Protein AF-A0A7X8XEX2-F1 (afdb_monomer)

Nearest PDB structures (foldseek):
  5u8r-assembly1_A  TM=1.885E-01  e=5.636E-06  Homo sapiens
  7u23-assembly1_F  TM=2.805E-01  e=2.721E-03  Homo sapiens
  7u23-assembly1_E  TM=2.842E-01  e=8.248E-03  Homo sapiens
  1egj-assembly1_A  TM=4.515E-01  e=1.901E+00  Homo sapiens
  4ni6-assembly1_A  TM=4.158E-01  e=8.794E+00  Clostridium perfringens B str. ATCC 3626

Secondary structure (DSSP, 8-state):
-B-TTSPBP-----SSSTT-SSHHHHHHHHHHHHHHH-HHHHHHHHHHHHHHHHHHHSGGGG-----S-------HHHHHHHHHHHHT--TTEEEEEETTEEEEEEPPGGG-HHHHHHHHHTSS-HHHHHHHHHHHHHHHHHTT-HHHHHHHHHHHTTT-HHHHHHHHHHHHS-EEEEPP---EETTSPEEEEEEEES-SEEEEEEEEE-HHHHHHHHHHHHHHT-TTTTT--GGGHHHHHHSTTTGGGEEEEEEEEEEE--PPSTT--EEEEEEE--SSSEEEEEEEE-TTS-EEEEEEEEESEEEEEEE-SSEEEEEEEETTT--B--S-EEEEEEEEEEEETTTTEEEEEEEEEEEE--TTSEEEEEGGG-SSS-GGG-EEEEEEEE-SSS-EEEEEEE--------TTSS----EEEEEES-SEE-TTPEEEEEEEEEPPPPTTT--TT----TTTT-EEEEEEE-TTS-EEETT--TTSPPPB--TTSEEEEEEE--TTPPPEEEEEEEEEEEEEE-TTS-EEEEEPPPEEEEEEE---PPPSEEEEEEPPSSPPPTT-----EEEEEETTS-B-TTPPP-----PPP------PPPTTHHHH---

Foldseek 3Di:
DADPVRHDDDADADPDCVRGPDVNNNLNVVLVVLVVVDPVSVLVSLLVLLVVLCVQFALCQLFDDDDDDDPVPDDPVVLVVVLVVLLPDDLQWGWHQDPVGIFIDGHDPSSSSLVSLVVSCPDPDPVSVLVSLCVQLLSCVLSLNNVSNLVSLVVNCVPPVPLSVLVNCVQQNWDKAKDDDDADAAPWFDKTKMKTWNFQKKKKWKFAFDPVVVVVVLVVQVVVVDPVSVPDFVSCLVVCCVPPPNVVRGHDTPDIDMDGDDHDPSRDIDMDMDGHHDPAFAKMKMWIATPPGHIYIDIHGHAQKDWDWDDDDFKIKIAIAGPPPRAGDFFWKKKKKKWAWDQDPVVRDTDIDIDIDIDTAHNRRIDIGGNVNGPDDDPQRMKMKMWTADPPPGTDIDIGIDGRPPPPPDPVPPQQAFDKDKDWPDQEAAAQDKIKMKIATDRDDPPPPDDPPPPQPLQAFWFKWKWKAAPVRDIDTPVPDPPDDTFGQHRRRMDIDMDGHHNPGDWFKMKIKMKTWDFDADPVRHTDIDIGDIDIDIGTHDDDDDDQKDKDKDDDPDDDDRPDDDDIDMFMAGPVGHGDPPDDDDDDDDDDDDRDRRFRDDPCCSPVNGD

Mean predicted aligned error: 14.49 Å

Solvent-accessible surface area (backbone atoms only — not comparable to full-atom values): 35396 Å² total; per-residue (Å²): 83,55,47,100,86,70,43,77,69,78,71,55,73,44,96,45,70,89,69,31,91,45,71,60,18,35,50,41,33,50,34,55,52,39,33,69,74,38,74,67,37,29,52,50,31,53,50,52,51,25,52,54,32,37,74,58,42,28,52,63,51,49,45,70,93,78,93,82,76,91,71,94,78,72,58,71,69,59,58,54,53,62,56,53,64,37,54,74,52,49,78,47,41,39,45,19,41,35,86,89,44,77,47,63,50,74,48,55,80,95,47,21,26,60,58,48,45,55,60,56,52,76,45,91,53,66,73,61,32,47,58,42,24,50,49,53,14,51,53,24,49,56,29,65,34,53,72,64,13,46,56,26,28,62,60,26,32,81,77,39,47,70,64,23,50,54,54,45,42,73,54,70,30,38,44,57,41,66,52,93,70,77,75,37,52,47,93,54,57,44,76,43,45,35,39,32,20,58,34,57,39,36,39,39,38,33,25,38,41,43,60,70,64,51,50,52,50,50,52,54,43,38,72,69,62,46,79,84,44,66,74,73,50,71,89,49,47,58,63,50,41,69,39,102,71,25,55,81,38,53,56,59,77,75,49,74,53,78,44,83,41,84,49,44,75,86,62,30,76,39,75,48,75,46,74,47,77,70,97,65,66,40,44,29,40,39,36,40,40,26,71,92,72,40,74,25,72,47,69,45,40,27,32,54,48,42,79,44,78,43,85,53,97,67,32,36,40,36,35,35,24,32,51,82,78,61,48,51,41,49,72,34,52,34,44,37,42,38,37,36,78,45,76,38,80,88,78,74,42,75,42,79,44,76,49,78,47,78,51,58,20,39,85,72,5,38,38,80,45,50,53,88,77,44,100,56,86,62,79,53,65,36,30,39,39,39,36,34,64,37,80,68,101,67,70,47,72,41,71,51,62,51,66,58,57,81,70,73,72,52,82,82,75,50,75,66,55,63,41,44,50,69,50,55,86,58,63,66,42,43,60,57,38,71,47,48,38,40,35,34,56,44,58,65,75,65,94,83,78,65,63,91,87,71,79,74,53,91,47,51,70,20,44,45,52,43,32,38,27,45,69,87,66,56,72,44,60,73,76,73,50,95,86,58,82,81,50,43,22,36,87,84,18,37,45,73,52,73,44,76,38,47,74,84,51,76,70,41,57,30,38,46,33,41,32,45,45,38,82,42,62,47,100,85,68,48,84,40,82,44,68,46,61,81,30,73,42,76,36,34,30,43,96,74,79,84,79,69,56,51,76,51,76,49,77,65,95,63,86,77,56,79,90,59,88,85,75,74,53,75,49,51,33,31,77,90,71,49,69,58,77,91,67,86,84,86,85,82,89,81,86,76,94,78,88,74,96,43,66,55,85,55,97,56,28,93,77,75,42,78,113

pLDDT: mean 82.7, std 14.65, range [30.64, 98.25]

Radius of gyration: 35.5 Å; Cα contacts (8 Å, |Δi|>4): 1080; chains: 1; bounding box: 86×69×101 Å

Sequence (611 aa):
PVDEKGNPIFYQVPASFEQSANDGERFRWLLQQAGKVNADGLRHAELMLANFSYDLYGVHTLQQHYWYWDDDEEDPLERSNSLRMLEDLSDDETIAQLANGQKRFRLPEDYSFIKKYKALAEQPDVYIRKDIFSRLATIYENRFHPEKALEWWRRHREFDPEMADQRIEQIAGNLGCFQSVKAQVFGKPLRVDFQFRNAPRVNLKLYRLDMPGILQECKKRILKGDRHDLNYRFEHLGSWLLDKNGSKYIKEKVREWDVVLEPLPNYRDRITTFEVAVPSPGAYWLVAELPGGQLSRIPLLAEQYQLLMKPLQNEVLWQLVQAGNGAPVAEANVEIFAWCQDWDYNSRKSRLIKQTIRKQTDTLGCIFIEEAELSIGDLGEMQWIASADIKKDQPAFVCCSANNIVFYPDKSLRKPATRTFIITDRPIYRPGQTLYYKAWLKKPEYAGDAKPYDTFNPFIGAAAKVWLRDPTGETQPLEGDQSQPRKVFDAFGGISGEYQIPADAKLGVYCLGVHGIAQIHDKNGKPVTSRTPDQEITFRIEEYRKPEFEVTVETPAEPPALGSAFDVKVRAKYYFGTPVASGKASIKVLRYEHSSDFWPVCRWDWLYGKG

Structure (mmCIF, N/CA/C/O backbone):
data_AF-A0A7X8XEX2-F1
#
_entry.id   AF-A0A7X8XEX2-F1
#
loop_
_atom_site.group_PDB
_atom_site.id
_atom_site.type_symbol
_atom_site.label_atom_id
_atom_site.label_alt_id
_atom_site.label_comp_id
_atom_site.label_asym_id
_atom_site.label_entity_id
_atom_site.label_seq_id
_atom_site.pdbx_PDB_ins_code
_atom_site.Cartn_x
_atom_site.Cartn_y
_atom_site.Cartn_z
_atom_site.occupancy
_atom_site.B_iso_or_equiv
_atom_site.auth_seq_id
_atom_site.auth_comp_id
_atom_site.auth_asym_id
_atom_site.auth_atom_id
_atom_site.pdbx_PDB_model_num
ATOM 1 N N . PRO A 1 1 ? -20.420 4.235 -25.574 1.00 75.50 1 PRO A N 1
ATOM 2 C CA . PRO A 1 1 ? -21.793 4.608 -26.015 1.00 75.50 1 PRO A CA 1
ATOM 3 C C . PRO A 1 1 ? -22.632 3.336 -26.186 1.00 75.50 1 PRO A C 1
ATOM 5 O O . PRO A 1 1 ? -22.071 2.332 -26.624 1.00 75.50 1 PRO A O 1
ATOM 8 N N . VAL A 1 2 ? -23.916 3.354 -25.807 1.00 85.00 2 VAL A N 1
ATOM 9 C CA . VAL A 1 2 ? -24.799 2.175 -25.900 1.00 85.00 2 VAL A CA 1
ATOM 10 C C . VAL A 1 2 ? -26.177 2.518 -26.450 1.00 85.00 2 VAL A C 1
ATOM 12 O O . VAL A 1 2 ? -26.659 3.624 -26.226 1.00 85.00 2 VAL A O 1
ATOM 15 N N . ASP A 1 3 ? -26.779 1.576 -27.175 1.00 85.25 3 ASP A N 1
ATOM 16 C CA . ASP A 1 3 ? -28.155 1.665 -27.664 1.00 85.25 3 ASP A CA 1
ATOM 17 C C . ASP A 1 3 ? -29.176 1.444 -26.531 1.00 85.25 3 ASP A C 1
ATOM 19 O O . ASP A 1 3 ? -28.818 1.132 -25.392 1.00 85.25 3 ASP A O 1
ATOM 23 N N . GLU A 1 4 ? -30.468 1.562 -26.846 1.00 82.19 4 GLU A N 1
ATOM 24 C CA . GLU A 1 4 ? -31.567 1.327 -25.892 1.00 82.19 4 GLU A CA 1
ATOM 25 C C . GLU A 1 4 ? -31.560 -0.088 -25.285 1.00 82.19 4 GLU A C 1
ATOM 27 O O . GLU A 1 4 ? -32.132 -0.316 -24.220 1.00 82.19 4 GLU A O 1
ATOM 32 N N . LYS A 1 5 ? -30.898 -1.050 -25.941 1.00 82.00 5 LYS A N 1
ATOM 33 C CA . LYS A 1 5 ? -30.745 -2.437 -25.483 1.00 82.00 5 LYS A CA 1
ATOM 34 C C . LYS A 1 5 ? -29.444 -2.656 -24.701 1.00 82.00 5 LYS A C 1
ATOM 36 O O . LYS A 1 5 ? -29.162 -3.784 -24.296 1.00 82.00 5 LYS A O 1
ATOM 41 N N . GLY A 1 6 ? -28.641 -1.614 -24.481 1.00 77.50 6 GLY A N 1
ATOM 42 C CA . GLY A 1 6 ? -27.365 -1.696 -23.774 1.00 77.50 6 GLY A CA 1
ATOM 43 C C . GLY A 1 6 ? -26.228 -2.330 -24.589 1.00 77.50 6 GLY A C 1
ATOM 44 O O . GLY A 1 6 ? -25.269 -2.860 -24.008 1.00 77.50 6 GLY A O 1
ATOM 45 N N . ASN A 1 7 ? -26.320 -2.329 -25.920 1.00 86.56 7 ASN A N 1
ATOM 46 C CA . ASN A 1 7 ? -25.262 -2.787 -26.820 1.00 86.56 7 ASN A CA 1
ATOM 47 C C . ASN A 1 7 ? -24.388 -1.627 -27.302 1.00 86.56 7 ASN A C 1
ATOM 49 O O . ASN A 1 7 ? -24.899 -0.523 -27.461 1.00 86.56 7 ASN A O 1
ATOM 53 N N . PRO A 1 8 ? -23.089 -1.857 -27.569 1.00 88.06 8 PRO A N 1
ATOM 54 C CA . PRO A 1 8 ? -22.218 -0.834 -28.145 1.00 88.06 8 PRO A CA 1
ATOM 55 C C . PRO A 1 8 ? -22.784 -0.265 -29.457 1.00 88.06 8 PRO A C 1
ATOM 57 O O . PRO A 1 8 ? -23.270 -1.021 -30.299 1.00 88.06 8 PRO A O 1
ATOM 60 N N . ILE A 1 9 ? -22.702 1.056 -29.643 1.00 89.69 9 ILE A N 1
ATOM 61 C CA . ILE A 1 9 ? -23.207 1.737 -30.848 1.00 89.69 9 ILE A CA 1
ATOM 62 C C . ILE A 1 9 ? -22.142 1.770 -31.946 1.00 89.69 9 ILE A C 1
ATOM 64 O O . ILE A 1 9 ? -21.065 2.340 -31.778 1.00 89.69 9 ILE A O 1
ATOM 68 N N . PHE A 1 10 ? -22.477 1.274 -33.130 1.00 91.38 10 PHE A N 1
ATOM 69 C CA . PHE A 1 10 ? -21.625 1.392 -34.314 1.00 91.38 10 PHE A CA 1
ATOM 70 C C . PHE A 1 10 ? -22.343 2.217 -35.383 1.00 91.38 10 PHE A C 1
ATOM 72 O O . PHE A 1 10 ? -23.400 1.819 -35.870 1.00 91.38 10 PHE A O 1
ATOM 79 N N . TYR A 1 11 ? -21.780 3.375 -35.733 1.00 91.50 11 TYR A N 1
ATOM 80 C CA . TYR A 1 11 ? -22.375 4.300 -36.696 1.00 91.50 11 TYR A CA 1
ATOM 81 C C . TYR A 1 11 ? -22.158 3.811 -38.130 1.00 91.50 11 TYR A C 1
ATOM 83 O O . TYR A 1 11 ? -21.029 3.545 -38.565 1.00 91.50 11 TYR A O 1
ATOM 91 N N . GLN A 1 12 ? -23.254 3.715 -38.875 1.00 90.50 12 GLN A N 1
ATOM 92 C CA . GLN A 1 12 ? -23.237 3.310 -40.276 1.00 90.50 12 GLN A CA 1
ATOM 93 C C . GLN A 1 12 ? -22.816 4.474 -41.179 1.00 90.50 12 GLN A C 1
ATOM 95 O O . GLN A 1 12 ? -22.825 5.635 -40.771 1.00 90.50 12 GLN A O 1
ATOM 100 N N . VAL A 1 13 ? -22.412 4.161 -42.411 1.00 91.31 13 VAL A N 1
ATOM 101 C CA . VAL A 1 13 ? -22.170 5.184 -43.435 1.00 91.31 13 VAL A CA 1
ATOM 102 C C . VAL A 1 13 ? -23.491 5.432 -44.176 1.00 91.31 13 VAL A C 1
ATOM 104 O O . VAL A 1 13 ? -23.966 4.517 -44.851 1.00 91.31 13 VAL A O 1
ATOM 107 N N . PRO A 1 14 ? -24.110 6.621 -44.059 1.00 92.12 14 PRO A N 1
ATOM 108 C CA . PRO A 1 14 ? -25.388 6.909 -44.704 1.00 92.12 14 PRO A CA 1
ATOM 109 C C . PRO A 1 14 ? -25.200 7.210 -46.199 1.00 92.12 14 PRO A C 1
ATOM 111 O O . PRO A 1 14 ? -24.089 7.477 -46.664 1.00 92.12 14 PRO A O 1
ATOM 114 N N . ALA A 1 15 ? -26.293 7.197 -46.969 1.00 90.62 15 ALA A N 1
ATOM 115 C CA . ALA A 1 15 ? -26.237 7.467 -48.408 1.00 90.62 15 ALA A CA 1
ATOM 116 C C . ALA A 1 15 ? -25.992 8.957 -48.735 1.00 90.62 15 ALA A C 1
ATOM 118 O O . ALA A 1 15 ? -25.270 9.267 -49.685 1.00 90.62 15 ALA A O 1
ATOM 119 N N . SER A 1 16 ? -26.532 9.885 -47.936 1.00 92.44 16 SER A N 1
ATOM 120 C CA . SER A 1 16 ? -26.266 11.329 -48.036 1.00 92.44 16 SER A CA 1
ATOM 121 C C . SER A 1 16 ? -26.132 11.975 -46.654 1.00 92.44 16 SER A C 1
ATOM 123 O O . SER A 1 16 ? -26.531 11.384 -45.648 1.00 92.44 16 SER A O 1
ATOM 125 N N . PHE A 1 17 ? -25.593 13.197 -46.599 1.00 92.31 17 PHE A N 1
ATOM 126 C CA . PHE A 1 17 ? -25.463 13.946 -45.348 1.00 92.31 17 PHE A CA 1
ATOM 127 C C . PHE A 1 17 ? -26.834 14.222 -44.710 1.00 92.31 17 PHE A C 1
ATOM 129 O O . PHE A 1 17 ? -27.012 14.023 -43.509 1.00 92.31 17 PHE A O 1
ATOM 136 N N . GLU A 1 18 ? -27.823 14.596 -45.522 1.00 93.56 18 GLU A N 1
ATOM 137 C CA . GLU A 1 18 ? -29.199 14.901 -45.109 1.00 93.56 18 GLU A CA 1
ATOM 138 C C . GLU A 1 18 ? -29.941 13.663 -44.594 1.00 93.56 18 GLU A C 1
ATOM 140 O O . GLU A 1 18 ? -30.823 13.787 -43.749 1.00 93.56 18 GLU A O 1
ATOM 145 N N . GLN A 1 19 ? -29.573 12.471 -45.076 1.00 92.62 19 GLN A N 1
ATOM 146 C CA . GLN A 1 19 ? -30.155 11.195 -44.648 1.00 92.62 19 GLN A CA 1
ATOM 147 C C . GLN A 1 19 ? -29.504 10.621 -43.378 1.00 92.62 19 GLN A C 1
ATOM 149 O O . GLN A 1 19 ? -29.904 9.550 -42.927 1.00 92.62 19 GLN A O 1
ATOM 154 N N . SER A 1 20 ? -28.518 11.308 -42.794 1.00 91.69 20 SER A N 1
ATOM 155 C CA . SER A 1 20 ? -27.862 10.873 -41.555 1.00 91.69 20 SER A CA 1
ATOM 156 C C . SER A 1 20 ? -28.799 11.038 -40.356 1.00 91.69 20 SER A C 1
ATOM 158 O O . SER A 1 20 ? -29.279 12.145 -40.089 1.00 91.69 20 SER A O 1
ATOM 160 N N . ALA A 1 21 ? -29.003 9.975 -39.579 1.00 90.19 21 ALA A N 1
ATOM 161 C CA . ALA A 1 21 ? -29.887 9.990 -38.415 1.00 90.19 21 ALA A CA 1
ATOM 162 C C . ALA A 1 21 ? -29.281 10.721 -37.202 1.00 90.19 21 ALA A C 1
ATOM 164 O O . ALA A 1 21 ? -30.009 11.210 -36.340 1.00 90.19 21 ALA A O 1
ATOM 165 N N . ASN A 1 22 ? -27.951 10.795 -37.110 1.00 90.19 22 ASN A N 1
ATOM 166 C CA . ASN A 1 22 ? -27.234 11.402 -35.986 1.00 90.19 22 ASN A CA 1
ATOM 167 C C . ASN A 1 22 ? -25.855 11.937 -36.408 1.00 90.19 22 ASN A C 1
ATOM 169 O O . ASN A 1 22 ? -25.386 11.693 -37.521 1.00 90.19 22 ASN A O 1
ATOM 173 N N . ASP A 1 23 ? -25.187 12.652 -35.500 1.00 90.94 23 ASP A N 1
ATOM 174 C CA . ASP A 1 23 ? -23.869 13.244 -35.763 1.00 90.94 23 ASP A CA 1
ATOM 175 C C . ASP A 1 23 ? -22.766 12.202 -35.985 1.00 90.94 23 ASP A C 1
ATOM 177 O O . ASP A 1 23 ? -21.821 12.468 -36.725 1.00 90.94 23 ASP A O 1
ATOM 181 N N . GLY A 1 24 ? -22.901 10.998 -35.423 1.00 90.25 24 GLY A N 1
ATOM 182 C CA . GLY A 1 24 ? -21.987 9.889 -35.693 1.00 90.25 24 GLY A CA 1
ATOM 183 C C . GLY A 1 24 ? -22.067 9.414 -37.146 1.00 90.25 24 GLY A C 1
ATOM 184 O O . GLY A 1 24 ? -21.038 9.198 -37.779 1.00 90.25 24 GLY A O 1
ATOM 185 N N . GLU A 1 25 ? -23.267 9.319 -37.718 1.00 93.31 25 GLU A N 1
ATOM 186 C CA . GLU A 1 25 ? -23.464 9.000 -39.139 1.00 93.31 25 GLU A CA 1
ATOM 187 C C . GLU A 1 25 ? -23.033 10.149 -40.057 1.00 93.31 25 GLU A C 1
ATOM 189 O O . GLU A 1 25 ? -22.394 9.901 -41.081 1.00 93.31 25 GLU A O 1
ATOM 194 N N . ARG A 1 26 ? -23.282 11.410 -39.665 1.00 94.06 26 ARG A N 1
ATOM 195 C CA . ARG A 1 26 ? -22.761 12.589 -40.388 1.00 94.06 26 ARG A CA 1
ATOM 196 C C . ARG A 1 26 ? -21.240 12.573 -40.431 1.00 94.06 26 ARG A C 1
ATOM 198 O O . ARG A 1 26 ? -20.649 12.777 -41.488 1.00 94.06 26 ARG A O 1
ATOM 205 N N . PHE A 1 27 ? -20.607 12.280 -39.298 1.00 94.12 27 PHE A N 1
ATOM 206 C CA . PHE A 1 27 ? -19.165 12.100 -39.199 1.00 94.12 27 PHE A CA 1
ATOM 207 C C . PHE A 1 27 ? -18.681 10.985 -40.133 1.00 94.12 27 PHE A C 1
ATOM 209 O O . PHE A 1 27 ? -17.787 11.215 -40.944 1.00 94.12 27 PHE A O 1
ATOM 216 N N . ARG A 1 28 ? -19.320 9.808 -40.111 1.00 94.12 28 ARG A N 1
ATOM 217 C CA . ARG A 1 28 ? -18.985 8.684 -41.007 1.00 94.12 28 ARG A CA 1
ATOM 218 C C . ARG A 1 28 ? -19.134 9.050 -42.486 1.00 94.12 28 ARG A C 1
ATOM 220 O O . ARG A 1 28 ? -18.270 8.688 -43.285 1.00 94.12 28 ARG A O 1
ATOM 227 N N . TRP A 1 29 ? -20.173 9.798 -42.856 1.00 95.31 29 TRP A N 1
ATOM 228 C CA . TRP A 1 29 ? -20.355 10.299 -44.220 1.00 95.31 29 TRP A CA 1
ATOM 229 C C . TRP A 1 29 ? -19.252 11.275 -44.631 1.00 95.31 29 TRP A C 1
ATOM 231 O O . TRP A 1 29 ? -18.692 11.134 -45.717 1.00 95.31 29 TRP A O 1
ATOM 241 N N . LEU A 1 30 ? -18.903 12.232 -43.763 1.00 95.12 30 LEU A N 1
ATOM 242 C CA . LEU A 1 30 ? -17.839 13.207 -44.021 1.00 95.12 30 LEU A CA 1
ATOM 243 C C . LEU A 1 30 ? -16.483 12.522 -44.212 1.00 95.12 30 LEU A C 1
ATOM 245 O O . LEU A 1 30 ? -15.762 12.866 -45.146 1.00 95.12 30 LEU A O 1
ATOM 249 N N . LEU A 1 31 ? -16.168 11.507 -43.400 1.00 94.50 31 LEU A N 1
ATOM 250 C CA . LEU A 1 31 ? -14.974 10.678 -43.588 1.00 94.50 31 LEU A CA 1
ATOM 251 C C . LEU A 1 31 ? -14.986 9.957 -44.944 1.00 94.50 31 LEU A C 1
ATOM 253 O O . LEU A 1 31 ? -13.972 9.936 -45.641 1.00 94.50 31 LEU A O 1
ATOM 257 N N . GLN A 1 32 ? -16.136 9.412 -45.357 1.00 94.19 32 GLN A N 1
ATOM 258 C CA . GLN A 1 32 ? -16.269 8.782 -46.672 1.00 94.19 32 GLN A CA 1
ATOM 259 C C . GLN A 1 32 ? -16.045 9.790 -47.809 1.00 94.19 32 GLN A C 1
ATOM 261 O O . GLN A 1 32 ? -15.377 9.461 -48.788 1.00 94.19 32 GLN A O 1
ATOM 266 N N . GLN A 1 33 ? -16.583 11.011 -47.704 1.00 94.69 33 GLN A N 1
ATOM 267 C CA . GLN A 1 33 ? -16.355 12.036 -48.726 1.00 94.69 33 GLN A CA 1
ATOM 268 C C . GLN A 1 33 ? -14.898 12.492 -48.752 1.00 94.69 33 GLN A C 1
ATOM 270 O O . GLN A 1 33 ? -14.334 12.600 -49.837 1.00 94.69 33 GLN A O 1
ATOM 275 N N . ALA A 1 34 ? -14.265 12.682 -47.590 1.00 92.81 34 ALA A N 1
ATOM 276 C CA . ALA A 1 34 ? -12.844 13.012 -47.502 1.00 92.81 34 ALA A CA 1
ATOM 277 C C . ALA A 1 34 ? -11.978 11.962 -48.219 1.00 92.81 34 ALA A C 1
ATOM 279 O O . ALA A 1 34 ? -11.083 12.321 -48.984 1.00 92.81 34 ALA A O 1
ATOM 280 N N . GLY A 1 35 ? -12.312 10.676 -48.068 1.00 91.69 35 GLY A N 1
ATOM 281 C CA . GLY A 1 35 ? -11.629 9.588 -48.767 1.00 91.69 35 GLY A CA 1
ATOM 282 C C . GLY A 1 35 ? -11.807 9.560 -50.286 1.00 91.69 35 GLY A C 1
ATOM 283 O O . GLY A 1 35 ? -10.963 9.007 -50.986 1.00 91.69 35 GLY A O 1
ATOM 284 N N . LYS A 1 36 ? -12.864 10.183 -50.821 1.00 93.75 36 LYS A N 1
ATOM 285 C CA . LYS A 1 36 ? -13.081 10.300 -52.273 1.00 93.75 36 LYS A CA 1
ATOM 286 C C . LYS A 1 36 ? -12.292 11.443 -52.909 1.00 93.75 36 LYS A C 1
ATOM 288 O O . LYS A 1 36 ? -12.125 11.436 -54.124 1.00 93.75 36 LYS A O 1
ATOM 293 N N . VAL A 1 37 ? -11.837 12.423 -52.123 1.00 94.06 37 VAL A N 1
ATOM 294 C CA . VAL A 1 37 ? -11.126 13.600 -52.650 1.00 94.06 37 VAL A CA 1
ATOM 295 C C . VAL A 1 37 ? -9.754 13.205 -53.190 1.00 94.06 37 VAL A C 1
ATOM 297 O O . VAL A 1 37 ? -9.414 13.553 -54.318 1.00 94.06 37 VAL A O 1
ATOM 300 N N . ASN A 1 38 ? -8.956 12.492 -52.391 1.00 90.69 38 ASN A N 1
ATOM 301 C CA . ASN A 1 38 ? -7.644 11.975 -52.778 1.00 90.69 38 ASN A CA 1
ATOM 302 C C . ASN A 1 38 ? -7.168 10.881 -51.798 1.00 90.69 38 ASN A C 1
ATOM 304 O O . ASN A 1 38 ? -7.795 10.625 -50.770 1.00 90.69 38 ASN A O 1
ATOM 308 N N . ALA A 1 39 ? -6.035 10.245 -52.115 1.00 87.88 39 ALA A N 1
ATOM 309 C CA . ALA A 1 39 ? -5.465 9.164 -51.307 1.00 87.88 39 ALA A CA 1
ATOM 310 C C . ALA A 1 39 ? -5.034 9.603 -49.891 1.00 87.88 39 ALA A C 1
ATOM 312 O O . ALA A 1 39 ? -5.153 8.821 -48.950 1.00 87.88 39 ALA A O 1
ATOM 313 N N . ASP A 1 40 ? -4.572 10.844 -49.720 1.00 87.50 40 ASP A N 1
ATOM 314 C CA . ASP A 1 40 ? -4.218 11.393 -48.402 1.00 87.50 40 ASP A CA 1
ATOM 315 C C . ASP A 1 40 ? -5.464 11.612 -47.532 1.00 87.50 40 ASP A C 1
ATOM 317 O O . ASP A 1 40 ? -5.477 11.266 -46.353 1.00 87.50 40 ASP A O 1
ATOM 321 N N . GLY A 1 41 ? -6.550 12.111 -48.124 1.00 89.69 41 GLY A N 1
ATOM 322 C CA . GLY A 1 41 ? -7.850 12.270 -47.481 1.00 89.69 41 GLY A CA 1
ATOM 323 C C . GLY A 1 41 ? -8.425 10.934 -47.024 1.00 89.69 41 GLY A C 1
ATOM 324 O O . GLY A 1 41 ? -8.976 10.855 -45.928 1.00 89.69 41 GLY A O 1
ATOM 325 N N . LEU A 1 42 ? -8.225 9.865 -47.806 1.00 90.94 42 LEU A N 1
ATOM 326 C CA . LEU A 1 42 ? -8.602 8.505 -47.411 1.00 90.94 42 LEU A CA 1
ATOM 327 C C . LEU A 1 42 ? -7.792 8.035 -46.202 1.00 90.94 42 LEU A C 1
ATOM 329 O O . LEU A 1 42 ? -8.376 7.587 -45.217 1.00 90.94 42 LEU A O 1
ATOM 333 N N . ARG A 1 43 ? -6.467 8.211 -46.235 1.00 89.69 43 ARG A N 1
ATOM 334 C CA . ARG A 1 43 ? -5.569 7.839 -45.132 1.00 89.69 43 ARG A CA 1
ATOM 335 C C . ARG A 1 43 ? -5.930 8.564 -43.833 1.00 89.69 43 ARG A C 1
ATOM 337 O O . ARG A 1 43 ? -6.053 7.932 -42.784 1.00 89.69 43 ARG A O 1
ATOM 344 N N . HIS A 1 44 ? -6.141 9.879 -43.891 1.00 90.06 44 HIS A N 1
ATOM 345 C CA . HIS A 1 44 ? -6.550 10.665 -42.726 1.00 90.06 44 HIS A CA 1
ATOM 346 C C . HIS A 1 44 ? -7.936 10.267 -42.216 1.00 90.06 44 HIS A C 1
ATOM 348 O O . HIS A 1 44 ? -8.134 10.189 -41.003 1.00 90.06 44 HIS A O 1
ATOM 354 N N . ALA A 1 45 ? -8.880 9.975 -43.115 1.00 92.81 45 ALA A N 1
ATOM 355 C CA . ALA A 1 45 ? -10.210 9.528 -42.729 1.00 92.81 45 ALA A CA 1
ATOM 356 C C . ALA A 1 45 ? -10.179 8.172 -42.002 1.00 92.81 45 ALA A C 1
ATOM 358 O O . ALA A 1 45 ? -10.836 8.000 -40.973 1.00 92.81 45 ALA A O 1
ATOM 359 N N . GLU A 1 46 ? -9.372 7.227 -42.489 1.00 92.38 46 GLU A N 1
ATOM 360 C CA . GLU A 1 46 ? -9.155 5.930 -41.844 1.00 92.38 46 GLU A CA 1
ATOM 361 C C . GLU A 1 46 ? -8.475 6.065 -40.477 1.00 92.38 46 GLU A C 1
ATOM 363 O O . GLU A 1 46 ? -8.909 5.428 -39.514 1.00 92.38 46 GLU A O 1
ATOM 368 N N . LEU A 1 47 ? -7.453 6.922 -40.364 1.00 92.75 47 LEU A N 1
ATOM 369 C CA . LEU A 1 47 ? -6.771 7.192 -39.097 1.00 92.75 47 LEU A CA 1
ATOM 370 C C . LEU A 1 47 ? -7.721 7.821 -38.073 1.00 92.75 47 LEU A C 1
ATOM 372 O O . LEU A 1 47 ? -7.747 7.412 -36.912 1.00 92.75 47 LEU A O 1
ATOM 376 N N . MET A 1 48 ? -8.526 8.793 -38.503 1.00 94.00 48 MET A N 1
ATOM 377 C CA . MET A 1 48 ? -9.495 9.467 -37.644 1.00 94.00 48 MET A CA 1
ATOM 378 C C . MET A 1 48 ? -10.552 8.489 -37.123 1.00 94.00 48 MET A C 1
ATOM 380 O O . MET A 1 48 ? -10.875 8.507 -35.937 1.00 94.00 48 MET A O 1
ATOM 384 N N . LEU A 1 49 ? -11.037 7.584 -37.978 1.00 93.88 49 LEU A N 1
ATOM 385 C CA . LEU A 1 49 ? -11.949 6.519 -37.573 1.00 93.88 49 LEU A CA 1
ATOM 386 C C . LEU A 1 49 ? -11.299 5.525 -36.602 1.00 93.88 49 LEU A C 1
ATOM 388 O O . LEU A 1 49 ? -11.956 5.083 -35.658 1.00 93.88 49 LEU A O 1
ATOM 392 N N . ALA A 1 50 ? -10.036 5.154 -36.827 1.00 94.69 50 ALA A N 1
ATOM 393 C CA . ALA A 1 50 ? -9.307 4.246 -35.946 1.00 94.69 50 ALA A CA 1
ATOM 394 C C . ALA A 1 50 ? -9.119 4.855 -34.547 1.00 94.69 50 ALA A C 1
ATOM 396 O O . ALA A 1 50 ? -9.448 4.196 -33.563 1.00 94.69 50 ALA A O 1
ATOM 397 N N . ASN A 1 51 ? -8.696 6.123 -34.468 1.00 94.12 51 ASN A N 1
ATOM 398 C CA . ASN A 1 51 ? -8.586 6.876 -33.212 1.00 94.12 51 ASN A CA 1
ATOM 399 C C . ASN A 1 51 ? -9.937 6.978 -32.506 1.00 94.12 51 ASN A C 1
ATOM 401 O O . ASN A 1 51 ? -10.051 6.571 -31.358 1.00 94.12 51 ASN A O 1
ATOM 405 N N . PHE A 1 52 ? -10.982 7.392 -33.223 1.00 93.81 52 PHE A N 1
ATOM 406 C CA . PHE A 1 52 ? -12.333 7.469 -32.670 1.00 93.81 52 PHE A CA 1
ATOM 407 C C . PHE A 1 52 ? -12.817 6.121 -32.110 1.00 93.81 52 PHE A C 1
ATOM 409 O O . PHE A 1 52 ? -13.402 6.053 -31.033 1.00 93.81 52 PHE A O 1
ATOM 416 N N . SER A 1 53 ? -12.551 5.026 -32.825 1.00 93.69 53 SER A N 1
ATOM 417 C CA . SER A 1 53 ? -12.923 3.678 -32.382 1.00 93.69 53 SER A CA 1
ATOM 418 C C . SER A 1 53 ? -12.124 3.238 -31.154 1.00 93.69 53 SER A C 1
ATOM 420 O O . SER A 1 53 ? -12.685 2.611 -30.257 1.00 93.69 53 SER A O 1
ATOM 422 N N . TYR A 1 54 ? -10.831 3.567 -31.099 1.00 93.31 54 TYR A N 1
ATOM 423 C CA . TYR A 1 54 ? -9.981 3.297 -29.944 1.00 93.31 54 TYR A CA 1
ATOM 424 C C . TYR A 1 54 ? -10.425 4.098 -28.716 1.00 93.31 54 TYR A C 1
ATOM 426 O O . TYR A 1 54 ? -10.561 3.511 -27.650 1.00 93.31 54 TYR A O 1
ATOM 434 N N . ASP A 1 55 ? -10.718 5.388 -28.861 1.00 90.44 55 ASP A N 1
ATOM 435 C CA . ASP A 1 55 ? -11.148 6.255 -27.756 1.00 90.44 55 ASP A CA 1
ATOM 436 C C . ASP A 1 55 ? -12.481 5.788 -27.148 1.00 90.44 55 ASP A C 1
ATOM 438 O O . ASP A 1 55 ? -12.691 5.872 -25.941 1.00 90.44 55 ASP A O 1
ATOM 442 N N . LEU A 1 56 ? -13.386 5.244 -27.969 1.00 89.06 56 LEU A N 1
ATOM 443 C CA . LEU A 1 56 ? -14.665 4.715 -27.490 1.00 89.06 56 LEU A CA 1
ATOM 444 C C . LEU A 1 56 ? -14.570 3.312 -26.886 1.00 89.06 56 LEU A C 1
ATOM 446 O O . LEU A 1 56 ? -15.342 2.992 -25.981 1.00 89.06 56 LEU A O 1
ATOM 450 N N . TYR A 1 57 ? -13.714 2.451 -27.444 1.00 92.12 57 TYR A N 1
ATOM 451 C CA . TYR A 1 57 ? -13.773 1.001 -27.214 1.00 92.12 57 TYR A CA 1
ATOM 452 C C . TYR A 1 57 ? -12.447 0.357 -26.820 1.00 92.12 57 TYR A C 1
ATOM 454 O O . TYR A 1 57 ? -12.358 -0.868 -26.744 1.00 92.12 57 TYR A O 1
ATOM 462 N N . GLY A 1 58 ? -11.405 1.142 -26.592 1.00 89.25 58 GLY A N 1
ATOM 463 C CA . GLY A 1 58 ? -10.113 0.661 -26.134 1.00 89.25 58 GLY A CA 1
ATOM 464 C C . GLY A 1 58 ? -10.147 0.229 -24.670 1.00 89.25 58 GLY A C 1
ATOM 465 O O . GLY A 1 58 ? -10.881 0.782 -23.856 1.00 89.25 58 GLY A O 1
ATOM 466 N N . VAL A 1 59 ? -9.280 -0.720 -24.316 1.00 88.75 59 VAL A N 1
ATOM 467 C CA . VAL A 1 59 ? -9.137 -1.227 -22.937 1.00 88.75 59 VAL A CA 1
ATOM 468 C C . VAL A 1 59 ? -8.769 -0.125 -21.938 1.00 88.75 59 VAL A C 1
ATOM 470 O O . VAL A 1 59 ? -9.140 -0.201 -20.775 1.00 88.75 59 VAL A O 1
ATOM 473 N N . HIS A 1 60 ? -8.112 0.949 -22.388 1.00 84.50 60 HIS A N 1
ATOM 474 C CA . HIS A 1 60 ? -7.804 2.101 -21.536 1.00 84.50 60 HIS A CA 1
ATOM 475 C C . HIS A 1 60 ? -9.055 2.770 -20.937 1.00 84.50 60 HIS A C 1
ATOM 477 O O . HIS A 1 60 ? -8.949 3.421 -19.907 1.00 84.50 60 HIS A O 1
ATOM 483 N N . THR A 1 61 ? -10.238 2.585 -21.536 1.00 83.69 61 THR A N 1
ATOM 484 C CA . THR A 1 61 ? -11.508 3.093 -20.987 1.00 83.69 61 THR A CA 1
ATOM 485 C C . THR A 1 61 ? -11.874 2.461 -19.642 1.00 83.69 61 THR A C 1
ATOM 487 O O . THR A 1 61 ? -12.683 3.022 -18.915 1.00 83.69 61 THR A O 1
ATOM 490 N N . LEU A 1 62 ? -11.273 1.317 -19.289 1.00 76.75 62 LEU A N 1
ATOM 491 C CA . LEU A 1 62 ? -11.439 0.674 -17.983 1.00 76.75 62 LEU A CA 1
ATOM 492 C C . LEU A 1 62 ? -10.735 1.421 -16.844 1.00 76.75 62 LEU A C 1
ATOM 494 O O . LEU A 1 62 ? -10.948 1.071 -15.688 1.00 76.75 62 LEU A O 1
ATOM 498 N N . GLN A 1 63 ? -9.912 2.429 -17.151 1.00 69.06 63 GLN A N 1
ATOM 499 C CA . GLN A 1 63 ? -9.266 3.263 -16.145 1.00 69.06 63 GLN A CA 1
ATOM 500 C C . GLN A 1 63 ? -10.321 4.033 -15.351 1.00 69.06 63 GLN A C 1
ATOM 502 O O . GLN A 1 63 ? -10.920 4.987 -15.852 1.00 69.06 63 GLN A O 1
ATOM 507 N N . GLN A 1 64 ? -10.550 3.625 -14.106 1.00 56.97 64 GLN A N 1
ATOM 508 C CA . GLN A 1 64 ? -11.370 4.399 -13.186 1.00 56.97 64 GLN A CA 1
ATOM 509 C C . GLN A 1 64 ? -10.534 5.553 -12.625 1.00 56.97 64 GLN A C 1
ATOM 511 O O . GLN A 1 64 ? -9.379 5.384 -12.247 1.00 56.97 64 GLN A O 1
ATOM 516 N N . HIS A 1 65 ? -11.087 6.762 -12.634 1.00 44.09 65 HIS A N 1
ATOM 517 C CA . HIS A 1 65 ? -10.391 7.955 -12.164 1.00 44.09 65 HIS A CA 1
ATOM 518 C C . HIS A 1 65 ? -10.663 8.132 -10.663 1.00 44.09 65 HIS A C 1
ATOM 520 O O . HIS A 1 65 ? -11.644 8.775 -10.301 1.00 44.09 65 HIS A O 1
ATOM 526 N N . TYR A 1 66 ? -9.815 7.577 -9.790 1.00 41.56 66 TYR A N 1
ATOM 527 C CA . TYR A 1 66 ? -9.838 7.888 -8.356 1.00 41.56 66 TYR A CA 1
ATOM 528 C C . TYR A 1 66 ? -8.425 8.150 -7.818 1.00 41.56 66 TYR A C 1
ATOM 530 O O . TYR A 1 66 ? -7.529 7.329 -7.938 1.00 41.56 66 TYR A O 1
ATOM 538 N N . TRP A 1 67 ? -8.238 9.344 -7.241 1.00 35.69 67 TRP A N 1
ATOM 539 C CA . TRP A 1 67 ? -6.984 9.840 -6.645 1.00 35.69 67 TRP A CA 1
ATOM 540 C C . TRP A 1 67 ? -7.094 9.958 -5.109 1.00 35.69 67 TRP A C 1
ATOM 542 O O . TRP A 1 67 ? -6.315 10.679 -4.506 1.00 35.69 67 TRP A O 1
ATOM 552 N N . TYR A 1 68 ? -8.085 9.357 -4.431 1.00 30.64 68 TYR A N 1
ATOM 553 C CA . TYR A 1 68 ? -8.341 9.753 -3.030 1.00 30.64 68 TYR A CA 1
ATOM 554 C C . TYR A 1 68 ? -8.706 8.695 -1.989 1.00 30.64 68 TYR A C 1
ATOM 556 O O . TYR A 1 68 ? -8.846 9.087 -0.832 1.00 30.64 68 TYR A O 1
ATOM 564 N N . TRP A 1 69 ? -8.802 7.405 -2.311 1.00 32.03 69 TRP A N 1
ATOM 565 C CA . TRP A 1 69 ? -9.127 6.395 -1.297 1.00 32.03 69 TRP A CA 1
ATOM 566 C C . TRP A 1 69 ? -8.366 5.099 -1.578 1.00 32.03 69 TRP A C 1
ATOM 568 O O . TRP A 1 69 ? -8.652 4.415 -2.552 1.00 32.03 69 TRP A O 1
ATOM 578 N N . ASP A 1 70 ? -7.358 4.839 -0.744 1.00 34.53 70 ASP A N 1
ATOM 579 C CA . ASP A 1 70 ? -6.758 3.521 -0.519 1.00 34.53 70 ASP A CA 1
ATOM 580 C C . ASP A 1 70 ? -7.846 2.690 0.182 1.00 34.53 70 ASP A C 1
ATOM 582 O O . ASP A 1 70 ? -8.074 2.867 1.381 1.00 34.53 70 ASP A O 1
ATOM 586 N N . ASP A 1 71 ? -8.595 1.870 -0.556 1.00 35.16 71 ASP A N 1
ATOM 587 C CA . ASP A 1 71 ? -9.374 0.800 0.069 1.00 35.16 71 ASP A CA 1
ATOM 588 C C . ASP A 1 71 ? -8.486 -0.451 0.091 1.00 35.16 71 ASP A C 1
ATOM 590 O O . ASP A 1 71 ? -8.342 -1.169 -0.895 1.00 35.16 71 ASP A O 1
ATOM 594 N N . ASP A 1 72 ? -7.892 -0.705 1.261 1.00 38.19 72 ASP A N 1
ATOM 595 C CA . ASP A 1 72 ? -7.090 -1.884 1.639 1.00 38.19 72 ASP A CA 1
ATOM 596 C C . ASP A 1 72 ? -7.881 -3.227 1.585 1.00 38.19 72 ASP A C 1
ATOM 598 O O . ASP A 1 72 ? -7.466 -4.230 2.171 1.00 38.19 72 ASP A O 1
ATOM 602 N N . GLU A 1 73 ? -9.032 -3.283 0.903 1.00 38.69 73 GLU A N 1
ATOM 603 C CA . GLU A 1 73 ? -9.946 -4.438 0.850 1.00 38.69 73 GLU A CA 1
ATOM 604 C C . GLU A 1 73 ? -10.019 -5.121 -0.536 1.00 38.69 73 GLU A C 1
ATOM 606 O O . GLU A 1 73 ? -11.021 -5.753 -0.864 1.00 38.69 73 GLU A O 1
ATOM 611 N N . GLU A 1 74 ? -8.977 -5.058 -1.373 1.00 47.22 74 GLU A N 1
ATOM 612 C CA . GLU A 1 74 ? -8.924 -5.909 -2.577 1.00 47.22 74 GLU A CA 1
ATOM 613 C C . GLU A 1 74 ? -8.395 -7.320 -2.252 1.00 47.22 74 GLU A C 1
ATOM 615 O O . GLU A 1 74 ? -7.262 -7.491 -1.795 1.00 47.22 74 GLU A O 1
ATOM 620 N N . ASP A 1 75 ? -9.186 -8.359 -2.556 1.00 45.91 75 ASP A N 1
ATOM 621 C CA . ASP A 1 75 ? -8.712 -9.747 -2.576 1.00 45.91 75 ASP A CA 1
ATOM 622 C C . ASP A 1 75 ? -7.705 -9.930 -3.740 1.00 45.91 75 ASP A C 1
ATOM 624 O O . ASP A 1 75 ? -8.073 -9.795 -4.917 1.00 45.91 75 ASP A O 1
ATOM 628 N N . PRO A 1 76 ? -6.432 -10.287 -3.466 1.00 42.69 76 PRO A N 1
ATOM 629 C CA . PRO A 1 76 ? -5.412 -10.496 -4.497 1.00 42.69 76 PRO A CA 1
ATOM 630 C C . PRO A 1 76 ? -5.795 -11.533 -5.568 1.00 42.69 76 PRO A C 1
ATOM 632 O O . PRO A 1 76 ? -5.299 -11.475 -6.700 1.00 42.69 76 PRO A O 1
ATOM 635 N N . LEU A 1 77 ? -6.660 -12.496 -5.228 1.00 41.84 77 LEU A N 1
ATOM 636 C CA . LEU A 1 77 ? -7.146 -13.518 -6.153 1.00 41.84 77 LEU A CA 1
ATOM 637 C C . LEU A 1 77 ? 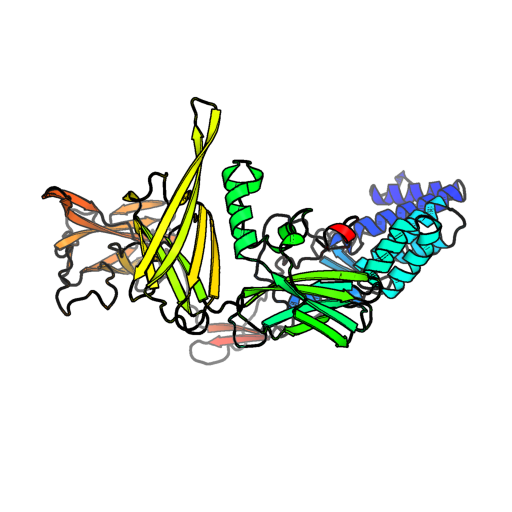-8.077 -12.914 -7.215 1.00 41.84 77 LEU A C 1
ATOM 639 O O . LEU A 1 77 ? -8.007 -13.289 -8.387 1.00 41.84 77 LEU A O 1
ATOM 643 N N . GLU A 1 78 ? -8.905 -11.944 -6.834 1.00 47.19 78 GLU A N 1
ATOM 644 C CA . GLU A 1 78 ? -9.882 -11.306 -7.719 1.00 47.19 78 GLU A CA 1
ATOM 645 C C . GLU A 1 78 ? -9.216 -10.315 -8.684 1.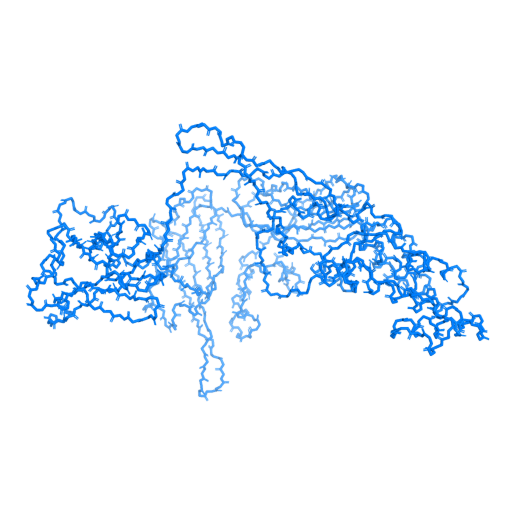00 47.19 78 GLU A C 1
ATOM 647 O O . GLU A 1 78 ? -9.521 -10.331 -9.882 1.00 47.19 78 GLU A O 1
ATOM 652 N N . ARG A 1 79 ? -8.194 -9.574 -8.227 1.00 49.22 79 ARG A N 1
ATOM 653 C CA . ARG A 1 79 ? -7.333 -8.746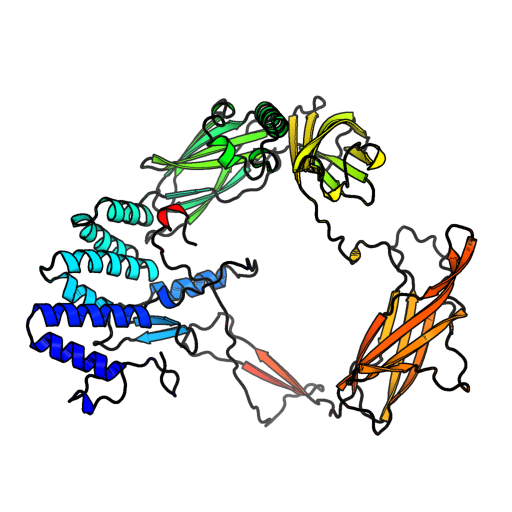 -9.096 1.00 49.22 79 ARG A CA 1
ATOM 654 C C . ARG A 1 79 ? -6.581 -9.578 -10.138 1.00 49.22 79 ARG A C 1
ATOM 656 O O . ARG A 1 79 ? -6.450 -9.185 -11.294 1.00 49.22 79 ARG A O 1
ATOM 663 N N . SER A 1 80 ? -6.104 -10.764 -9.764 1.00 48.81 80 SER A N 1
ATOM 664 C CA . SER A 1 80 ? -5.472 -11.698 -10.708 1.00 48.81 80 SER A CA 1
ATOM 665 C C . SER A 1 80 ? -6.455 -12.171 -11.791 1.00 48.81 80 SER A C 1
ATOM 667 O O . SER A 1 80 ? -6.085 -12.310 -12.961 1.00 48.81 80 SER A O 1
ATOM 669 N N . ASN A 1 81 ? -7.727 -12.363 -11.431 1.00 53.38 81 ASN A N 1
ATOM 670 C CA . ASN A 1 81 ? -8.765 -12.829 -12.348 1.00 53.38 81 ASN A CA 1
ATOM 671 C C . ASN A 1 81 ? -9.217 -11.751 -13.347 1.00 53.38 81 ASN A C 1
ATOM 673 O O . ASN A 1 81 ? -9.443 -12.079 -14.514 1.00 53.38 81 ASN A O 1
ATOM 677 N N . SER A 1 82 ? -9.300 -10.478 -12.944 1.00 56.88 82 SER A N 1
ATOM 678 C CA . SER A 1 82 ? -9.633 -9.373 -13.858 1.00 56.88 82 SER A CA 1
ATOM 679 C C . SER A 1 82 ? -8.536 -9.138 -14.909 1.00 56.88 82 SER A C 1
ATOM 681 O O . SER A 1 82 ? -8.841 -8.931 -16.086 1.00 56.88 82 SER A O 1
ATOM 683 N N . LEU A 1 83 ? -7.260 -9.284 -14.531 1.00 60.56 83 LEU A N 1
ATOM 684 C CA . LEU A 1 83 ? -6.114 -9.158 -15.441 1.00 60.56 83 LEU A CA 1
ATOM 685 C C . LEU A 1 83 ? -6.052 -10.278 -16.493 1.00 60.56 83 LEU A C 1
ATOM 687 O O . LEU A 1 83 ? -5.755 -10.008 -17.659 1.00 60.56 83 LEU A O 1
ATOM 691 N N . ARG A 1 84 ? -6.401 -11.520 -16.124 1.00 64.06 84 ARG A N 1
ATOM 692 C CA . ARG A 1 84 ? -6.459 -12.654 -17.070 1.00 64.06 84 ARG A CA 1
ATOM 693 C C . ARG A 1 84 ? -7.438 -12.416 -18.221 1.00 64.06 84 ARG A C 1
ATOM 695 O O . ARG A 1 84 ? -7.180 -12.849 -19.339 1.00 64.06 84 ARG A O 1
ATOM 702 N N . MET A 1 85 ? -8.533 -11.685 -17.989 1.00 71.44 85 MET A N 1
ATOM 703 C CA . MET A 1 85 ? -9.525 -11.412 -19.040 1.00 71.44 85 MET A CA 1
ATOM 704 C C . MET A 1 85 ? -8.967 -10.575 -20.200 1.00 71.44 85 MET A C 1
ATOM 706 O O . MET A 1 85 ? -9.521 -10.627 -21.298 1.00 71.44 85 MET A O 1
ATOM 710 N N . LEU A 1 86 ? -7.898 -9.806 -19.966 1.00 81.81 86 LEU A N 1
ATOM 711 C CA . LEU A 1 86 ? -7.261 -8.953 -20.972 1.00 81.81 86 LEU A CA 1
ATOM 712 C C . LEU A 1 86 ? -6.266 -9.725 -21.846 1.00 81.81 86 LEU A C 1
ATOM 714 O O . LEU A 1 86 ? -6.180 -9.467 -23.048 1.00 81.81 86 LEU A O 1
ATOM 718 N N . GLU A 1 87 ? -5.570 -10.698 -21.257 1.00 80.25 87 GLU A N 1
ATOM 719 C CA . GLU A 1 87 ? -4.571 -11.531 -21.937 1.00 80.25 87 GLU A CA 1
ATOM 720 C C . GLU A 1 87 ? -5.191 -12.390 -23.045 1.00 80.25 87 GLU A C 1
ATOM 722 O O . GLU A 1 87 ? -4.587 -12.581 -24.100 1.00 80.25 87 GLU A O 1
ATOM 727 N N . ASP A 1 88 ? -6.432 -12.835 -22.857 1.00 83.69 88 ASP A N 1
ATOM 728 C CA . ASP A 1 88 ? -7.129 -13.705 -23.808 1.00 83.69 88 ASP A CA 1
ATOM 729 C C . ASP A 1 88 ? -7.826 -12.942 -24.951 1.00 83.69 88 ASP A C 1
ATOM 731 O O . ASP A 1 88 ? -8.545 -13.540 -25.757 1.00 83.69 88 ASP A O 1
ATOM 735 N N . LEU A 1 89 ? -7.669 -11.615 -25.041 1.00 89.25 89 LEU A N 1
ATOM 736 C CA . LEU A 1 89 ? -8.350 -10.826 -26.069 1.00 89.25 89 LEU A CA 1
ATOM 737 C C . LEU A 1 89 ? -7.686 -10.976 -27.441 1.00 89.25 89 LEU A C 1
ATOM 739 O O . LEU A 1 89 ? -6.556 -10.534 -27.662 1.00 89.25 89 LEU A O 1
ATOM 743 N N . SER A 1 90 ? -8.445 -11.466 -28.416 1.00 90.69 90 SER A N 1
ATOM 744 C CA . SER A 1 90 ? -8.071 -11.448 -29.839 1.00 90.69 90 SER A CA 1
ATOM 745 C C . SER A 1 90 ? -8.141 -10.037 -30.447 1.00 90.69 90 SER A C 1
ATOM 747 O O . SER A 1 90 ? -8.845 -9.174 -29.931 1.00 90.69 90 SER A O 1
ATOM 749 N N . ASP A 1 91 ? -7.413 -9.757 -31.535 1.00 91.69 91 ASP A N 1
ATOM 750 C CA . ASP A 1 91 ? -7.280 -8.401 -32.119 1.00 91.69 91 ASP A CA 1
ATOM 751 C C . ASP A 1 91 ? -8.622 -7.728 -32.504 1.00 91.69 91 ASP A C 1
ATOM 753 O O . ASP A 1 91 ? -8.688 -6.508 -32.661 1.00 91.69 91 ASP A O 1
ATOM 757 N N . ASP A 1 92 ? -9.691 -8.505 -32.677 1.00 90.69 92 ASP A N 1
ATOM 758 C CA . ASP A 1 92 ? -11.049 -8.042 -32.964 1.00 90.69 92 ASP A CA 1
ATOM 759 C C . ASP A 1 92 ? -11.997 -8.091 -31.756 1.00 90.69 92 ASP A C 1
ATOM 761 O O . ASP A 1 92 ? -13.163 -7.725 -31.874 1.00 90.69 92 ASP A O 1
ATOM 765 N N . GLU A 1 93 ? -11.506 -8.475 -30.584 1.00 92.44 93 GLU A N 1
ATOM 766 C CA . GLU A 1 93 ? -12.204 -8.367 -29.308 1.00 92.44 93 GLU A CA 1
ATOM 767 C C . GLU A 1 93 ? -11.664 -7.215 -28.463 1.00 92.44 93 GLU A C 1
ATOM 769 O O . GLU A 1 93 ? -10.494 -6.819 -28.547 1.00 92.44 93 GLU A O 1
ATOM 774 N N . THR A 1 94 ? -12.537 -6.684 -27.611 1.00 91.38 94 THR A N 1
ATOM 775 C CA . THR A 1 94 ? -12.184 -5.668 -26.625 1.00 91.38 94 THR A CA 1
ATOM 776 C C . THR A 1 94 ? -13.013 -5.814 -25.351 1.00 91.38 94 THR A C 1
ATOM 778 O O . THR A 1 94 ? -14.091 -6.417 -25.354 1.00 91.38 94 THR A O 1
ATOM 781 N N . ILE A 1 95 ? -12.503 -5.233 -24.269 1.00 88.56 95 ILE A N 1
ATOM 782 C CA . ILE A 1 95 ? -13.249 -4.954 -23.043 1.00 88.56 95 ILE A CA 1
ATOM 783 C C . ILE A 1 95 ? -13.209 -3.442 -22.873 1.00 88.56 95 ILE A C 1
ATOM 785 O O . ILE A 1 95 ? -12.129 -2.858 -22.873 1.00 88.56 95 ILE A O 1
ATOM 789 N N . ALA A 1 96 ? -14.375 -2.810 -22.779 1.00 87.19 96 ALA A N 1
ATOM 790 C CA . ALA A 1 96 ? -14.473 -1.360 -22.668 1.00 87.19 96 ALA A CA 1
ATOM 791 C C . ALA A 1 96 ? -15.478 -0.952 -21.593 1.00 87.19 96 ALA A C 1
ATOM 793 O O . ALA A 1 96 ? -16.473 -1.652 -21.365 1.00 87.19 96 ALA A O 1
ATOM 794 N N . GLN A 1 97 ? -15.233 0.201 -20.973 1.00 84.12 97 GLN A N 1
ATOM 795 C CA . GLN A 1 97 ? -16.210 0.869 -20.125 1.00 84.12 97 GLN A CA 1
ATOM 796 C C . GLN A 1 9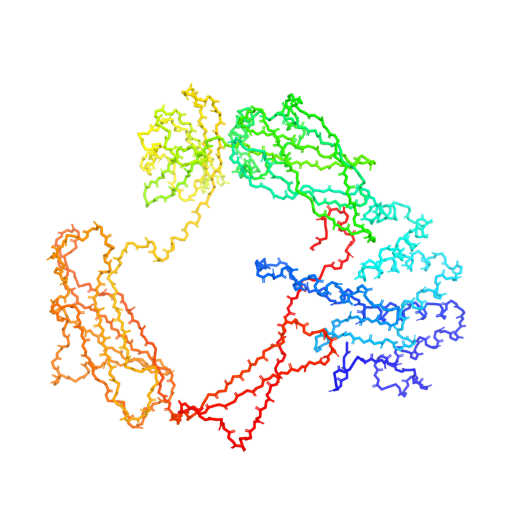7 ? -17.266 1.520 -21.018 1.00 84.12 97 GLN A C 1
ATOM 798 O O . GLN A 1 97 ? -16.996 2.448 -21.781 1.00 84.12 97 GLN A O 1
ATOM 803 N N . LEU A 1 98 ? -18.494 1.022 -20.934 1.00 83.50 98 LEU A N 1
ATOM 804 C CA . LEU A 1 98 ? -19.646 1.593 -21.616 1.00 83.50 98 LEU A CA 1
ATOM 805 C C . LEU A 1 98 ? -20.513 2.361 -20.612 1.00 83.50 98 LEU A C 1
ATOM 807 O O . LEU A 1 98 ? -20.330 2.263 -19.402 1.00 83.50 98 LEU A O 1
ATOM 811 N N . ALA A 1 99 ? -21.503 3.109 -21.105 1.00 80.62 99 ALA A N 1
ATOM 812 C CA . ALA A 1 99 ? -22.400 3.884 -20.240 1.00 80.62 99 ALA A CA 1
ATOM 813 C C . ALA A 1 99 ? -23.222 3.011 -19.267 1.00 80.62 99 ALA A C 1
ATOM 815 O O . ALA A 1 99 ? -23.776 3.522 -18.304 1.00 80.62 99 ALA A O 1
ATOM 816 N N . ASN A 1 100 ? -23.302 1.700 -19.514 1.00 77.31 100 ASN A N 1
ATOM 817 C CA . ASN A 1 100 ? -23.946 0.706 -18.654 1.00 77.31 100 ASN A CA 1
ATOM 818 C C . ASN A 1 100 ? -22.938 -0.230 -17.951 1.00 77.31 100 ASN A C 1
ATOM 820 O O . ASN A 1 100 ? -23.311 -1.324 -17.519 1.00 77.31 100 ASN A O 1
ATOM 824 N N . GLY A 1 101 ? -21.672 0.186 -17.858 1.00 72.25 101 GLY A N 1
ATOM 825 C CA . GLY A 1 101 ? -20.586 -0.540 -17.206 1.00 72.25 101 GLY A CA 1
ATOM 826 C C . GLY A 1 101 ? -19.645 -1.257 -18.174 1.00 72.25 101 GLY A C 1
ATOM 827 O O . GLY A 1 101 ? -19.755 -1.157 -19.398 1.00 72.25 101 GLY A O 1
ATOM 828 N N . GLN A 1 102 ? -18.703 -2.010 -17.609 1.00 80.25 102 GLN A N 1
ATOM 829 C CA . GLN A 1 102 ? -17.740 -2.799 -18.375 1.00 80.25 102 GLN A CA 1
ATOM 830 C C . GLN A 1 102 ? -18.456 -3.884 -19.192 1.00 80.25 102 GLN A C 1
ATOM 832 O O . GLN A 1 102 ? -19.371 -4.547 -18.676 1.00 80.25 102 GLN A O 1
ATOM 837 N N . LYS A 1 103 ? -18.036 -4.068 -20.455 1.00 82.38 103 LYS A N 1
ATOM 838 C CA . LYS A 1 103 ? -18.522 -5.113 -21.379 1.00 82.38 103 LYS A CA 1
ATOM 839 C C . LYS A 1 103 ? -17.382 -5.664 -22.248 1.00 82.38 103 LYS A C 1
ATOM 841 O O . LYS A 1 103 ? -16.664 -4.884 -22.869 1.00 82.38 103 LYS A O 1
ATOM 846 N N . ARG A 1 104 ? -17.270 -6.996 -22.350 1.00 88.62 104 ARG A N 1
ATOM 847 C CA . ARG A 1 104 ? -16.469 -7.706 -23.365 1.00 88.62 104 ARG A CA 1
ATOM 848 C C . ARG A 1 104 ? -17.324 -7.923 -24.611 1.00 88.62 104 ARG A C 1
ATOM 850 O O . ARG A 1 104 ? -18.458 -8.388 -24.497 1.00 88.62 104 ARG A O 1
ATOM 857 N N . PHE A 1 105 ? -16.814 -7.575 -25.788 1.00 90.00 105 PHE A N 1
ATOM 858 C CA . PHE A 1 105 ? -17.518 -7.775 -27.058 1.00 90.00 105 PHE A CA 1
ATOM 859 C C . PHE A 1 105 ? -16.555 -7.778 -28.250 1.00 90.00 105 PHE A C 1
ATOM 861 O O . PHE A 1 105 ? -15.403 -7.351 -28.154 1.00 90.00 105 PHE A O 1
ATOM 868 N N . ARG A 1 106 ? -17.055 -8.259 -29.391 1.00 92.25 106 ARG A N 1
ATOM 869 C CA . ARG A 1 106 ? -16.334 -8.273 -30.666 1.00 92.25 106 ARG A CA 1
ATOM 870 C C . ARG A 1 106 ? -16.625 -6.999 -31.454 1.00 92.25 106 ARG A C 1
ATOM 872 O O . ARG A 1 106 ? -17.780 -6.590 -31.567 1.00 92.25 106 ARG A O 1
ATOM 879 N N . LEU A 1 107 ? -15.583 -6.375 -31.988 1.00 92.94 107 LEU A N 1
ATOM 880 C CA . LEU A 1 107 ? -15.675 -5.173 -32.807 1.00 92.94 107 LEU A CA 1
ATOM 881 C C . LEU A 1 107 ? -16.028 -5.545 -34.255 1.00 92.94 107 LEU A C 1
ATOM 883 O O . LEU A 1 107 ? -15.379 -6.424 -34.829 1.00 92.94 107 LEU A O 1
ATOM 887 N N . PRO A 1 108 ? -17.004 -4.863 -34.881 1.00 92.81 108 PRO A N 1
ATOM 888 C CA . PRO A 1 108 ? -17.207 -4.934 -36.322 1.00 92.81 108 PRO A CA 1
ATOM 889 C C . PRO A 1 108 ? -15.933 -4.549 -37.077 1.00 92.81 108 PRO A C 1
ATOM 891 O O . PRO A 1 108 ? -15.117 -3.772 -36.580 1.00 92.81 108 PRO A O 1
ATOM 894 N N . GLU A 1 109 ? -15.784 -5.037 -38.306 1.00 89.38 109 GLU A N 1
ATOM 895 C CA . GLU A 1 109 ? -14.594 -4.798 -39.134 1.00 89.38 109 GLU A CA 1
ATOM 896 C C . GLU A 1 109 ? -14.264 -3.301 -39.287 1.00 89.38 109 GLU A C 1
ATOM 898 O O . GLU A 1 109 ? -13.121 -2.879 -39.100 1.00 89.38 109 GLU A O 1
ATOM 903 N N . ASP A 1 110 ? -15.292 -2.476 -39.480 1.00 88.06 110 ASP A N 1
ATOM 904 C CA . ASP A 1 110 ? -15.183 -1.021 -39.591 1.00 88.06 110 ASP A CA 1
ATOM 905 C C . ASP A 1 110 ? -14.794 -0.290 -38.300 1.00 88.06 110 ASP A C 1
ATOM 907 O O . ASP A 1 110 ? -14.412 0.876 -38.360 1.00 88.06 110 ASP A O 1
ATOM 911 N N . TYR A 1 111 ? -14.851 -0.956 -37.150 1.00 91.38 111 TYR A N 1
ATOM 912 C CA . TYR A 1 111 ? -14.468 -0.415 -35.841 1.00 91.38 111 TYR A CA 1
ATOM 913 C C . TYR A 1 111 ? -13.280 -1.158 -35.220 1.00 91.38 111 TYR A C 1
ATOM 915 O O . TYR A 1 111 ? -12.836 -0.819 -34.122 1.00 91.38 111 TYR A O 1
ATOM 923 N N . SER A 1 112 ? -12.729 -2.155 -35.920 1.00 93.50 112 SER A N 1
ATOM 924 C CA . SER A 1 112 ? -11.540 -2.888 -35.492 1.00 93.50 112 SER A CA 1
ATOM 925 C C . SER A 1 112 ? -10.301 -2.002 -35.648 1.00 93.50 112 SER A C 1
ATOM 927 O O . SER A 1 112 ? -9.564 -2.065 -36.635 1.00 93.50 112 SER A O 1
ATOM 929 N N . PHE A 1 113 ? -10.082 -1.132 -34.660 1.00 94.62 113 PHE A N 1
ATOM 930 C CA . PHE A 1 113 ? -9.014 -0.134 -34.678 1.00 94.62 113 PHE A CA 1
ATOM 931 C C . PHE A 1 113 ? -7.626 -0.769 -34.802 1.00 94.62 113 PHE A C 1
ATOM 933 O O . PHE A 1 113 ? -6.803 -0.247 -35.542 1.00 94.62 113 PHE A O 1
ATOM 940 N N . ILE A 1 114 ? -7.373 -1.934 -34.189 1.00 95.56 114 ILE A N 1
ATOM 941 C CA . ILE A 1 114 ? -6.091 -2.649 -34.334 1.00 95.56 114 ILE A CA 1
ATOM 942 C C . ILE A 1 114 ? -5.838 -3.032 -35.796 1.00 95.56 114 ILE A C 1
ATOM 944 O O . ILE A 1 114 ? -4.746 -2.787 -36.307 1.00 95.56 114 ILE A O 1
ATOM 948 N N . LYS A 1 115 ? -6.839 -3.594 -36.490 1.00 94.75 115 LYS A N 1
ATOM 949 C CA . LYS A 1 115 ? -6.716 -3.944 -37.914 1.00 94.75 115 LYS A CA 1
ATOM 950 C C . LYS A 1 115 ? -6.476 -2.702 -38.774 1.00 94.75 115 LYS A C 1
ATOM 952 O O . LYS A 1 115 ? -5.604 -2.727 -39.636 1.00 94.75 115 LYS A O 1
ATOM 957 N N . LYS A 1 116 ? -7.193 -1.606 -38.505 1.00 93.06 116 LYS A N 1
ATOM 958 C CA . LYS A 1 116 ? -7.027 -0.337 -39.236 1.00 93.06 116 LYS A CA 1
ATOM 959 C C . LYS A 1 116 ? -5.653 0.288 -39.019 1.00 93.06 116 LYS A C 1
ATOM 961 O O . LYS A 1 116 ? -4.995 0.649 -39.987 1.00 93.06 116 LYS A O 1
ATOM 966 N N . TYR A 1 117 ? -5.181 0.347 -37.777 1.00 95.44 117 TYR A N 1
ATOM 967 C CA . TYR A 1 117 ? -3.834 0.818 -37.468 1.00 95.44 117 TYR A CA 1
ATOM 968 C C . TYR A 1 117 ? -2.763 -0.032 -38.154 1.00 95.44 117 TYR A C 1
ATOM 970 O O . TYR A 1 117 ? -1.837 0.529 -38.727 1.00 95.44 117 TYR A O 1
ATOM 978 N N . LYS A 1 118 ? -2.905 -1.366 -38.170 1.00 94.81 118 LYS A N 1
ATOM 979 C CA . LYS A 1 118 ? -1.991 -2.249 -38.913 1.00 94.81 118 LYS A CA 1
ATOM 980 C C . LYS A 1 118 ? -1.994 -1.959 -40.416 1.00 94.81 118 LYS A C 1
ATOM 982 O O . LYS A 1 118 ? -0.930 -1.890 -41.008 1.00 94.81 118 LYS A O 1
ATOM 987 N N . ALA A 1 119 ? -3.160 -1.750 -41.028 1.00 92.62 119 ALA A N 1
ATOM 988 C CA . ALA A 1 119 ? -3.243 -1.420 -42.453 1.00 92.62 119 ALA A CA 1
ATOM 989 C C . ALA A 1 119 ? -2.591 -0.063 -42.782 1.00 92.62 119 ALA A C 1
ATOM 991 O O . ALA A 1 119 ? -1.881 0.064 -43.776 1.00 92.62 119 ALA A O 1
ATOM 992 N N . LEU A 1 120 ? -2.793 0.942 -41.926 1.00 92.00 120 LEU A N 1
ATOM 993 C CA . LEU A 1 120 ? -2.186 2.268 -42.067 1.00 92.00 120 LEU A CA 1
ATOM 994 C C . LEU A 1 120 ? -0.672 2.262 -41.794 1.00 92.00 120 LEU A C 1
ATOM 996 O O . LEU A 1 120 ? 0.060 3.031 -42.411 1.00 92.00 120 LEU A O 1
ATOM 1000 N N . ALA A 1 121 ? -0.194 1.384 -40.908 1.00 90.88 121 ALA A N 1
ATOM 1001 C CA . ALA A 1 121 ? 1.223 1.205 -40.589 1.00 90.88 121 ALA A CA 1
ATOM 1002 C C . ALA A 1 121 ? 2.076 0.759 -41.792 1.00 90.88 121 ALA A C 1
ATOM 1004 O O . ALA A 1 121 ? 3.263 1.076 -41.836 1.00 90.88 121 ALA A O 1
ATOM 1005 N N . GLU A 1 122 ? 1.482 0.051 -42.758 1.00 89.25 122 GLU A N 1
ATOM 1006 C CA . GLU A 1 122 ? 2.164 -0.424 -43.971 1.00 89.25 122 GLU A CA 1
ATOM 1007 C C . GLU A 1 122 ? 2.250 0.652 -45.074 1.00 89.25 122 GLU A C 1
ATOM 1009 O O . GLU A 1 122 ? 2.907 0.457 -46.097 1.00 89.25 122 GLU A O 1
ATOM 1014 N N . GLN A 1 123 ? 1.604 1.810 -44.890 1.00 87.00 123 GLN A N 1
ATOM 1015 C CA . GLN A 1 123 ? 1.663 2.918 -45.845 1.00 87.00 123 GLN A CA 1
ATOM 1016 C C . GLN A 1 123 ? 2.935 3.768 -45.638 1.00 87.00 123 GLN A C 1
ATOM 1018 O O . GLN A 1 123 ? 3.395 3.925 -44.508 1.00 87.00 123 GLN A O 1
ATOM 1023 N N . PRO A 1 124 ? 3.508 4.385 -46.692 1.00 81.56 124 PRO A N 1
ATOM 1024 C CA . PRO A 1 124 ? 4.814 5.056 -46.614 1.00 81.56 124 PRO A CA 1
ATOM 1025 C C . PRO A 1 124 ? 4.828 6.389 -45.838 1.00 81.56 124 PRO A C 1
ATOM 1027 O O . PRO A 1 124 ? 5.889 7.002 -45.699 1.00 81.56 124 PRO A O 1
ATOM 1030 N N . ASP A 1 125 ? 3.696 6.846 -45.299 1.00 85.56 125 ASP A N 1
ATOM 1031 C CA . ASP A 1 125 ? 3.588 8.118 -44.577 1.00 85.56 125 ASP A CA 1
ATOM 1032 C C . ASP A 1 125 ? 4.396 8.102 -43.272 1.00 85.56 125 ASP A C 1
ATOM 1034 O O . ASP A 1 125 ? 4.135 7.317 -42.362 1.00 85.56 125 ASP A O 1
ATOM 1038 N N . VAL A 1 126 ? 5.416 8.953 -43.188 1.00 82.88 126 VAL A N 1
ATOM 1039 C CA . VAL A 1 126 ? 6.348 9.005 -42.051 1.00 82.88 126 VAL A CA 1
ATOM 1040 C C . VAL A 1 126 ? 5.670 9.534 -40.785 1.00 82.88 126 VAL A C 1
ATOM 1042 O O . VAL A 1 126 ? 5.876 8.983 -39.703 1.00 82.88 126 VAL A O 1
ATOM 1045 N N . TYR A 1 127 ? 4.848 10.579 -40.903 1.00 80.88 127 TYR A N 1
ATOM 1046 C CA . TYR A 1 127 ? 4.238 11.237 -39.746 1.00 80.88 127 TYR A CA 1
ATOM 1047 C C . TYR A 1 127 ? 3.187 10.341 -39.099 1.00 80.88 127 TYR A C 1
ATOM 1049 O O . TYR A 1 127 ? 3.171 10.173 -37.882 1.00 80.88 127 TYR A O 1
ATOM 1057 N N . ILE A 1 128 ? 2.359 9.698 -39.921 1.00 84.81 128 ILE A N 1
ATOM 1058 C CA . ILE A 1 128 ? 1.311 8.800 -39.437 1.00 84.81 128 ILE A CA 1
ATOM 1059 C C . ILE A 1 128 ? 1.912 7.517 -38.850 1.00 84.81 128 ILE A C 1
ATOM 1061 O O . ILE A 1 128 ? 1.461 7.058 -37.799 1.00 84.81 128 ILE A O 1
ATOM 1065 N N . ARG A 1 129 ? 2.964 6.953 -39.464 1.00 89.69 129 ARG A N 1
ATOM 1066 C CA . ARG A 1 129 ? 3.633 5.752 -38.933 1.00 89.69 129 ARG A CA 1
ATOM 1067 C C . ARG A 1 129 ? 4.216 5.971 -37.541 1.00 89.69 129 ARG A C 1
ATOM 1069 O O . ARG A 1 129 ? 4.065 5.085 -36.698 1.00 89.69 129 ARG A O 1
ATOM 1076 N N . LYS A 1 130 ? 4.814 7.140 -37.273 1.00 88.44 130 LYS A N 1
ATOM 1077 C CA . LYS A 1 130 ? 5.333 7.480 -35.939 1.00 88.44 130 LYS A CA 1
ATOM 1078 C C . LYS A 1 130 ? 4.262 7.294 -34.863 1.00 88.44 130 LYS A C 1
ATOM 1080 O O . LYS A 1 130 ? 4.489 6.548 -33.908 1.00 88.44 130 LYS A O 1
ATOM 1085 N N . ASP A 1 131 ? 3.104 7.920 -35.041 1.00 88.44 131 ASP A N 1
ATOM 1086 C CA . ASP A 1 131 ? 2.018 7.892 -34.056 1.00 88.44 131 ASP A CA 1
ATOM 1087 C C . ASP A 1 131 ? 1.339 6.521 -33.969 1.00 88.44 131 ASP A C 1
ATOM 1089 O O . ASP A 1 131 ? 0.969 6.068 -32.886 1.00 88.44 131 ASP A O 1
ATOM 1093 N N . ILE A 1 132 ? 1.194 5.822 -35.097 1.00 93.69 132 ILE A N 1
ATOM 1094 C CA . ILE A 1 132 ? 0.573 4.496 -35.126 1.00 93.69 132 ILE A CA 1
ATOM 1095 C C . ILE A 1 132 ? 1.433 3.458 -34.408 1.00 93.69 132 ILE A C 1
ATOM 1097 O O . ILE A 1 132 ? 0.889 2.628 -33.679 1.00 93.69 132 ILE A O 1
ATOM 1101 N N . PHE A 1 133 ? 2.756 3.482 -34.592 1.00 94.75 133 PHE A N 1
ATOM 1102 C CA . PHE A 1 133 ? 3.631 2.489 -33.970 1.00 94.75 133 PHE A CA 1
ATOM 1103 C C . PHE A 1 133 ? 3.595 2.597 -32.444 1.00 94.75 133 PHE A C 1
ATOM 1105 O O . PHE A 1 133 ? 3.403 1.582 -31.776 1.00 94.75 133 PHE A O 1
ATOM 1112 N N . SER A 1 134 ? 3.688 3.810 -31.886 1.00 92.81 134 SER A N 1
ATOM 1113 C CA . SER A 1 134 ? 3.563 3.999 -30.436 1.00 92.81 134 SER A CA 1
ATOM 1114 C C . SER A 1 134 ? 2.157 3.645 -29.939 1.00 92.81 134 SER A C 1
ATOM 1116 O O . SER A 1 134 ? 2.023 2.961 -28.926 1.00 92.81 134 SER A O 1
ATOM 1118 N N . ARG A 1 135 ? 1.100 4.010 -30.681 1.00 93.12 135 ARG A N 1
ATOM 1119 C CA . ARG A 1 135 ? -0.292 3.672 -30.336 1.00 93.12 135 ARG A CA 1
ATOM 1120 C C . ARG A 1 135 ? -0.527 2.164 -30.276 1.00 93.12 135 ARG A C 1
ATOM 1122 O O . ARG A 1 135 ? -1.087 1.681 -29.295 1.00 93.12 135 ARG A O 1
ATOM 1129 N N . LEU A 1 136 ? -0.114 1.421 -31.304 1.00 96.00 136 LEU A N 1
ATOM 1130 C CA . LEU A 1 136 ? -0.240 -0.038 -31.347 1.00 96.00 136 LEU A CA 1
ATOM 1131 C C . LEU A 1 136 ? 0.543 -0.689 -30.211 1.00 96.00 136 LEU A C 1
ATOM 1133 O O . LEU A 1 136 ? 0.018 -1.586 -29.554 1.00 96.00 136 LEU A O 1
ATOM 1137 N N . ALA A 1 137 ? 1.754 -0.205 -29.937 1.00 95.06 137 ALA A N 1
ATOM 1138 C CA . ALA A 1 137 ? 2.555 -0.702 -28.831 1.00 95.06 137 ALA A CA 1
ATOM 1139 C C . ALA A 1 137 ? 1.835 -0.518 -27.481 1.00 95.06 137 ALA A C 1
ATOM 1141 O O . ALA A 1 137 ? 1.643 -1.493 -26.755 1.00 95.06 137 ALA A O 1
ATOM 1142 N N . THR A 1 138 ? 1.319 0.684 -27.197 1.00 91.62 138 THR A N 1
ATOM 1143 C CA . THR A 1 138 ? 0.534 0.966 -25.983 1.00 91.62 138 THR A CA 1
ATOM 1144 C C . THR A 1 138 ? -0.751 0.136 -25.899 1.00 91.62 138 THR A C 1
ATOM 1146 O O . THR A 1 138 ? -1.097 -0.344 -24.820 1.00 91.62 138 THR A O 1
ATOM 1149 N N . ILE A 1 139 ? -1.455 -0.080 -27.017 1.00 93.81 139 ILE A N 1
ATOM 1150 C CA . ILE A 1 139 ? -2.650 -0.940 -27.054 1.00 93.81 139 ILE A CA 1
ATOM 1151 C C . ILE A 1 139 ? -2.309 -2.353 -26.582 1.00 93.81 139 ILE A C 1
ATOM 1153 O O . ILE A 1 139 ? -3.044 -2.915 -25.771 1.00 93.81 139 ILE A O 1
ATOM 1157 N N . TYR A 1 140 ? -1.213 -2.931 -27.074 1.00 94.38 140 TYR A N 1
ATOM 1158 C CA . TYR A 1 140 ? -0.814 -4.279 -26.680 1.00 94.38 140 TYR A CA 1
ATOM 1159 C C . TYR A 1 140 ? -0.277 -4.347 -25.251 1.00 94.38 140 TYR A C 1
ATOM 1161 O O . TYR A 1 140 ? -0.548 -5.332 -24.571 1.00 94.38 140 TYR A O 1
ATOM 1169 N N . GLU A 1 141 ? 0.396 -3.308 -24.749 1.00 90.00 141 GLU A N 1
ATOM 1170 C CA . GLU A 1 141 ? 0.755 -3.230 -23.325 1.00 90.00 141 GLU A CA 1
ATOM 1171 C C . GLU A 1 141 ? -0.487 -3.239 -22.423 1.00 90.00 141 GLU A C 1
ATOM 1173 O O . GLU A 1 141 ? -0.553 -4.025 -21.480 1.00 90.00 141 GLU A O 1
ATOM 1178 N N . ASN A 1 142 ? -1.504 -2.436 -22.753 1.00 87.94 142 ASN A N 1
ATOM 1179 C CA . ASN A 1 142 ? -2.764 -2.373 -22.001 1.00 87.94 142 ASN A CA 1
ATOM 1180 C C . ASN A 1 142 ? -3.568 -3.679 -22.064 1.00 87.94 142 ASN A C 1
ATOM 1182 O O . ASN A 1 142 ? -4.426 -3.920 -21.222 1.00 87.94 142 ASN A O 1
ATOM 1186 N N . ARG A 1 143 ? -3.295 -4.521 -23.063 1.00 89.56 143 ARG A N 1
ATOM 1187 C CA . ARG A 1 143 ? -3.897 -5.850 -23.235 1.00 89.56 143 ARG A CA 1
ATOM 1188 C C . ARG A 1 143 ? -3.025 -6.974 -22.669 1.00 89.56 143 ARG A C 1
ATOM 1190 O O . ARG A 1 143 ? -3.336 -8.134 -22.896 1.00 89.56 143 ARG A O 1
ATOM 1197 N N . PHE A 1 144 ? -1.931 -6.647 -21.975 1.00 85.81 144 PHE A N 1
ATOM 1198 C CA . PHE A 1 144 ? -0.963 -7.621 -21.457 1.00 85.81 144 PHE A CA 1
ATOM 1199 C C . PHE A 1 144 ? -0.392 -8.554 -22.544 1.00 85.81 144 PHE A C 1
ATOM 1201 O O . PHE A 1 144 ? -0.139 -9.733 -22.314 1.00 85.81 144 PHE A O 1
ATOM 1208 N N . HIS A 1 145 ? -0.151 -8.016 -23.747 1.00 91.25 145 HIS A N 1
ATOM 1209 C CA . HIS A 1 145 ? 0.477 -8.701 -24.890 1.00 91.25 145 HIS A CA 1
ATOM 1210 C C . HIS A 1 145 ? 1.900 -8.156 -25.142 1.00 91.25 145 HIS A C 1
ATOM 1212 O O . HIS A 1 145 ? 2.143 -7.494 -26.156 1.00 91.25 145 HIS A O 1
ATOM 1218 N N . PRO A 1 146 ? 2.869 -8.403 -24.240 1.00 90.75 146 PRO A N 1
ATOM 1219 C CA . PRO A 1 146 ? 4.178 -7.747 -24.266 1.00 90.75 146 PRO A CA 1
ATOM 1220 C C . PRO A 1 146 ? 5.016 -8.065 -25.512 1.00 90.75 146 PRO A C 1
ATOM 1222 O O . PRO A 1 146 ? 5.710 -7.185 -26.010 1.00 90.75 146 PRO A O 1
ATOM 1225 N N . GLU A 1 147 ? 4.926 -9.277 -26.069 1.00 92.94 147 GLU A N 1
ATOM 1226 C CA . GLU A 1 147 ? 5.644 -9.633 -27.305 1.00 92.94 147 GLU A CA 1
ATOM 1227 C C . GLU A 1 147 ? 5.191 -8.785 -28.496 1.00 92.94 147 GLU A C 1
ATOM 1229 O O . GLU A 1 147 ? 6.018 -8.211 -29.209 1.00 92.94 147 GLU A O 1
ATOM 1234 N N . LYS A 1 148 ? 3.870 -8.643 -28.669 1.00 94.56 148 LYS A N 1
ATOM 1235 C CA . LYS A 1 148 ? 3.297 -7.777 -29.704 1.00 94.56 148 LYS A CA 1
ATOM 1236 C C . LYS A 1 148 ? 3.661 -6.317 -29.441 1.00 94.56 148 LYS A C 1
ATOM 1238 O O . LYS A 1 148 ? 4.020 -5.608 -30.374 1.00 94.56 148 LYS A O 1
ATOM 1243 N N . ALA A 1 149 ? 3.619 -5.862 -28.187 1.00 95.00 149 ALA A N 1
ATOM 1244 C CA . ALA A 1 149 ? 4.016 -4.499 -27.838 1.00 95.00 149 ALA A CA 1
ATOM 1245 C C . ALA A 1 149 ? 5.482 -4.202 -28.203 1.00 95.00 149 ALA A C 1
ATOM 1247 O O . ALA A 1 149 ? 5.772 -3.171 -28.809 1.00 95.00 149 ALA A O 1
ATOM 1248 N N . LEU A 1 150 ? 6.403 -5.122 -27.894 1.00 95.88 150 LEU A N 1
ATOM 1249 C CA . LEU A 1 150 ? 7.825 -5.002 -28.226 1.00 95.88 150 LEU A CA 1
ATOM 1250 C C . LEU A 1 150 ? 8.078 -4.932 -29.732 1.00 95.88 150 LEU A C 1
ATOM 1252 O O . LEU A 1 150 ? 8.969 -4.196 -30.155 1.00 95.88 150 LEU A O 1
ATOM 1256 N N . GLU A 1 151 ? 7.321 -5.675 -30.542 1.00 95.94 151 GLU A N 1
ATOM 1257 C CA . GLU A 1 151 ? 7.412 -5.579 -32.001 1.00 95.94 151 GLU A CA 1
ATOM 1258 C C . GLU A 1 151 ? 7.176 -4.137 -32.470 1.00 95.94 151 GLU A C 1
ATOM 1260 O O . GLU A 1 151 ? 7.988 -3.583 -33.215 1.00 95.94 151 GLU A O 1
ATOM 1265 N N . TRP A 1 152 ? 6.105 -3.503 -31.985 1.00 96.31 152 TRP A N 1
ATOM 1266 C CA . TRP A 1 152 ? 5.753 -2.139 -32.373 1.00 96.31 152 TRP A CA 1
ATOM 1267 C C . TRP A 1 152 ? 6.709 -1.092 -31.799 1.00 96.31 152 TRP A C 1
ATOM 1269 O O . TRP A 1 152 ? 7.100 -0.182 -32.530 1.00 96.31 152 TRP A O 1
ATOM 1279 N N . TRP A 1 153 ? 7.177 -1.242 -30.553 1.00 96.62 153 TRP A N 1
ATOM 1280 C CA . TRP A 1 153 ? 8.194 -0.338 -30.000 1.00 96.62 153 TRP A CA 1
ATOM 1281 C C . TRP A 1 153 ? 9.516 -0.397 -30.771 1.00 96.62 153 TRP A C 1
ATOM 1283 O O . TRP A 1 153 ? 10.115 0.643 -31.040 1.00 96.62 153 TRP A O 1
ATOM 1293 N N . ARG A 1 154 ? 9.954 -1.587 -31.207 1.00 96.50 154 ARG A N 1
ATOM 1294 C CA . ARG A 1 154 ? 11.169 -1.733 -32.030 1.00 96.50 154 ARG A CA 1
ATOM 1295 C C . ARG A 1 154 ? 11.047 -1.026 -33.376 1.00 96.50 154 ARG A C 1
ATOM 1297 O O . ARG A 1 154 ? 12.035 -0.470 -33.841 1.00 96.50 154 ARG A O 1
ATOM 1304 N N . ARG A 1 155 ? 9.856 -1.022 -33.984 1.00 94.75 155 ARG A N 1
ATOM 1305 C CA . ARG A 1 155 ? 9.586 -0.248 -35.206 1.00 94.75 155 ARG A CA 1
ATOM 1306 C C . ARG A 1 155 ? 9.526 1.257 -34.909 1.00 94.75 155 ARG A C 1
ATOM 1308 O O . ARG A 1 155 ? 10.070 2.047 -35.670 1.00 94.75 155 ARG A O 1
ATOM 1315 N N . HIS A 1 156 ? 8.933 1.664 -33.781 1.00 94.38 156 HIS A N 1
ATOM 1316 C CA . HIS A 1 156 ? 8.870 3.073 -33.357 1.00 94.38 156 HIS A CA 1
ATOM 1317 C C . HIS A 1 156 ? 10.251 3.701 -33.111 1.00 94.38 156 HIS A C 1
ATOM 1319 O O . HIS A 1 156 ? 10.412 4.909 -33.292 1.00 94.38 156 HIS A O 1
ATOM 1325 N N . ARG A 1 157 ? 11.257 2.883 -32.771 1.00 94.81 157 ARG A N 1
ATOM 1326 C CA . ARG A 1 157 ? 12.654 3.304 -32.590 1.00 94.81 157 ARG A CA 1
ATOM 1327 C C . ARG A 1 157 ? 13.223 4.076 -33.790 1.00 94.81 157 ARG A C 1
ATOM 1329 O O . ARG A 1 157 ? 14.095 4.906 -33.582 1.00 94.81 157 ARG A O 1
ATOM 1336 N N . GLU A 1 158 ? 12.737 3.854 -35.017 1.00 93.62 158 GLU A N 1
ATOM 1337 C CA . GLU A 1 158 ? 13.140 4.642 -36.201 1.00 93.62 158 GLU A CA 1
ATOM 1338 C C . GLU A 1 158 ? 12.849 6.146 -36.033 1.00 93.62 158 GLU A C 1
ATOM 1340 O O . GLU A 1 158 ? 13.601 6.985 -36.524 1.00 93.62 158 GLU A O 1
ATOM 1345 N N . PHE A 1 159 ? 11.772 6.488 -35.321 1.00 92.62 159 PHE A N 1
ATOM 1346 C CA . PHE A 1 159 ? 11.280 7.860 -35.192 1.00 92.62 159 PHE A CA 1
ATOM 1347 C C . PHE A 1 159 ? 11.618 8.515 -33.856 1.00 92.62 159 PHE A C 1
ATOM 1349 O O . PHE A 1 159 ? 11.786 9.734 -33.800 1.00 92.62 159 PHE A O 1
ATOM 1356 N N . ASP A 1 160 ? 11.642 7.728 -32.782 1.00 92.75 160 ASP A N 1
ATOM 1357 C CA . ASP A 1 160 ? 11.949 8.193 -31.429 1.00 92.75 160 ASP A CA 1
ATOM 1358 C C . ASP A 1 160 ? 12.706 7.096 -30.660 1.00 92.75 160 ASP A C 1
ATOM 1360 O O . ASP A 1 160 ? 12.097 6.282 -29.955 1.00 92.75 160 ASP A O 1
ATOM 1364 N N . PRO A 1 161 ? 14.039 7.011 -30.845 1.00 94.19 161 PRO A N 1
ATOM 1365 C CA . PRO A 1 161 ? 14.846 5.990 -30.194 1.00 94.19 161 PRO A CA 1
ATOM 1366 C C . PRO A 1 161 ? 14.780 6.069 -28.670 1.00 94.19 161 PRO A C 1
ATOM 1368 O O . PRO A 1 161 ? 14.686 5.036 -28.020 1.00 94.19 161 PRO A O 1
ATOM 1371 N N . GLU A 1 162 ? 14.783 7.279 -28.104 1.00 92.19 162 GLU A N 1
ATOM 1372 C CA . GLU A 1 162 ? 14.793 7.489 -26.655 1.00 92.19 162 GLU A CA 1
ATOM 1373 C C . GLU A 1 162 ? 13.522 6.931 -26.007 1.00 92.19 162 GLU A C 1
ATOM 1375 O O . GLU A 1 162 ? 13.603 6.108 -25.092 1.00 92.19 162 GLU A O 1
ATOM 1380 N N . MET A 1 163 ? 12.346 7.311 -26.519 1.00 89.75 163 MET A N 1
ATOM 1381 C CA . MET A 1 163 ? 11.076 6.804 -26.001 1.00 89.75 163 MET A CA 1
ATOM 1382 C C . MET A 1 163 ? 10.942 5.294 -26.227 1.00 89.75 163 MET A C 1
ATOM 1384 O O . MET A 1 163 ? 10.529 4.566 -25.323 1.00 89.75 163 MET A O 1
ATOM 1388 N N . ALA A 1 164 ? 11.290 4.805 -27.421 1.00 92.75 164 ALA A N 1
ATOM 1389 C CA . ALA A 1 164 ? 11.207 3.382 -27.732 1.00 92.75 164 ALA A CA 1
ATOM 1390 C C . ALA A 1 164 ? 12.113 2.545 -26.819 1.00 92.75 164 ALA A C 1
ATOM 1392 O O . ALA A 1 164 ? 11.677 1.510 -26.317 1.00 92.75 164 ALA A O 1
ATOM 1393 N N . ASP A 1 165 ? 13.343 2.994 -26.570 1.00 92.62 165 ASP A N 1
ATOM 1394 C CA . ASP A 1 165 ? 14.308 2.285 -25.732 1.00 92.62 165 ASP A CA 1
ATOM 1395 C C . ASP A 1 165 ? 13.862 2.239 -24.276 1.00 92.62 165 ASP A C 1
ATOM 1397 O O . ASP A 1 165 ? 13.888 1.162 -23.684 1.00 92.62 165 ASP A O 1
ATOM 1401 N N . GLN A 1 166 ? 13.338 3.345 -23.738 1.00 90.19 166 GLN A N 1
ATOM 1402 C CA . GLN A 1 166 ? 12.744 3.366 -22.399 1.00 90.19 166 GLN A CA 1
ATOM 1403 C C . GLN A 1 166 ? 11.592 2.357 -22.276 1.00 90.19 166 GLN A C 1
ATOM 1405 O O . GLN A 1 166 ? 11.526 1.599 -21.311 1.00 90.19 166 GLN A O 1
ATOM 1410 N N . ARG A 1 167 ? 10.686 2.295 -23.262 1.00 91.06 167 ARG A N 1
ATOM 1411 C CA . ARG A 1 167 ? 9.543 1.360 -23.234 1.00 91.06 167 ARG A CA 1
ATOM 1412 C C . ARG A 1 167 ? 9.965 -0.092 -23.434 1.00 91.06 167 ARG A C 1
ATOM 1414 O O . ARG A 1 167 ? 9.442 -0.979 -22.761 1.00 91.06 167 ARG A O 1
ATOM 1421 N N . ILE A 1 168 ? 10.933 -0.347 -24.312 1.00 93.56 168 ILE A N 1
ATOM 1422 C CA . ILE A 1 168 ? 11.514 -1.681 -24.500 1.00 93.56 168 ILE A CA 1
ATOM 1423 C C . ILE A 1 168 ? 12.209 -2.134 -23.217 1.00 93.56 168 ILE A C 1
ATOM 1425 O O . ILE A 1 168 ? 12.025 -3.283 -22.824 1.00 93.56 168 ILE A O 1
ATOM 1429 N N . GLU A 1 169 ? 12.958 -1.260 -22.543 1.00 91.19 169 GLU A N 1
ATOM 1430 C CA . GLU A 1 169 ? 13.590 -1.570 -21.259 1.00 91.19 169 GLU A CA 1
ATOM 1431 C C . GLU A 1 169 ? 12.541 -1.879 -20.181 1.00 91.19 169 GLU A C 1
ATOM 1433 O O . GLU A 1 169 ? 12.692 -2.854 -19.451 1.00 91.19 169 GLU A O 1
ATOM 1438 N N . GLN A 1 170 ? 11.425 -1.146 -20.139 1.00 89.56 170 GLN A N 1
ATOM 1439 C CA . GLN A 1 170 ? 10.331 -1.418 -19.197 1.00 89.56 170 GLN A CA 1
ATOM 1440 C C . GLN A 1 170 ? 9.675 -2.800 -19.388 1.00 89.56 170 GLN A C 1
ATOM 1442 O O . GLN A 1 170 ? 9.161 -3.382 -18.433 1.00 89.56 170 GLN A O 1
ATOM 1447 N N . ILE A 1 171 ? 9.691 -3.363 -20.600 1.00 91.62 171 ILE A N 1
ATOM 1448 C CA . ILE A 1 171 ? 9.108 -4.688 -20.876 1.00 91.62 171 ILE A CA 1
ATOM 1449 C C . ILE A 1 171 ? 10.173 -5.790 -20.805 1.00 91.62 171 ILE A C 1
ATOM 1451 O O . ILE A 1 171 ? 10.003 -6.775 -20.089 1.00 91.62 171 ILE A O 1
ATOM 1455 N N . ALA A 1 172 ? 11.264 -5.635 -21.555 1.00 93.38 172 ALA A N 1
ATOM 1456 C CA . ALA A 1 172 ? 12.281 -6.659 -21.798 1.00 93.38 172 ALA A CA 1
ATOM 1457 C C . ALA A 1 172 ? 13.570 -6.474 -20.982 1.00 93.38 172 ALA A C 1
ATOM 1459 O O . ALA A 1 172 ? 14.437 -7.347 -21.017 1.00 93.38 172 ALA A O 1
ATOM 1460 N N . GLY A 1 173 ? 13.717 -5.359 -20.264 1.00 92.56 173 GLY A N 1
ATOM 1461 C CA . GLY A 1 173 ? 14.861 -5.107 -19.397 1.00 92.56 173 GLY A CA 1
ATOM 1462 C C . GLY A 1 173 ? 14.883 -6.034 -18.185 1.00 92.56 173 GLY A C 1
ATOM 1463 O O . GLY A 1 173 ? 13.859 -6.577 -17.764 1.00 92.56 173 GLY A O 1
ATOM 1464 N N . ASN A 1 174 ? 16.072 -6.210 -17.614 1.00 94.75 174 ASN A N 1
ATOM 1465 C CA . ASN A 1 174 ? 16.241 -6.904 -16.342 1.00 94.75 174 ASN A CA 1
ATOM 1466 C C . ASN A 1 174 ? 15.878 -5.933 -15.219 1.00 94.75 174 ASN A C 1
ATOM 1468 O O . ASN A 1 174 ? 16.725 -5.173 -14.750 1.00 94.75 174 ASN A O 1
ATOM 1472 N N . LEU A 1 175 ? 14.610 -5.937 -14.828 1.00 93.56 175 LEU A N 1
ATOM 1473 C CA . LEU A 1 175 ? 14.076 -5.026 -13.824 1.00 93.56 175 LEU A CA 1
ATOM 1474 C C . LEU A 1 175 ? 13.925 -5.740 -12.490 1.00 93.56 175 LEU A C 1
ATOM 1476 O O . LEU A 1 175 ? 13.673 -6.945 -12.434 1.00 93.56 175 LEU A O 1
ATOM 1480 N N . GLY A 1 176 ? 14.036 -4.984 -11.408 1.00 93.31 176 GLY A N 1
ATOM 1481 C CA . GLY A 1 176 ? 13.672 -5.485 -10.099 1.00 93.31 176 GLY A CA 1
ATOM 1482 C C . GLY A 1 176 ? 13.764 -4.428 -9.019 1.00 93.31 176 GLY A C 1
ATOM 1483 O O . GLY A 1 176 ? 14.574 -3.506 -9.092 1.00 93.31 176 GLY A O 1
ATOM 1484 N N . CYS A 1 177 ? 12.910 -4.578 -8.019 1.00 94.19 177 CYS A N 1
ATOM 1485 C CA . CYS A 1 177 ? 12.768 -3.676 -6.894 1.00 94.19 177 CYS A CA 1
ATOM 1486 C C . CYS A 1 177 ? 12.539 -4.474 -5.606 1.00 94.19 177 CYS A C 1
ATOM 1488 O O . CYS A 1 177 ? 11.892 -5.525 -5.591 1.00 94.19 177 CYS A O 1
ATOM 1490 N N . PHE A 1 178 ? 13.095 -3.978 -4.503 1.00 94.56 178 PHE A N 1
ATOM 1491 C CA . PHE A 1 178 ? 12.747 -4.491 -3.185 1.00 94.56 178 PHE A CA 1
ATOM 1492 C C . PHE A 1 178 ? 11.360 -3.988 -2.804 1.00 94.56 178 PHE A C 1
ATOM 1494 O O . PHE A 1 178 ? 11.042 -2.820 -3.024 1.00 94.56 178 PHE A O 1
ATOM 1501 N N . GLN A 1 179 ? 10.564 -4.866 -2.210 1.00 91.94 179 GLN A N 1
ATOM 1502 C CA . GLN A 1 179 ? 9.293 -4.496 -1.607 1.00 91.94 179 GLN A CA 1
ATOM 1503 C C . GLN A 1 179 ? 9.523 -3.891 -0.223 1.00 91.94 179 GLN A C 1
ATOM 1505 O O . GLN A 1 179 ? 10.551 -4.135 0.418 1.00 91.94 179 GLN A O 1
ATOM 1510 N N . SER A 1 180 ? 8.556 -3.097 0.238 1.00 86.81 180 SER A N 1
ATOM 1511 C CA . SER A 1 180 ? 8.608 -2.493 1.569 1.00 86.81 180 SER A CA 1
ATOM 1512 C C . SER A 1 180 ? 8.760 -3.569 2.646 1.00 86.81 180 SER A C 1
ATOM 1514 O O . SER A 1 180 ? 8.108 -4.612 2.605 1.00 86.81 180 SER A O 1
ATOM 1516 N N . VAL A 1 181 ? 9.627 -3.314 3.624 1.00 88.88 181 VAL A N 1
ATOM 1517 C CA . VAL A 1 181 ? 9.906 -4.246 4.715 1.00 88.88 181 VAL A CA 1
ATOM 1518 C C . VAL A 1 181 ? 9.948 -3.505 6.044 1.00 88.88 181 VAL A C 1
ATOM 1520 O O . VAL A 1 181 ? 10.484 -2.401 6.149 1.00 88.88 181 VAL A O 1
ATOM 1523 N N . LYS A 1 182 ? 9.373 -4.122 7.077 1.00 88.94 182 LYS A N 1
ATOM 1524 C CA . LYS A 1 182 ? 9.431 -3.613 8.452 1.00 88.94 182 LYS A CA 1
ATOM 1525 C C . LYS A 1 182 ? 10.767 -3.978 9.102 1.00 88.94 182 LYS A C 1
ATOM 1527 O O . LYS A 1 182 ? 11.477 -4.873 8.639 1.00 88.94 182 LYS A O 1
ATOM 1532 N N . ALA A 1 183 ? 11.087 -3.310 10.208 1.00 88.88 183 ALA A N 1
ATOM 1533 C CA . ALA A 1 183 ? 12.174 -3.753 11.070 1.00 88.88 183 ALA A CA 1
ATOM 1534 C C . ALA A 1 183 ? 11.926 -5.187 11.562 1.00 88.88 183 ALA A C 1
ATOM 1536 O O . ALA A 1 183 ? 10.785 -5.594 11.791 1.00 88.88 183 ALA A O 1
ATOM 1537 N N . GLN A 1 184 ? 12.999 -5.963 11.685 1.00 93.19 184 GLN A N 1
ATOM 1538 C CA . GLN A 1 184 ? 12.944 -7.385 12.006 1.00 93.19 184 GLN A CA 1
ATOM 1539 C C . GLN A 1 184 ? 13.846 -7.704 13.188 1.00 93.19 184 GLN A C 1
ATOM 1541 O O . GLN A 1 184 ? 14.891 -7.087 13.378 1.00 93.19 184 GLN A O 1
ATOM 1546 N N . VAL A 1 185 ? 13.450 -8.706 13.966 1.00 92.69 185 VAL A N 1
ATOM 1547 C CA . VAL A 1 185 ? 14.194 -9.137 15.149 1.00 92.69 185 VAL A CA 1
ATOM 1548 C C . VAL A 1 185 ? 15.537 -9.750 14.742 1.00 92.69 185 VAL A C 1
ATOM 1550 O O . VAL A 1 185 ? 15.593 -10.671 13.926 1.00 92.69 185 VAL A O 1
ATOM 1553 N N . PHE A 1 186 ? 16.622 -9.273 15.349 1.00 93.06 186 PHE A N 1
ATOM 1554 C CA . PHE A 1 186 ? 17.955 -9.850 15.185 1.00 93.06 186 PHE A CA 1
ATOM 1555 C C . PHE A 1 186 ? 18.040 -11.273 15.772 1.00 93.06 186 PHE A C 1
ATOM 1557 O O . PHE A 1 186 ? 17.461 -11.569 16.815 1.00 93.06 186 PHE A O 1
ATOM 1564 N N . GLY A 1 187 ? 18.802 -12.154 15.118 1.00 88.00 187 GLY A N 1
ATOM 1565 C CA . GLY A 1 187 ? 19.026 -13.546 15.541 1.00 88.00 187 GLY A CA 1
ATOM 1566 C C . GLY A 1 187 ? 18.489 -14.593 14.562 1.00 88.00 187 GLY A C 1
ATOM 1567 O O . GLY A 1 187 ? 18.873 -15.758 14.636 1.00 88.00 187 GLY A O 1
ATOM 1568 N N . LYS A 1 188 ? 17.657 -14.179 13.601 1.00 89.69 188 LYS A N 1
ATOM 1569 C CA . LYS A 1 188 ? 17.277 -14.967 12.419 1.00 89.69 188 LYS A CA 1
ATOM 1570 C C . LYS A 1 188 ? 17.673 -14.208 11.145 1.00 89.69 188 LYS A C 1
ATOM 1572 O O . LYS A 1 188 ? 17.860 -12.992 11.215 1.00 89.69 188 LYS A O 1
ATOM 1577 N N . PRO A 1 189 ? 17.818 -14.889 9.993 1.00 94.56 189 PRO A N 1
ATOM 1578 C CA . PRO A 1 189 ? 17.981 -14.203 8.717 1.00 94.56 189 PRO A CA 1
ATOM 1579 C C . PRO A 1 189 ? 16.833 -13.217 8.474 1.00 94.56 189 PRO A C 1
ATOM 1581 O O . PRO A 1 189 ? 15.666 -13.565 8.657 1.00 94.56 189 PRO A O 1
ATOM 1584 N N . LEU A 1 190 ? 17.169 -11.994 8.066 1.00 96.06 190 LEU A N 1
ATOM 1585 C CA . LEU A 1 190 ? 16.182 -10.979 7.709 1.00 96.06 190 LEU A CA 1
ATOM 1586 C C . LEU A 1 190 ? 15.540 -11.370 6.381 1.00 96.06 190 LEU A C 1
ATOM 1588 O O . LEU A 1 190 ? 16.245 -11.709 5.432 1.00 96.06 190 LEU A O 1
ATOM 1592 N N . ARG A 1 191 ? 14.217 -11.307 6.297 1.00 97.00 191 ARG A N 1
ATOM 1593 C CA . ARG A 1 191 ? 13.464 -11.612 5.080 1.00 97.00 191 ARG A CA 1
ATOM 1594 C C . ARG A 1 191 ? 13.126 -10.331 4.338 1.00 97.00 191 ARG A C 1
ATOM 1596 O O . ARG A 1 191 ? 12.620 -9.392 4.944 1.00 97.00 191 ARG A O 1
ATOM 1603 N N . VAL A 1 192 ? 13.396 -10.285 3.042 1.00 96.25 192 VAL A N 1
ATOM 1604 C CA . VAL A 1 192 ? 13.019 -9.156 2.186 1.00 96.25 192 VAL A CA 1
ATOM 1605 C C . VAL A 1 192 ? 12.507 -9.676 0.856 1.00 96.25 192 VAL A C 1
ATOM 1607 O O . VAL A 1 192 ? 13.152 -10.516 0.227 1.00 96.25 192 VAL A O 1
ATOM 1610 N N . ASP A 1 193 ? 11.346 -9.186 0.443 1.00 96.50 193 ASP A N 1
ATOM 1611 C CA . ASP A 1 193 ? 10.758 -9.558 -0.833 1.00 96.50 193 ASP A CA 1
ATOM 1612 C C . ASP A 1 193 ? 11.351 -8.711 -1.956 1.00 96.50 193 ASP A C 1
ATOM 1614 O O . ASP A 1 193 ? 11.586 -7.507 -1.826 1.00 96.50 193 ASP A O 1
ATOM 1618 N N . PHE A 1 194 ? 11.618 -9.368 -3.074 1.00 95.62 194 PHE A N 1
ATOM 1619 C CA . PHE A 1 194 ? 12.184 -8.776 -4.269 1.00 95.62 194 PHE A CA 1
ATOM 1620 C C . PHE A 1 194 ? 11.304 -9.144 -5.455 1.00 95.62 194 PHE A C 1
ATOM 1622 O O . PHE A 1 194 ? 11.166 -10.320 -5.800 1.00 95.62 194 PHE A O 1
ATOM 1629 N N . GLN A 1 195 ? 10.694 -8.129 -6.057 1.00 94.81 195 GLN A N 1
ATOM 1630 C CA . GLN A 1 195 ? 9.945 -8.258 -7.297 1.00 94.81 195 GLN A CA 1
ATOM 1631 C C . GLN A 1 195 ? 10.913 -8.056 -8.454 1.00 94.81 195 GLN A C 1
ATOM 1633 O O . GLN A 1 195 ? 11.676 -7.094 -8.455 1.00 94.81 195 GLN A O 1
ATOM 1638 N N . PHE A 1 196 ? 10.901 -8.950 -9.435 1.00 94.12 196 PHE A N 1
ATOM 1639 C CA . PHE A 1 196 ? 11.804 -8.869 -10.576 1.00 94.12 196 PHE A CA 1
ATOM 1640 C C . PHE A 1 196 ? 11.168 -9.387 -11.860 1.00 94.12 196 PHE A C 1
ATOM 1642 O O . PHE A 1 196 ? 10.220 -10.173 -11.835 1.00 94.12 196 PHE A O 1
ATOM 1649 N N . ARG A 1 197 ? 11.745 -8.965 -12.986 1.00 92.88 197 ARG A N 1
ATOM 1650 C CA . ARG A 1 197 ? 11.336 -9.322 -14.343 1.00 92.88 197 ARG A CA 1
ATOM 1651 C C . ARG A 1 197 ? 12.559 -9.596 -15.205 1.00 92.88 197 ARG A C 1
ATOM 1653 O O . ARG A 1 197 ? 13.529 -8.842 -15.143 1.00 92.88 197 ARG A O 1
ATOM 1660 N N . ASN A 1 198 ? 12.495 -10.650 -16.020 1.00 94.56 198 ASN A N 1
ATOM 1661 C CA . ASN A 1 198 ? 13.501 -11.089 -17.009 1.00 94.56 198 ASN A CA 1
ATOM 1662 C C . ASN A 1 198 ? 14.903 -11.433 -16.470 1.00 94.56 198 ASN A C 1
ATOM 1664 O O . ASN A 1 198 ? 15.628 -12.189 -17.112 1.00 94.56 198 ASN A O 1
ATOM 1668 N N . ALA A 1 199 ? 15.286 -10.925 -15.299 1.00 95.12 199 ALA A N 1
ATOM 1669 C CA . ALA A 1 199 ? 16.610 -11.098 -14.739 1.00 95.12 199 ALA A CA 1
ATOM 1670 C C . ALA A 1 199 ? 16.858 -12.564 -14.338 1.00 95.12 199 ALA A C 1
ATOM 1672 O O . ALA A 1 199 ? 16.127 -13.090 -13.499 1.00 95.12 199 ALA A O 1
ATOM 1673 N N . PRO A 1 200 ? 17.909 -13.219 -14.872 1.00 95.50 200 PRO A N 1
ATOM 1674 C CA . PRO A 1 200 ? 18.255 -14.600 -14.521 1.00 95.50 200 PRO A CA 1
ATOM 1675 C C . PRO A 1 200 ? 19.124 -14.698 -13.259 1.00 95.50 200 PRO A C 1
ATOM 1677 O O . PRO A 1 200 ? 19.384 -15.783 -12.744 1.00 95.50 200 PRO A O 1
ATOM 1680 N N . ARG A 1 201 ? 19.649 -13.567 -12.781 1.00 97.00 201 ARG A N 1
ATOM 1681 C CA . ARG A 1 201 ? 20.471 -13.477 -11.574 1.00 97.00 201 ARG A CA 1
ATOM 1682 C C . ARG A 1 201 ? 20.418 -12.073 -10.992 1.00 97.00 201 ARG A C 1
ATOM 1684 O O . ARG A 1 201 ? 20.136 -11.121 -11.717 1.00 97.00 201 ARG A O 1
ATOM 1691 N N . VAL A 1 202 ? 20.777 -11.952 -9.723 1.00 97.75 202 VAL A N 1
ATOM 1692 C CA . VAL A 1 202 ? 21.004 -10.679 -9.037 1.00 97.75 202 VAL A CA 1
ATOM 1693 C C . VAL A 1 202 ? 22.257 -10.779 -8.176 1.00 97.75 202 VAL A C 1
ATOM 1695 O O . VAL A 1 202 ? 22.470 -11.786 -7.501 1.00 97.75 202 VAL A O 1
ATOM 1698 N N . ASN A 1 203 ? 23.082 -9.739 -8.202 1.00 98.06 203 ASN A N 1
ATOM 1699 C CA . ASN A 1 203 ? 24.202 -9.588 -7.288 1.00 98.06 203 ASN A CA 1
ATOM 1700 C C . ASN A 1 203 ? 23.749 -8.752 -6.085 1.00 98.06 203 ASN A C 1
ATOM 1702 O O . ASN A 1 203 ? 23.304 -7.615 -6.241 1.00 98.06 203 ASN A O 1
ATOM 1706 N N . LEU A 1 204 ? 23.813 -9.330 -4.889 1.00 98.25 204 LEU A N 1
ATOM 1707 C CA . LEU A 1 204 ? 23.412 -8.683 -3.646 1.00 98.25 204 LEU A CA 1
ATOM 1708 C C . LEU A 1 204 ? 24.648 -8.213 -2.880 1.00 98.25 204 LEU A C 1
ATOM 1710 O O . LEU A 1 204 ? 25.556 -8.996 -2.604 1.00 98.25 204 LEU A O 1
ATOM 1714 N N . LYS A 1 205 ? 24.654 -6.939 -2.486 1.00 97.88 205 LYS A N 1
ATOM 1715 C CA . LYS A 1 205 ? 25.707 -6.306 -1.682 1.00 97.88 205 LYS A CA 1
ATOM 1716 C C . LYS A 1 205 ? 25.094 -5.735 -0.414 1.00 97.88 205 LYS A C 1
ATOM 1718 O O . LYS A 1 205 ? 24.151 -4.950 -0.471 1.00 97.88 205 LYS A O 1
ATOM 1723 N N . LEU A 1 206 ? 25.646 -6.110 0.730 1.00 97.88 206 LEU A N 1
ATOM 1724 C CA . LEU A 1 206 ? 25.188 -5.671 2.040 1.00 97.88 206 LEU A CA 1
ATOM 1725 C C . LEU A 1 206 ? 26.242 -4.772 2.683 1.00 97.88 206 LEU A C 1
ATOM 1727 O O . LEU A 1 206 ? 27.397 -5.177 2.822 1.00 97.88 206 LEU A O 1
ATOM 1731 N N . TYR A 1 207 ? 25.837 -3.585 3.123 1.00 96.88 207 TYR A N 1
ATOM 1732 C CA . TYR A 1 207 ? 26.704 -2.616 3.797 1.00 96.88 207 TYR A CA 1
ATOM 1733 C C . TYR A 1 207 ? 26.172 -2.273 5.184 1.00 96.88 207 TYR A C 1
ATOM 1735 O O . TYR A 1 207 ? 24.962 -2.304 5.410 1.00 96.88 207 TYR A O 1
ATOM 1743 N N . ARG A 1 208 ? 27.054 -1.911 6.118 1.00 95.81 208 ARG A N 1
ATOM 1744 C CA . ARG A 1 208 ? 26.650 -1.419 7.442 1.00 95.81 208 ARG A CA 1
ATOM 1745 C C . ARG A 1 208 ? 26.253 0.059 7.372 1.00 95.81 208 ARG A C 1
ATOM 1747 O O . ARG A 1 208 ? 26.914 0.848 6.700 1.00 95.81 208 ARG A O 1
ATOM 1754 N N . LEU A 1 209 ? 25.194 0.443 8.086 1.00 94.06 209 LEU A N 1
ATOM 1755 C CA . LEU A 1 209 ? 24.785 1.842 8.253 1.00 94.06 209 LEU A CA 1
ATOM 1756 C C . LEU A 1 209 ? 25.195 2.407 9.620 1.00 94.06 209 LEU A C 1
ATOM 1758 O O . LEU A 1 209 ? 24.977 1.789 10.667 1.00 94.06 209 LEU A O 1
ATOM 1762 N N . ASP A 1 210 ? 25.730 3.624 9.613 1.00 92.75 210 ASP A N 1
ATOM 1763 C CA . ASP A 1 210 ? 26.110 4.385 10.809 1.00 92.75 210 ASP A CA 1
ATOM 1764 C C . ASP A 1 210 ? 24.912 5.140 11.407 1.00 92.75 210 ASP A C 1
ATOM 1766 O O . ASP A 1 210 ? 24.771 6.352 11.253 1.00 92.75 210 ASP A O 1
ATOM 1770 N N . MET A 1 211 ? 24.024 4.408 12.086 1.00 89.38 211 MET A N 1
ATOM 1771 C CA . MET A 1 211 ? 22.829 4.987 12.717 1.00 89.38 211 MET A CA 1
ATOM 1772 C C . MET A 1 211 ? 23.124 6.114 13.720 1.00 89.38 211 MET A C 1
ATOM 1774 O O . MET A 1 211 ? 22.411 7.118 13.673 1.00 89.38 211 MET A O 1
ATOM 1778 N N . PRO A 1 212 ? 24.153 6.031 14.590 1.00 90.38 212 PRO A N 1
ATOM 1779 C CA . PRO A 1 212 ? 24.512 7.146 15.465 1.00 90.38 212 PRO A CA 1
ATOM 1780 C C . PRO A 1 212 ? 24.858 8.423 14.689 1.00 90.38 212 PRO A C 1
ATOM 1782 O O . PRO A 1 212 ? 24.354 9.499 15.019 1.00 90.38 212 PRO A O 1
ATOM 1785 N N . GLY A 1 213 ? 25.668 8.313 13.631 1.00 90.62 213 GLY A N 1
ATOM 1786 C CA . GLY A 1 213 ? 26.023 9.447 12.779 1.00 90.62 213 GLY A CA 1
ATOM 1787 C C . GLY A 1 213 ? 24.823 10.027 12.024 1.00 90.62 213 GLY A C 1
ATOM 1788 O O . GLY A 1 213 ? 24.694 11.251 11.923 1.00 90.62 213 GLY A O 1
ATOM 1789 N N . ILE A 1 214 ? 23.926 9.164 11.533 1.00 88.81 214 ILE A N 1
ATOM 1790 C CA . ILE A 1 214 ? 22.669 9.567 10.881 1.00 88.81 214 ILE A CA 1
ATOM 1791 C C . ILE A 1 214 ? 21.812 10.358 11.867 1.00 88.81 214 ILE A C 1
ATOM 1793 O O . ILE A 1 214 ? 21.394 11.473 11.566 1.00 88.81 214 ILE A O 1
ATOM 1797 N N . LEU A 1 215 ? 21.624 9.833 13.080 1.00 88.31 215 LEU A N 1
ATOM 1798 C CA . LEU A 1 215 ? 20.813 10.473 14.107 1.00 88.31 215 LEU A CA 1
ATOM 1799 C C . LEU A 1 215 ? 21.331 11.860 14.496 1.00 88.31 215 LEU A C 1
ATOM 1801 O O . LEU A 1 215 ? 20.548 12.800 14.655 1.00 88.31 215 LEU A O 1
ATOM 1805 N N . GLN A 1 216 ? 22.648 12.001 14.645 1.00 88.75 216 GLN A N 1
ATOM 1806 C CA . GLN A 1 216 ? 23.275 13.286 14.946 1.00 88.75 216 GLN A CA 1
ATOM 1807 C C . GLN A 1 216 ? 23.067 14.305 13.821 1.00 88.75 216 GLN A C 1
ATOM 1809 O O . GLN A 1 216 ? 22.788 15.473 14.096 1.00 88.75 216 GLN A O 1
ATOM 1814 N N . GLU A 1 217 ? 23.162 13.880 12.561 1.00 87.31 217 GLU A N 1
ATOM 1815 C CA . GLU A 1 217 ? 22.907 14.753 11.414 1.00 87.31 217 GLU A CA 1
ATOM 1816 C C . GLU A 1 217 ? 21.429 15.146 11.317 1.00 87.31 217 GLU A C 1
ATOM 1818 O O . GLU A 1 217 ? 21.141 16.318 11.083 1.00 87.31 217 GLU A O 1
ATOM 1823 N N . CYS A 1 218 ? 20.497 14.225 11.581 1.00 85.06 218 CYS A N 1
ATOM 1824 C CA . CYS A 1 218 ? 19.066 14.532 11.671 1.00 85.06 218 CYS A CA 1
ATOM 1825 C C . CYS A 1 218 ? 18.796 15.599 12.739 1.00 85.06 218 CYS A C 1
ATOM 1827 O O . CYS A 1 218 ? 18.204 16.636 12.438 1.00 85.06 218 CYS A O 1
ATOM 1829 N N . LYS A 1 219 ? 19.312 15.407 13.963 1.00 86.75 219 LYS A N 1
ATOM 1830 C CA . LYS A 1 219 ? 19.215 16.407 15.041 1.00 86.75 219 LYS A CA 1
ATOM 1831 C C . LYS A 1 219 ? 19.811 17.748 14.602 1.00 86.75 219 LYS A C 1
ATOM 1833 O O . LYS A 1 219 ? 19.188 18.788 14.788 1.00 86.75 219 LYS A O 1
ATOM 1838 N N . LYS A 1 220 ? 20.987 17.749 13.966 1.00 87.81 220 LYS A N 1
ATOM 1839 C CA . LYS A 1 220 ? 21.639 18.968 13.460 1.00 87.81 220 LYS A CA 1
ATOM 1840 C C . LYS A 1 220 ? 20.794 19.702 12.415 1.00 87.81 220 LYS A C 1
ATOM 1842 O O . LYS A 1 220 ? 20.748 20.929 12.457 1.00 87.81 220 LYS A O 1
ATOM 1847 N N . ARG A 1 221 ? 20.144 18.986 11.494 1.00 84.75 221 ARG A N 1
ATOM 1848 C CA . ARG A 1 221 ? 19.242 19.562 10.483 1.00 84.75 221 ARG A CA 1
ATOM 1849 C C . ARG A 1 221 ? 17.991 20.168 11.119 1.00 84.75 221 ARG A C 1
ATOM 1851 O O . ARG A 1 221 ? 17.714 21.339 10.888 1.00 84.75 221 ARG A O 1
ATOM 1858 N N . ILE A 1 222 ? 17.341 19.447 12.035 1.00 83.62 222 ILE A N 1
ATOM 1859 C CA . ILE A 1 222 ? 16.206 19.964 12.821 1.00 83.62 222 ILE A CA 1
ATOM 1860 C C . ILE A 1 222 ? 16.595 21.254 13.557 1.00 83.62 222 ILE A C 1
ATOM 1862 O O . ILE A 1 222 ? 15.868 22.244 13.526 1.00 83.62 222 ILE A O 1
ATOM 1866 N N . LEU A 1 223 ? 17.785 21.286 14.166 1.00 85.12 223 LEU A N 1
ATOM 1867 C CA . LEU A 1 223 ? 18.286 22.452 14.898 1.00 85.12 223 LEU A CA 1
ATOM 1868 C C . LEU A 1 223 ? 18.531 23.692 14.025 1.00 85.12 223 LEU A C 1
ATOM 1870 O O . LEU A 1 223 ? 18.545 24.790 14.584 1.00 85.12 223 LEU A O 1
ATOM 1874 N N . LYS A 1 224 ? 18.706 23.547 12.703 1.00 83.56 224 LYS A N 1
ATOM 1875 C CA . LYS A 1 224 ? 18.791 24.688 11.774 1.00 83.56 224 LYS A CA 1
ATOM 1876 C C . LYS A 1 224 ? 17.443 25.385 11.580 1.00 83.56 224 LYS A C 1
ATOM 1878 O O . LYS A 1 224 ? 17.431 26.570 11.268 1.00 83.56 224 LYS A O 1
ATOM 1883 N N . GLY A 1 225 ? 16.331 24.683 11.815 1.00 69.88 225 GLY A N 1
ATOM 1884 C CA . GLY A 1 225 ? 14.982 25.248 11.745 1.00 69.88 225 GLY A CA 1
ATOM 1885 C C . GLY A 1 225 ? 14.409 25.380 10.331 1.00 69.88 225 GLY A C 1
ATOM 1886 O O . GLY A 1 225 ? 13.394 26.057 10.159 1.00 69.88 225 GLY A O 1
ATOM 1887 N N . ASP A 1 226 ? 15.016 24.739 9.329 1.00 70.62 226 ASP A N 1
ATOM 1888 C CA . ASP A 1 226 ? 14.487 24.708 7.964 1.00 70.62 226 ASP A CA 1
ATOM 1889 C C . ASP A 1 226 ? 13.209 23.860 7.911 1.00 70.62 226 ASP A C 1
ATOM 1891 O O . ASP A 1 226 ? 13.199 22.704 8.325 1.00 70.62 226 ASP A O 1
ATOM 1895 N N . ARG A 1 227 ? 12.112 24.409 7.368 1.00 65.25 227 ARG A N 1
ATOM 1896 C CA . ARG A 1 227 ? 10.795 23.732 7.346 1.00 65.25 227 ARG A CA 1
ATOM 1897 C C . ARG A 1 227 ? 10.815 22.333 6.717 1.00 65.25 227 ARG A C 1
ATOM 1899 O O . ARG A 1 227 ? 10.046 21.481 7.142 1.00 65.25 227 ARG A O 1
ATOM 1906 N N . HIS A 1 228 ? 11.696 22.094 5.748 1.00 64.12 228 HIS A N 1
ATOM 1907 C CA . HIS A 1 228 ? 11.845 20.792 5.091 1.00 64.12 228 HIS A CA 1
ATOM 1908 C C . HIS A 1 228 ? 12.512 19.735 5.987 1.00 64.12 228 HIS A C 1
ATOM 1910 O O . HIS A 1 228 ? 12.251 18.549 5.822 1.00 64.12 228 HIS A O 1
ATOM 1916 N N . ASP A 1 229 ? 13.322 20.156 6.961 1.00 66.81 229 ASP A N 1
ATOM 1917 C CA . ASP A 1 229 ? 14.076 19.271 7.857 1.00 66.81 229 ASP A CA 1
ATOM 1918 C C . ASP A 1 229 ? 13.319 18.944 9.157 1.00 66.81 229 ASP A C 1
ATOM 1920 O O . ASP A 1 229 ? 13.759 18.112 9.949 1.00 66.81 229 ASP A O 1
ATOM 1924 N N . LEU A 1 230 ? 12.177 19.599 9.389 1.00 64.56 230 LEU A N 1
ATOM 1925 C CA . LEU A 1 230 ? 11.421 19.508 10.638 1.00 64.56 230 LEU A CA 1
ATOM 1926 C C . LEU A 1 230 ? 10.395 18.382 10.678 1.00 64.56 230 LEU A C 1
ATOM 1928 O O . LEU A 1 230 ? 9.846 18.161 11.743 1.00 64.56 230 LEU A O 1
ATOM 1932 N N . ASN A 1 231 ? 10.166 17.680 9.566 1.00 60.97 231 ASN A N 1
ATOM 1933 C CA . ASN A 1 231 ? 9.288 16.508 9.475 1.00 60.97 231 ASN A CA 1
ATOM 1934 C C . ASN A 1 231 ? 10.093 15.257 9.095 1.00 60.97 231 ASN A C 1
ATOM 1936 O O . ASN A 1 231 ? 9.737 14.519 8.171 1.00 60.97 231 ASN A O 1
ATOM 1940 N N . TYR A 1 232 ? 11.221 15.032 9.771 1.00 64.94 232 TYR A N 1
ATOM 1941 C CA . TYR A 1 232 ? 12.072 13.887 9.470 1.00 64.94 232 TYR A CA 1
ATOM 1942 C C . TYR A 1 232 ? 11.466 12.594 10.028 1.00 64.94 232 TYR A C 1
ATOM 1944 O O . TYR A 1 232 ? 11.308 12.445 11.237 1.00 64.94 232 TYR A O 1
ATOM 1952 N N . ARG A 1 233 ? 11.155 11.640 9.145 1.00 67.38 233 ARG A N 1
ATOM 1953 C CA . ARG A 1 233 ? 10.707 10.290 9.517 1.00 67.38 233 ARG A CA 1
ATOM 1954 C C . ARG A 1 233 ? 11.786 9.291 9.147 1.00 67.38 233 ARG A C 1
ATOM 1956 O O . ARG A 1 233 ? 12.248 9.300 8.008 1.00 67.38 233 ARG A O 1
ATOM 1963 N N . PHE A 1 234 ? 12.135 8.390 10.064 1.00 70.25 234 PHE A N 1
ATOM 1964 C CA . PHE A 1 234 ? 13.019 7.270 9.722 1.00 70.25 234 PHE A CA 1
ATOM 1965 C C . PHE A 1 234 ? 12.446 6.358 8.627 1.00 70.25 234 PHE A C 1
ATOM 1967 O O . PHE A 1 234 ? 13.212 5.671 7.962 1.00 70.25 234 PHE A O 1
ATOM 1974 N N . GLU A 1 235 ? 11.138 6.409 8.370 1.00 66.94 235 GLU A N 1
ATOM 1975 C CA . GLU A 1 235 ? 10.499 5.789 7.198 1.00 66.94 235 GLU A CA 1
ATOM 1976 C C . GLU A 1 235 ? 11.141 6.238 5.870 1.00 66.94 235 GLU A C 1
ATOM 1978 O O . GLU A 1 235 ? 11.254 5.450 4.937 1.00 66.94 235 GLU A O 1
ATOM 1983 N N . HIS A 1 236 ? 11.648 7.476 5.800 1.00 74.94 236 HIS A N 1
ATOM 1984 C CA . HIS A 1 236 ? 12.311 8.047 4.618 1.00 74.94 236 HIS A CA 1
ATOM 1985 C C . HIS A 1 236 ? 13.830 7.830 4.609 1.00 74.94 236 HIS A C 1
ATOM 1987 O O . HIS A 1 236 ? 14.557 8.499 3.876 1.00 74.94 236 HIS A O 1
ATOM 1993 N N . LEU A 1 237 ? 14.350 6.899 5.417 1.00 81.19 237 LEU A N 1
ATOM 1994 C CA . LEU A 1 237 ? 15.791 6.642 5.506 1.00 81.19 237 LEU A CA 1
ATOM 1995 C C . LEU A 1 237 ? 16.404 6.280 4.144 1.00 81.19 237 LEU A C 1
ATOM 1997 O O . LEU A 1 237 ? 17.530 6.679 3.851 1.00 81.19 237 LEU A O 1
ATOM 2001 N N . GLY A 1 238 ? 15.663 5.555 3.300 1.00 83.94 238 GLY A N 1
ATOM 2002 C CA . GLY A 1 238 ? 16.119 5.164 1.967 1.00 83.94 238 GLY A CA 1
ATOM 2003 C C . GLY A 1 238 ? 16.412 6.355 1.053 1.00 83.94 238 GLY A C 1
ATOM 2004 O O . GLY A 1 238 ? 17.504 6.430 0.491 1.00 83.94 238 GLY A O 1
ATOM 2005 N N . SER A 1 239 ? 15.481 7.308 0.936 1.00 81.44 239 SER A N 1
ATOM 2006 C CA . SER A 1 239 ? 15.678 8.510 0.113 1.00 81.44 239 SER A CA 1
ATOM 2007 C C . SER A 1 239 ? 16.787 9.396 0.673 1.00 81.44 239 SER A C 1
ATOM 2009 O O . SER A 1 239 ? 17.642 9.862 -0.075 1.00 81.44 239 SER A O 1
ATOM 2011 N N . TRP A 1 240 ? 16.846 9.549 1.997 1.00 81.19 240 TRP A N 1
ATOM 2012 C CA . TRP A 1 240 ? 17.880 10.348 2.647 1.00 81.19 240 TRP A CA 1
ATOM 2013 C C . TRP A 1 240 ? 19.295 9.803 2.406 1.00 81.19 240 TRP 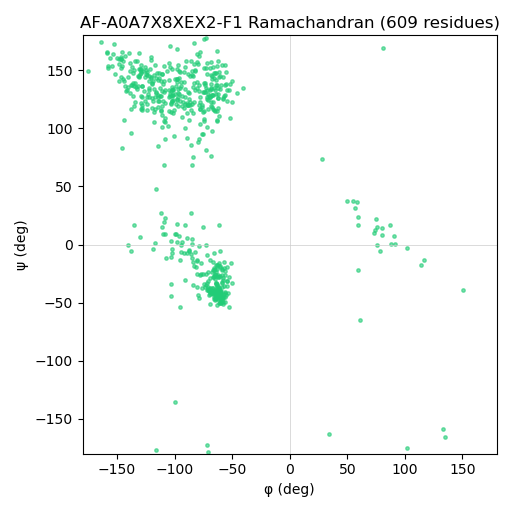A C 1
ATOM 2015 O O . TRP A 1 240 ? 20.241 10.574 2.235 1.00 81.19 240 TRP A O 1
ATOM 2025 N N . LEU A 1 241 ? 19.462 8.477 2.353 1.00 86.50 241 LEU A N 1
ATOM 2026 C CA . LEU A 1 241 ? 20.755 7.855 2.048 1.00 86.50 241 LEU A CA 1
ATOM 2027 C C . LEU A 1 241 ? 21.209 8.100 0.601 1.00 86.50 241 LEU A C 1
ATOM 2029 O O . LEU A 1 241 ? 22.413 8.069 0.334 1.00 86.50 241 LEU A O 1
ATOM 2033 N N . LEU A 1 242 ? 20.271 8.369 -0.311 1.00 85.75 242 LEU A N 1
ATOM 2034 C CA . LEU A 1 242 ? 20.543 8.685 -1.716 1.00 85.75 242 LEU A CA 1
ATOM 2035 C C . LEU A 1 242 ? 20.872 10.168 -1.955 1.00 85.75 242 LEU A C 1
ATOM 2037 O O . LEU A 1 242 ? 21.426 10.500 -3.004 1.00 85.75 242 LEU A O 1
ATOM 2041 N N . ASP A 1 243 ? 20.598 11.056 -0.995 1.00 79.38 243 ASP A N 1
ATOM 2042 C CA . ASP A 1 243 ? 21.006 12.461 -1.078 1.00 79.38 243 ASP A CA 1
ATOM 2043 C C . ASP A 1 243 ? 22.537 12.607 -1.136 1.00 79.38 243 ASP A C 1
ATOM 2045 O O . ASP A 1 243 ? 23.288 11.774 -0.622 1.00 79.38 243 ASP A O 1
ATOM 2049 N N . LYS A 1 244 ? 23.025 13.744 -1.665 1.00 65.38 244 LYS A N 1
ATOM 2050 C CA . LYS A 1 244 ? 24.463 14.049 -1.882 1.00 65.38 244 LYS A CA 1
ATOM 2051 C C . LYS A 1 244 ? 25.380 13.851 -0.658 1.00 65.38 244 LYS A C 1
ATOM 2053 O O . LYS A 1 244 ? 26.593 13.792 -0.821 1.00 65.38 244 LYS A O 1
ATOM 2058 N N . ASN A 1 245 ? 24.821 13.748 0.551 1.00 75.69 245 ASN A N 1
ATOM 2059 C CA . ASN A 1 245 ? 25.551 13.561 1.807 1.00 75.69 245 ASN A CA 1
ATOM 2060 C C . ASN A 1 245 ? 25.210 12.259 2.554 1.00 75.69 245 ASN A C 1
ATOM 2062 O O . ASN A 1 245 ? 25.812 12.018 3.599 1.00 75.69 245 ASN A O 1
ATOM 2066 N N . GLY A 1 246 ? 24.252 11.457 2.079 1.00 80.38 246 GLY A N 1
ATOM 2067 C CA . GLY A 1 246 ? 23.801 10.233 2.748 1.00 80.38 246 GLY A CA 1
ATOM 2068 C C . GLY A 1 246 ? 24.798 9.079 2.617 1.00 80.38 246 GLY A C 1
ATOM 2069 O O . GLY A 1 246 ? 25.032 8.334 3.570 1.00 80.38 246 GLY A O 1
ATOM 2070 N N . SER A 1 247 ? 25.491 9.003 1.478 1.00 85.44 247 SER A N 1
ATOM 2071 C CA . SER A 1 247 ? 26.446 7.933 1.160 1.00 85.44 247 SER A CA 1
ATOM 2072 C C . SER A 1 247 ? 27.592 7.786 2.168 1.00 85.44 247 SER A C 1
ATOM 2074 O O . SER A 1 247 ? 28.062 6.676 2.390 1.00 85.44 247 SER A O 1
ATOM 2076 N N . LYS A 1 248 ? 28.005 8.862 2.858 1.00 91.25 248 LYS A N 1
ATOM 2077 C CA . LYS A 1 248 ? 29.064 8.816 3.891 1.00 91.25 248 LYS A CA 1
ATOM 2078 C C . LYS A 1 248 ? 28.681 8.012 5.146 1.00 91.25 248 LYS A C 1
ATOM 2080 O O . LYS A 1 248 ? 29.551 7.706 5.969 1.00 91.25 248 LYS A O 1
ATOM 2085 N N . TYR A 1 249 ? 27.391 7.719 5.325 1.00 92.50 249 TYR A N 1
ATOM 2086 C CA . TYR A 1 249 ? 26.867 6.889 6.415 1.00 92.50 249 TYR A CA 1
ATOM 2087 C C . TYR A 1 249 ? 26.693 5.421 6.014 1.00 92.50 249 TYR A C 1
ATOM 2089 O O . TYR A 1 249 ? 26.423 4.592 6.881 1.00 92.50 249 TYR A O 1
ATOM 2097 N N . ILE A 1 250 ? 26.897 5.095 4.734 1.00 93.56 250 ILE A N 1
ATOM 2098 C CA . ILE A 1 250 ? 27.078 3.728 4.252 1.00 93.56 250 ILE A CA 1
ATOM 2099 C C . ILE A 1 250 ? 28.555 3.392 4.458 1.00 93.56 250 ILE A C 1
ATOM 2101 O O . ILE A 1 250 ? 29.434 4.028 3.877 1.00 93.56 250 ILE A O 1
ATOM 2105 N N . LYS A 1 251 ? 28.828 2.458 5.364 1.00 93.62 251 LYS A N 1
ATOM 2106 C CA . LYS A 1 251 ? 30.180 2.124 5.814 1.00 93.62 251 LYS A CA 1
ATOM 2107 C C . LYS A 1 251 ? 30.684 0.866 5.108 1.00 93.62 251 LYS A C 1
ATOM 2109 O O . LYS A 1 251 ? 30.569 0.736 3.890 1.00 93.62 251 LYS A O 1
ATOM 2114 N N . GLU A 1 252 ? 31.298 -0.041 5.853 1.00 92.88 252 GLU A N 1
ATOM 2115 C CA . GLU A 1 252 ? 31.920 -1.241 5.327 1.00 92.88 252 GLU A CA 1
ATOM 2116 C C . GLU A 1 252 ? 30.927 -2.168 4.618 1.00 92.88 252 GLU A C 1
ATOM 2118 O O . GLU A 1 252 ? 29.767 -2.328 5.015 1.00 92.88 252 GLU A O 1
ATOM 2123 N N . LYS A 1 253 ? 31.422 -2.810 3.556 1.00 96.69 253 LYS A N 1
ATOM 2124 C CA . LYS A 1 253 ? 30.736 -3.911 2.886 1.00 96.69 253 LYS A CA 1
ATOM 2125 C C . LYS A 1 253 ? 30.854 -5.153 3.764 1.00 96.69 253 LYS A C 1
ATOM 2127 O O . LYS A 1 253 ? 31.949 -5.664 3.971 1.00 96.69 253 LYS A O 1
ATOM 2132 N N . VAL A 1 254 ? 29.719 -5.624 4.257 1.00 96.19 254 VAL A N 1
ATOM 2133 C CA . VAL A 1 254 ? 29.600 -6.782 5.149 1.00 96.19 254 VAL A CA 1
ATOM 2134 C C . VAL A 1 254 ? 29.672 -8.078 4.348 1.00 96.19 254 VAL A C 1
ATOM 2136 O O . VAL A 1 254 ? 30.337 -9.028 4.752 1.00 96.19 254 VAL A O 1
ATOM 2139 N N . ARG A 1 255 ? 28.971 -8.129 3.209 1.00 96.50 255 ARG A N 1
ATOM 2140 C CA . ARG A 1 255 ? 28.863 -9.330 2.375 1.00 96.50 255 ARG A CA 1
ATOM 2141 C C . ARG A 1 255 ? 28.492 -8.965 0.940 1.00 96.50 255 ARG A C 1
ATOM 2143 O O . ARG A 1 255 ? 27.809 -7.970 0.710 1.00 96.50 255 ARG A O 1
ATOM 2150 N N . GLU A 1 256 ? 28.908 -9.797 -0.005 1.00 97.62 256 GLU A N 1
ATOM 2151 C CA . GLU A 1 256 ? 28.488 -9.760 -1.406 1.00 97.62 256 GLU A CA 1
ATOM 2152 C C . GLU A 1 256 ? 28.295 -11.194 -1.905 1.00 97.62 256 GLU A C 1
ATOM 2154 O O . GLU A 1 256 ? 29.098 -12.066 -1.566 1.00 97.62 256 GLU A O 1
ATOM 2159 N N . TRP A 1 257 ? 27.205 -11.462 -2.622 1.00 97.75 257 TRP A N 1
ATOM 2160 C CA . TRP A 1 257 ? 26.910 -12.785 -3.173 1.00 97.75 257 TRP A CA 1
ATOM 2161 C C . TRP A 1 257 ? 25.941 -12.698 -4.353 1.00 97.75 257 TRP A C 1
ATOM 2163 O O . TRP A 1 257 ? 25.122 -11.786 -4.430 1.00 97.75 257 TRP A O 1
ATOM 2173 N N . ASP A 1 258 ? 26.008 -13.678 -5.249 1.00 97.44 258 ASP A N 1
ATOM 2174 C CA . ASP A 1 258 ? 25.082 -13.810 -6.372 1.00 97.44 258 ASP A CA 1
ATOM 2175 C C . ASP A 1 258 ? 23.947 -14.782 -6.041 1.00 97.44 258 ASP A C 1
ATOM 2177 O O . ASP A 1 258 ? 24.146 -15.804 -5.379 1.00 97.44 258 ASP A O 1
ATOM 2181 N N . VAL A 1 259 ? 22.751 -14.471 -6.533 1.00 97.50 259 VAL A N 1
ATOM 2182 C CA . VAL A 1 259 ? 21.565 -15.325 -6.439 1.00 97.50 259 VAL A CA 1
ATOM 2183 C C . VAL A 1 259 ? 21.046 -15.593 -7.844 1.00 97.50 259 VAL A C 1
ATOM 2185 O O . VAL A 1 259 ? 20.855 -14.662 -8.629 1.00 97.50 259 VAL A O 1
ATOM 2188 N N . VAL A 1 260 ? 20.822 -16.868 -8.165 1.00 97.44 260 VAL A N 1
ATOM 2189 C CA . VAL A 1 260 ? 20.143 -17.271 -9.403 1.00 97.44 260 VAL A CA 1
ATOM 2190 C C . VAL A 1 260 ? 18.654 -16.981 -9.250 1.00 97.44 260 VAL A C 1
ATOM 2192 O O . VAL A 1 260 ? 18.052 -17.325 -8.236 1.00 97.44 260 VAL A O 1
ATOM 2195 N N . LEU A 1 261 ? 18.077 -16.332 -10.256 1.00 95.75 261 LEU A N 1
ATOM 2196 C CA . LEU A 1 261 ? 16.668 -15.979 -10.312 1.00 95.75 261 LEU A CA 1
ATOM 2197 C C . LEU A 1 261 ? 15.978 -16.762 -11.429 1.00 95.75 261 LEU A C 1
ATOM 2199 O O . LEU A 1 261 ? 16.563 -17.046 -12.471 1.00 95.75 261 LEU A O 1
ATOM 2203 N N . GLU A 1 262 ? 14.708 -17.076 -11.213 1.00 95.00 262 GLU A N 1
ATOM 2204 C CA . GLU A 1 262 ? 13.877 -17.820 -12.157 1.00 95.00 262 GLU A CA 1
ATOM 2205 C C . GLU A 1 262 ? 12.743 -16.917 -12.673 1.00 95.00 262 GLU A C 1
ATOM 2207 O O . GLU A 1 262 ? 11.646 -16.918 -12.098 1.00 95.00 262 GLU A O 1
ATOM 2212 N N . PRO A 1 263 ? 12.983 -16.099 -13.712 1.00 93.50 263 PRO A N 1
ATOM 2213 C CA . PRO A 1 263 ? 11.964 -15.203 -14.246 1.00 93.50 263 PRO A CA 1
ATOM 2214 C C . PRO A 1 263 ? 10.793 -15.989 -14.846 1.00 93.50 263 PRO A C 1
ATOM 2216 O O . PRO A 1 263 ? 10.966 -17.080 -15.391 1.00 93.50 263 PRO A O 1
ATOM 2219 N N . LEU A 1 264 ? 9.589 -15.423 -14.752 1.00 88.88 264 LEU A N 1
ATOM 2220 C CA . LEU A 1 264 ? 8.411 -15.991 -15.402 1.00 88.88 264 LEU A CA 1
ATOM 2221 C C . LEU A 1 264 ? 8.452 -15.747 -16.921 1.00 88.88 264 LEU A C 1
ATOM 2223 O O . LEU A 1 264 ? 9.015 -14.742 -17.368 1.00 88.88 264 LEU A O 1
ATOM 2227 N N . PRO A 1 265 ? 7.832 -16.630 -17.727 1.00 87.38 265 PRO A N 1
ATOM 2228 C CA . PRO A 1 265 ? 7.656 -16.377 -19.153 1.00 87.38 265 PRO A CA 1
ATOM 2229 C C . PRO A 1 265 ? 6.769 -15.144 -19.390 1.00 87.38 265 PRO A C 1
ATOM 2231 O O . PRO A 1 265 ? 6.081 -14.662 -18.486 1.00 87.38 265 PRO A O 1
ATOM 2234 N N . ASN A 1 266 ? 6.757 -14.653 -20.631 1.00 84.88 266 ASN A N 1
ATOM 2235 C CA . ASN A 1 266 ? 5.921 -13.532 -21.076 1.00 84.88 266 ASN A CA 1
ATOM 2236 C C . ASN A 1 266 ? 6.155 -12.226 -20.298 1.00 84.88 266 ASN A C 1
ATOM 2238 O O . ASN A 1 266 ? 5.210 -11.479 -20.058 1.00 84.88 266 ASN A O 1
ATOM 2242 N N . TYR A 1 267 ? 7.404 -11.937 -19.915 1.00 88.75 267 TYR A N 1
ATOM 2243 C CA . TYR A 1 267 ? 7.793 -10.670 -19.278 1.00 88.75 267 TYR A CA 1
ATOM 2244 C C . TYR A 1 267 ? 7.003 -10.356 -17.996 1.00 88.75 267 TYR A C 1
ATOM 2246 O O . TYR A 1 267 ? 6.738 -9.194 -17.688 1.00 88.75 267 TYR A O 1
ATOM 2254 N N . ARG A 1 268 ? 6.590 -11.391 -17.254 1.00 83.75 268 ARG A N 1
ATOM 2255 C CA . ARG A 1 268 ? 5.844 -11.225 -16.003 1.00 83.75 268 ARG A CA 1
ATOM 2256 C C . ARG A 1 268 ? 6.768 -11.002 -14.818 1.00 83.75 268 ARG A C 1
ATOM 2258 O O . ARG A 1 268 ? 7.871 -11.548 -14.751 1.00 83.75 268 ARG A O 1
ATOM 2265 N N . ASP A 1 269 ? 6.259 -10.241 -13.858 1.00 86.94 269 ASP A N 1
ATOM 2266 C CA . ASP A 1 269 ? 6.926 -10.048 -12.580 1.00 86.94 269 ASP A CA 1
ATOM 2267 C C . ASP A 1 269 ? 6.798 -11.304 -11.721 1.00 86.94 269 ASP A C 1
ATOM 2269 O O . ASP A 1 269 ? 5.726 -11.904 -11.623 1.00 86.94 269 ASP A O 1
ATOM 2273 N N . ARG A 1 270 ? 7.891 -11.681 -11.062 1.00 89.00 270 ARG A N 1
ATOM 2274 C CA . ARG A 1 270 ? 7.911 -12.692 -10.006 1.00 89.00 270 ARG A CA 1
ATOM 2275 C C . ARG A 1 270 ? 8.383 -12.044 -8.718 1.00 89.00 270 ARG A C 1
ATOM 2277 O O . ARG A 1 270 ? 9.309 -11.239 -8.734 1.00 89.00 270 ARG A O 1
ATOM 2284 N N . ILE A 1 271 ? 7.776 -12.433 -7.604 1.00 92.00 271 ILE A N 1
ATOM 2285 C CA . ILE A 1 271 ? 8.258 -12.074 -6.272 1.00 92.00 271 ILE A CA 1
ATOM 2286 C C . ILE A 1 271 ? 9.006 -13.274 -5.699 1.00 92.00 271 ILE A C 1
ATOM 2288 O O . ILE A 1 271 ? 8.540 -14.412 -5.779 1.00 92.00 271 ILE A O 1
ATOM 2292 N N . THR A 1 272 ? 10.183 -13.019 -5.139 1.00 92.69 272 THR A N 1
ATOM 2293 C CA . THR A 1 272 ? 10.943 -13.987 -4.348 1.00 92.69 272 THR A CA 1
ATOM 2294 C C . THR A 1 272 ? 11.350 -13.358 -3.026 1.00 92.69 272 THR A C 1
ATOM 2296 O O . THR A 1 272 ? 11.629 -12.164 -2.974 1.00 92.69 272 THR A O 1
ATOM 2299 N N . THR A 1 273 ? 11.437 -14.154 -1.965 1.00 96.69 273 THR A N 1
ATOM 2300 C CA . THR A 1 273 ? 11.956 -13.687 -0.676 1.00 96.69 273 THR A CA 1
ATOM 2301 C C . THR A 1 273 ? 13.432 -14.043 -0.553 1.00 96.69 273 THR A C 1
ATOM 2303 O O . THR A 1 273 ? 13.806 -15.203 -0.730 1.00 96.69 273 THR A O 1
ATOM 2306 N N . PHE A 1 274 ? 14.277 -13.074 -0.210 1.00 96.62 274 PHE A N 1
ATOM 2307 C CA . PHE A 1 274 ? 15.661 -13.327 0.181 1.00 96.62 274 PHE A CA 1
ATOM 2308 C C . PHE A 1 274 ? 15.791 -13.433 1.694 1.00 96.62 274 PHE A C 1
ATOM 2310 O O . PHE A 1 274 ? 15.215 -12.636 2.431 1.00 96.62 274 PHE A O 1
ATOM 2317 N N . GLU A 1 275 ? 16.611 -14.382 2.140 1.00 96.75 275 GLU A N 1
ATOM 2318 C CA . GLU A 1 275 ? 17.041 -14.508 3.530 1.00 96.75 275 GLU A CA 1
ATOM 2319 C C . GLU A 1 275 ? 18.456 -13.946 3.690 1.00 96.75 275 GLU A C 1
ATOM 2321 O O . GLU A 1 275 ? 19.437 -14.477 3.165 1.00 96.75 275 GLU A O 1
ATOM 2326 N N . VAL A 1 276 ? 18.565 -12.842 4.421 1.00 96.44 276 VAL A N 1
ATOM 2327 C CA . VAL A 1 276 ? 19.798 -12.080 4.595 1.00 96.44 276 VAL A CA 1
ATOM 2328 C C . VAL A 1 276 ? 20.282 -12.232 6.030 1.00 96.44 276 VAL A C 1
ATOM 2330 O O . VAL A 1 276 ? 19.784 -11.593 6.956 1.00 96.44 276 VAL A O 1
ATOM 2333 N N . ALA A 1 277 ? 21.275 -13.096 6.229 1.00 94.62 277 ALA A N 1
ATOM 2334 C CA . ALA A 1 277 ? 21.949 -13.226 7.515 1.00 94.62 277 ALA A CA 1
ATOM 2335 C C . ALA A 1 277 ? 22.870 -12.022 7.767 1.00 94.62 277 ALA A C 1
ATOM 2337 O O . ALA A 1 277 ? 23.687 -11.667 6.913 1.00 94.62 277 ALA A O 1
ATOM 2338 N N . VAL A 1 278 ? 22.756 -11.430 8.956 1.00 94.50 278 VAL A N 1
ATOM 2339 C CA . VAL A 1 278 ? 23.547 -10.274 9.395 1.00 94.50 278 VAL A CA 1
ATOM 2340 C C . VAL A 1 278 ? 24.427 -10.640 10.598 1.00 94.50 278 VAL A C 1
ATOM 2342 O O . VAL A 1 278 ? 23.989 -11.420 11.444 1.00 94.50 278 VAL A O 1
ATOM 2345 N N . PRO A 1 279 ? 25.662 -10.112 10.698 1.00 91.94 279 PRO A N 1
ATOM 2346 C CA . PRO A 1 279 ? 26.615 -10.514 11.740 1.00 91.94 279 PRO A CA 1
ATOM 2347 C C . PRO A 1 279 ? 26.315 -9.908 13.117 1.00 91.94 279 PRO A C 1
ATOM 2349 O O . PRO A 1 279 ? 26.727 -10.456 14.135 1.00 91.94 279 PRO A O 1
ATOM 2352 N N . SER A 1 280 ? 25.635 -8.763 13.157 1.00 91.31 280 SER A N 1
ATOM 2353 C CA . SER A 1 280 ? 25.334 -8.026 14.384 1.00 91.31 280 SER A CA 1
ATOM 2354 C C . SER A 1 280 ? 24.017 -7.250 14.250 1.00 91.31 280 SER A C 1
ATOM 2356 O O . SER A 1 280 ? 23.542 -7.023 13.133 1.00 91.31 280 SER A O 1
ATOM 2358 N N . PRO A 1 281 ? 23.388 -6.844 15.358 1.00 91.94 281 PRO A N 1
ATOM 2359 C CA . PRO A 1 281 ? 22.213 -5.984 15.307 1.00 91.94 281 PRO A CA 1
ATOM 2360 C C . PRO A 1 281 ? 22.558 -4.584 14.782 1.00 91.94 281 PRO A C 1
ATOM 2362 O O . PRO A 1 281 ? 23.678 -4.081 14.928 1.00 91.94 281 PRO A O 1
ATOM 2365 N N . GLY A 1 282 ? 21.570 -3.936 14.176 1.00 90.81 282 GLY A N 1
ATOM 2366 C CA . GLY A 1 282 ? 21.669 -2.588 13.632 1.00 90.81 282 GLY A CA 1
ATOM 2367 C C . GLY A 1 282 ? 21.058 -2.461 12.242 1.00 90.81 282 GLY A C 1
ATOM 2368 O O . GLY A 1 282 ? 20.320 -3.324 11.774 1.00 90.81 282 GLY A O 1
ATOM 2369 N N . ALA A 1 283 ? 21.376 -1.354 11.578 1.00 92.62 283 ALA A N 1
ATOM 2370 C CA . ALA A 1 283 ? 20.875 -1.046 10.249 1.00 92.62 283 ALA A CA 1
ATOM 2371 C C . ALA A 1 283 ? 21.891 -1.418 9.163 1.00 92.62 283 ALA A C 1
ATOM 2373 O O . ALA A 1 283 ? 23.106 -1.218 9.317 1.00 92.62 283 ALA A O 1
ATOM 2374 N N . TYR A 1 284 ? 21.370 -1.914 8.050 1.00 95.19 284 TYR A N 1
ATOM 2375 C CA . TYR A 1 284 ? 22.125 -2.343 6.887 1.00 95.19 284 TYR A CA 1
ATOM 2376 C C . TYR A 1 284 ? 21.538 -1.750 5.614 1.00 95.19 284 TYR A C 1
ATOM 2378 O O . TYR A 1 284 ? 20.342 -1.498 5.529 1.00 95.19 284 TYR A O 1
ATOM 2386 N N . TRP A 1 285 ? 22.382 -1.546 4.614 1.00 96.31 285 TRP A N 1
ATOM 2387 C CA . TRP A 1 285 ? 21.988 -1.115 3.283 1.00 96.31 285 TRP A CA 1
ATOM 2388 C C . TRP A 1 285 ? 22.157 -2.282 2.324 1.00 96.31 285 TRP A C 1
ATOM 2390 O O . TRP A 1 285 ? 23.287 -2.696 2.050 1.00 96.31 285 TRP A O 1
ATOM 2400 N N . LEU A 1 286 ? 21.040 -2.841 1.863 1.00 97.25 286 LEU A N 1
ATOM 2401 C CA . LEU A 1 286 ? 21.044 -3.911 0.877 1.00 97.25 286 LEU A CA 1
ATOM 2402 C C . LEU A 1 286 ? 20.906 -3.303 -0.516 1.00 97.25 286 LEU A C 1
ATOM 2404 O O . LEU A 1 286 ? 19.988 -2.529 -0.778 1.00 97.25 286 LEU A O 1
ATOM 2408 N N . VAL A 1 287 ? 21.817 -3.675 -1.407 1.00 97.31 287 VAL A N 1
ATOM 2409 C CA . VAL A 1 287 ? 21.833 -3.279 -2.814 1.00 97.31 287 VAL A CA 1
ATOM 2410 C C . VAL A 1 287 ? 21.678 -4.532 -3.663 1.00 97.31 287 VAL A C 1
ATOM 2412 O O . VAL A 1 287 ? 22.444 -5.477 -3.503 1.00 97.31 287 VAL A O 1
ATOM 2415 N N . ALA A 1 288 ? 20.705 -4.524 -4.565 1.00 97.81 288 ALA A N 1
ATOM 2416 C CA . ALA A 1 288 ? 20.541 -5.492 -5.636 1.00 97.81 288 ALA A CA 1
ATOM 2417 C C . ALA A 1 288 ? 21.014 -4.872 -6.946 1.00 97.81 288 ALA A C 1
ATOM 2419 O O . ALA A 1 288 ? 20.515 -3.823 -7.349 1.00 97.81 288 ALA A O 1
ATOM 2420 N N . GLU A 1 289 ? 21.958 -5.535 -7.602 1.00 97.88 289 GLU A N 1
ATOM 2421 C CA . GLU A 1 289 ? 22.468 -5.180 -8.918 1.00 97.88 289 GLU A CA 1
ATOM 2422 C C . GLU A 1 289 ? 22.101 -6.263 -9.927 1.00 97.88 289 GLU A C 1
ATOM 2424 O O . GLU A 1 289 ? 22.478 -7.431 -9.797 1.00 97.88 289 GLU A O 1
ATOM 2429 N N . LEU A 1 290 ? 21.325 -5.868 -10.931 1.00 96.44 290 LEU A N 1
ATOM 2430 C CA . LEU A 1 290 ? 20.848 -6.745 -11.989 1.00 96.44 290 LEU A CA 1
ATOM 2431 C C . LEU A 1 290 ? 21.741 -6.624 -13.232 1.00 96.44 290 LEU A C 1
ATOM 2433 O O . LEU A 1 290 ? 22.366 -5.581 -13.459 1.00 96.44 290 LEU A O 1
ATOM 2437 N N . PRO A 1 291 ? 21.801 -7.664 -14.085 1.00 93.88 291 PRO A N 1
ATOM 2438 C CA . PRO A 1 291 ? 22.533 -7.585 -15.343 1.00 93.88 291 PRO A CA 1
ATOM 2439 C C . PRO A 1 291 ? 22.020 -6.424 -16.204 1.00 93.88 291 PRO A C 1
ATOM 2441 O O . PRO A 1 291 ? 20.826 -6.335 -16.474 1.00 93.88 291 PRO A O 1
ATOM 2444 N N . GLY A 1 292 ? 22.921 -5.555 -16.659 1.00 86.12 292 GLY A N 1
ATOM 2445 C CA . GLY A 1 292 ? 22.559 -4.311 -17.353 1.00 86.12 292 GLY A CA 1
ATOM 2446 C C . GLY A 1 292 ? 22.654 -3.057 -16.478 1.00 86.12 292 GLY A C 1
ATOM 2447 O O . GLY A 1 292 ? 22.489 -1.961 -16.994 1.00 86.12 292 GLY A O 1
ATOM 2448 N N . GLY A 1 293 ? 22.983 -3.197 -15.187 1.00 88.50 293 GLY A N 1
ATOM 2449 C CA . GLY A 1 293 ? 23.302 -2.069 -14.303 1.00 88.50 293 GLY A CA 1
ATOM 2450 C C . GLY A 1 293 ? 22.104 -1.472 -13.560 1.00 88.50 293 GLY A C 1
ATOM 2451 O O . GLY A 1 293 ? 22.261 -0.454 -12.887 1.00 88.50 293 GLY A O 1
ATOM 2452 N N . GLN A 1 294 ? 20.926 -2.099 -13.645 1.00 91.31 294 GLN A N 1
ATOM 2453 C CA . GLN A 1 294 ? 19.762 -1.730 -12.837 1.00 91.31 294 GLN A CA 1
ATOM 2454 C C . GLN A 1 294 ? 20.032 -1.997 -11.352 1.00 91.31 294 GLN A C 1
ATOM 2456 O O . GLN A 1 294 ? 20.528 -3.065 -10.978 1.00 91.31 294 GLN A O 1
ATOM 2461 N N . LEU A 1 295 ? 19.712 -1.012 -10.507 1.00 94.12 295 LEU A N 1
ATOM 2462 C CA . LEU A 1 295 ? 20.027 -1.021 -9.079 1.00 94.12 295 LEU A CA 1
ATOM 2463 C C . LEU A 1 295 ? 18.774 -0.789 -8.238 1.00 94.12 295 LEU A C 1
ATOM 2465 O O . LEU A 1 295 ? 18.151 0.266 -8.324 1.00 94.12 295 LEU A O 1
ATOM 2469 N N . SER A 1 296 ? 18.493 -1.720 -7.332 1.00 94.81 296 SER A N 1
ATOM 2470 C CA . SER A 1 296 ? 17.481 -1.573 -6.284 1.00 94.81 296 SER A CA 1
ATOM 2471 C C . SER A 1 296 ? 18.149 -1.547 -4.917 1.00 94.81 296 SER A C 1
ATOM 2473 O O . SER A 1 296 ? 19.159 -2.217 -4.700 1.00 94.81 296 SER A O 1
ATOM 2475 N N . ARG A 1 297 ? 17.638 -0.736 -3.989 1.00 94.38 297 ARG A N 1
ATOM 2476 C CA . ARG A 1 297 ? 18.272 -0.529 -2.683 1.00 94.38 297 ARG A CA 1
ATOM 2477 C C . ARG A 1 297 ? 17.233 -0.373 -1.588 1.00 94.38 297 ARG A C 1
ATOM 2479 O O . ARG A 1 297 ? 16.225 0.290 -1.806 1.00 94.38 297 ARG A O 1
ATOM 2486 N N . ILE A 1 298 ? 17.496 -0.948 -0.420 1.00 94.12 298 ILE A N 1
ATOM 2487 C CA . ILE A 1 298 ? 16.591 -0.864 0.728 1.00 94.12 298 ILE A CA 1
ATOM 2488 C C . ILE A 1 298 ? 17.376 -0.882 2.049 1.00 94.12 298 ILE A C 1
ATOM 2490 O O . ILE A 1 298 ? 18.365 -1.620 2.165 1.00 94.12 298 ILE A O 1
ATOM 2494 N N . PRO A 1 299 ? 16.978 -0.084 3.059 1.00 93.38 299 PRO A N 1
ATOM 2495 C CA . PRO A 1 299 ? 17.500 -0.251 4.404 1.00 93.38 299 PRO A CA 1
ATOM 2496 C C . PRO A 1 299 ? 16.862 -1.483 5.065 1.00 93.38 299 PRO A C 1
ATOM 2498 O O . PRO A 1 299 ? 15.646 -1.638 5.069 1.00 93.38 299 PRO A O 1
ATOM 2501 N N . LEU A 1 300 ? 17.682 -2.345 5.662 1.00 94.25 300 LEU A N 1
ATOM 2502 C CA . LEU A 1 300 ? 17.245 -3.469 6.488 1.00 94.25 300 LEU A CA 1
ATOM 2503 C C . LEU A 1 300 ? 17.604 -3.196 7.947 1.00 94.25 300 LEU A C 1
ATOM 2505 O O . LEU A 1 300 ? 18.773 -2.976 8.271 1.00 94.25 300 LEU A O 1
ATOM 2509 N N . LEU A 1 301 ? 16.607 -3.218 8.829 1.00 92.31 301 LEU A N 1
ATOM 2510 C CA . LEU A 1 301 ? 16.791 -2.998 10.263 1.00 92.31 301 LEU A CA 1
ATOM 2511 C C . LEU A 1 301 ? 16.728 -4.338 11.002 1.00 92.31 301 LEU A C 1
ATOM 2513 O O . LEU A 1 301 ? 15.685 -4.989 11.020 1.00 92.31 301 LEU A O 1
ATOM 2517 N N . ALA A 1 302 ? 17.853 -4.737 11.596 1.00 94.00 302 ALA A N 1
ATOM 2518 C CA . ALA A 1 302 ? 17.974 -5.895 12.475 1.00 94.00 302 ALA A CA 1
ATOM 2519 C C . ALA A 1 302 ? 17.964 -5.434 13.935 1.00 94.00 302 ALA A C 1
ATOM 2521 O O . ALA A 1 302 ? 18.998 -5.072 14.501 1.00 94.00 302 ALA A O 1
ATOM 2522 N N . GLU A 1 303 ? 16.790 -5.420 14.545 1.00 90.62 303 GLU A N 1
ATOM 2523 C CA . GLU A 1 303 ? 16.579 -4.880 15.879 1.00 90.62 303 GLU A CA 1
ATOM 2524 C C . GLU A 1 303 ? 16.716 -5.966 16.937 1.00 90.62 303 GLU A C 1
ATOM 2526 O O . GLU A 1 303 ? 16.018 -6.976 16.936 1.00 90.62 303 GLU A O 1
ATOM 2531 N N . GLN A 1 304 ? 17.627 -5.749 17.875 1.00 91.44 304 GLN A N 1
ATOM 2532 C CA . GLN A 1 304 ? 17.706 -6.555 19.090 1.00 91.44 304 GLN A CA 1
ATOM 2533 C C . GLN A 1 304 ? 16.873 -5.947 20.223 1.00 91.44 304 GLN A C 1
ATOM 2535 O O . GLN A 1 304 ? 16.333 -6.665 21.063 1.00 91.44 304 GLN A O 1
ATOM 2540 N N . TYR A 1 305 ? 16.748 -4.622 20.215 1.00 92.81 305 TYR A N 1
ATOM 2541 C CA . TYR A 1 305 ? 15.988 -3.839 21.174 1.00 92.81 305 TYR A CA 1
ATOM 2542 C C . TYR A 1 305 ? 15.053 -2.898 20.429 1.00 92.81 305 TYR A C 1
ATOM 2544 O O . TYR A 1 305 ? 15.376 -2.455 19.328 1.00 92.81 305 TYR A O 1
ATOM 2552 N N . GLN A 1 306 ? 13.925 -2.577 21.052 1.00 92.06 306 GLN A N 1
ATOM 2553 C CA . GLN A 1 306 ? 12.930 -1.656 20.523 1.00 92.06 306 GLN A CA 1
ATOM 2554 C C . GLN A 1 306 ? 12.594 -0.584 21.550 1.00 92.06 306 GLN A C 1
ATOM 2556 O O . GLN A 1 306 ? 12.412 -0.874 22.733 1.00 92.06 306 GLN A O 1
ATOM 2561 N N . LEU A 1 307 ? 12.508 0.655 21.068 1.00 91.31 307 LEU A N 1
ATOM 2562 C CA . LEU A 1 307 ? 11.976 1.790 21.808 1.00 91.31 307 LEU A CA 1
ATOM 2563 C C . LEU A 1 307 ? 10.533 2.012 21.372 1.00 91.31 307 LEU A C 1
ATOM 2565 O O . LEU A 1 307 ? 10.253 2.250 20.199 1.00 91.31 307 LEU A O 1
ATOM 2569 N N . LEU A 1 308 ? 9.625 1.935 22.333 1.00 90.62 308 LEU A N 1
ATOM 2570 C CA . LEU A 1 308 ? 8.200 2.130 22.136 1.00 90.62 308 LEU A CA 1
ATOM 2571 C C . LEU A 1 308 ? 7.791 3.438 22.798 1.00 90.62 308 LEU A C 1
ATOM 2573 O O . LEU A 1 308 ? 8.199 3.711 23.924 1.00 90.62 308 LEU A O 1
ATOM 2577 N N . MET A 1 309 ? 6.948 4.211 22.123 1.00 87.50 309 MET A N 1
ATOM 2578 C CA . MET A 1 309 ? 6.345 5.416 22.681 1.00 87.50 309 MET A CA 1
ATOM 2579 C C . MET A 1 309 ? 4.834 5.225 22.768 1.00 87.50 309 MET A C 1
ATOM 2581 O O . MET A 1 309 ? 4.202 4.817 21.792 1.00 87.50 309 MET A O 1
ATOM 2585 N N . LYS A 1 310 ? 4.253 5.519 23.929 1.00 86.56 310 LYS A N 1
ATOM 2586 C CA . LYS A 1 310 ? 2.812 5.450 24.172 1.00 86.56 310 LYS A CA 1
ATOM 2587 C C . LYS A 1 310 ? 2.342 6.780 24.765 1.00 86.56 310 LYS A C 1
ATOM 2589 O O . LYS A 1 310 ? 2.795 7.131 25.856 1.00 86.56 310 LYS A O 1
ATOM 2594 N N . PRO A 1 311 ? 1.456 7.520 24.080 1.00 78.38 311 PRO A N 1
ATOM 2595 C CA . PRO A 1 311 ? 0.812 8.683 24.676 1.00 78.38 311 PRO A CA 1
ATOM 2596 C C . PRO A 1 311 ? -0.139 8.217 25.786 1.00 78.38 311 PRO A C 1
ATOM 2598 O O . PRO A 1 311 ? -0.916 7.278 25.599 1.00 78.38 311 PRO A O 1
ATOM 2601 N N . LEU A 1 312 ? -0.082 8.868 26.940 1.00 79.62 312 LEU A N 1
ATOM 2602 C CA . LEU A 1 312 ? -1.040 8.719 28.033 1.00 79.62 312 LEU A CA 1
ATOM 2603 C C . LEU A 1 312 ? -1.764 10.062 28.231 1.00 79.62 312 LEU A C 1
ATOM 2605 O O . LEU A 1 312 ? -1.578 10.992 27.452 1.00 79.62 312 LEU A O 1
ATOM 2609 N N . GLN A 1 313 ? -2.648 10.163 29.230 1.00 71.38 313 GLN A N 1
ATOM 2610 C CA . GLN A 1 313 ? -3.541 11.323 29.348 1.00 71.38 313 GLN A CA 1
ATOM 2611 C C . GLN A 1 313 ? -2.790 12.655 29.549 1.00 71.38 313 GLN A C 1
ATOM 2613 O O . GLN A 1 313 ? -3.160 13.627 28.905 1.00 71.38 313 GLN A O 1
ATOM 2618 N N . ASN A 1 314 ? -1.760 12.683 30.406 1.00 76.62 314 ASN A N 1
ATOM 2619 C CA . ASN A 1 314 ? -0.961 13.880 30.738 1.00 76.62 314 ASN A CA 1
ATOM 2620 C C . ASN A 1 314 ? 0.556 13.582 30.743 1.00 76.62 314 ASN A C 1
ATOM 2622 O O . ASN A 1 314 ? 1.351 14.280 31.372 1.00 76.62 314 ASN A O 1
ATOM 2626 N N . GLU A 1 315 ? 0.958 12.471 30.136 1.00 84.69 315 GLU A N 1
ATOM 2627 C CA . GLU A 1 315 ? 2.343 12.009 30.129 1.00 84.69 315 GLU A CA 1
ATOM 2628 C C . GLU A 1 315 ? 2.599 11.156 28.884 1.00 84.69 315 GLU A C 1
ATOM 2630 O O . GLU A 1 315 ? 1.669 10.681 28.227 1.00 84.69 315 GLU A O 1
ATOM 2635 N N . VAL A 1 316 ? 3.868 10.938 28.560 1.00 87.56 316 VAL A N 1
ATOM 2636 C CA . VAL A 1 316 ? 4.291 10.016 27.505 1.00 87.56 316 VAL A CA 1
ATOM 2637 C C . VAL A 1 316 ? 5.164 8.941 28.122 1.00 87.56 316 VAL A C 1
ATOM 2639 O O . VAL A 1 316 ? 6.172 9.232 28.767 1.00 87.56 316 VAL A O 1
ATOM 2642 N N . LEU A 1 317 ? 4.785 7.688 27.888 1.00 90.88 317 LEU A N 1
ATOM 2643 C CA . LEU A 1 317 ? 5.579 6.532 28.261 1.00 90.88 317 LEU A CA 1
ATOM 2644 C C . LEU A 1 317 ? 6.526 6.173 27.117 1.00 90.88 317 LEU A C 1
ATOM 2646 O O . LEU A 1 317 ? 6.093 5.825 26.019 1.00 90.88 317 LEU A O 1
ATOM 2650 N N . TRP A 1 318 ? 7.816 6.180 27.416 1.00 93.00 318 TRP A N 1
ATOM 2651 C CA . TRP A 1 318 ? 8.850 5.531 26.629 1.00 93.00 318 TRP A CA 1
ATOM 2652 C C . TRP A 1 318 ? 9.209 4.198 27.267 1.00 93.00 318 TRP A C 1
ATOM 2654 O O . TRP A 1 318 ? 9.482 4.141 28.460 1.00 93.00 318 TRP A O 1
ATOM 2664 N N . GLN A 1 319 ? 9.225 3.124 26.488 1.00 94.69 319 GLN A N 1
ATOM 2665 C CA . GLN A 1 319 ? 9.567 1.797 26.983 1.00 94.69 319 GLN A CA 1
ATOM 2666 C C . GLN A 1 319 ? 10.642 1.156 26.110 1.00 94.69 319 GLN A C 1
ATOM 2668 O O . GLN A 1 319 ? 10.490 1.079 24.892 1.00 94.69 319 GLN A O 1
ATOM 2673 N N . LEU A 1 320 ? 11.717 0.684 26.737 1.00 94.81 320 LEU A N 1
ATOM 2674 C CA . LEU A 1 320 ? 12.794 -0.058 26.099 1.00 94.81 320 LEU A CA 1
ATOM 2675 C C . LEU A 1 320 ? 12.654 -1.550 26.406 1.00 94.81 320 LEU A C 1
ATOM 2677 O O . LEU A 1 320 ? 12.689 -1.971 27.566 1.00 94.81 320 LEU A O 1
ATOM 2681 N N . VAL A 1 321 ? 12.533 -2.354 25.353 1.00 94.38 321 VAL A N 1
ATOM 2682 C CA . VAL A 1 321 ? 12.345 -3.806 25.453 1.00 94.38 321 VAL A CA 1
ATOM 2683 C C . VAL A 1 321 ? 13.285 -4.559 24.519 1.00 94.38 321 VAL A C 1
ATOM 2685 O O . VAL A 1 321 ? 13.754 -4.023 23.515 1.00 94.38 321 VAL A O 1
ATOM 2688 N N . GLN A 1 322 ? 13.545 -5.826 24.823 1.00 92.75 322 GLN A N 1
ATOM 2689 C CA . GLN A 1 322 ? 14.143 -6.771 23.883 1.00 92.75 322 GLN A CA 1
ATOM 2690 C C . GLN A 1 322 ? 13.143 -7.088 22.762 1.00 92.75 322 GLN A C 1
ATOM 2692 O O . GLN A 1 322 ? 12.020 -7.514 23.024 1.00 92.75 322 GLN A O 1
ATOM 2697 N N . ALA A 1 323 ? 13.555 -6.931 21.505 1.00 91.69 323 ALA A N 1
ATOM 2698 C CA . ALA A 1 323 ? 12.681 -7.074 20.340 1.00 91.69 323 ALA A CA 1
ATOM 2699 C C . ALA A 1 323 ? 12.137 -8.506 20.165 1.00 91.69 323 ALA A C 1
ATOM 2701 O O . ALA A 1 323 ? 11.041 -8.700 19.649 1.00 91.69 323 ALA A O 1
ATOM 2702 N N . GLY A 1 324 ? 12.894 -9.523 20.594 1.00 90.44 324 GLY A N 1
ATOM 2703 C CA . GLY A 1 324 ? 12.531 -10.927 20.370 1.00 90.44 324 GLY A CA 1
ATOM 2704 C C . GLY A 1 324 ? 11.503 -11.511 21.337 1.00 90.44 324 GLY A C 1
ATOM 2705 O O . GLY A 1 324 ? 10.820 -12.466 20.975 1.00 90.44 324 GLY A O 1
ATOM 2706 N N . ASN A 1 325 ? 11.393 -10.978 22.555 1.00 91.50 325 ASN A N 1
ATOM 2707 C CA . ASN A 1 325 ? 10.522 -11.527 23.605 1.00 91.50 325 ASN A CA 1
ATOM 2708 C C . ASN A 1 325 ? 9.751 -10.458 24.403 1.00 91.50 325 ASN A C 1
ATOM 2710 O O . ASN A 1 325 ? 8.933 -10.816 25.245 1.00 91.50 325 ASN A O 1
ATOM 2714 N N . GLY A 1 326 ? 10.008 -9.167 24.172 1.00 93.00 326 GLY A N 1
ATOM 2715 C CA . GLY A 1 326 ? 9.390 -8.064 24.907 1.00 93.00 326 GLY A CA 1
ATOM 2716 C C . GLY A 1 326 ? 9.900 -7.875 26.339 1.00 93.00 326 GLY A C 1
ATOM 2717 O O . GLY A 1 326 ? 9.306 -7.098 27.084 1.00 93.00 326 GLY A O 1
ATOM 2718 N N . ALA A 1 327 ? 10.972 -8.561 26.752 1.00 94.44 327 ALA A N 1
ATOM 2719 C CA . ALA A 1 327 ? 11.520 -8.427 28.098 1.00 94.44 327 ALA A CA 1
ATOM 2720 C C . ALA A 1 327 ? 12.046 -6.997 28.336 1.00 94.44 327 ALA A C 1
ATOM 2722 O O . ALA A 1 327 ? 12.706 -6.439 27.451 1.00 94.44 327 ALA A O 1
ATOM 2723 N N . PRO A 1 328 ? 11.785 -6.398 29.510 1.00 94.88 328 PRO A N 1
ATOM 2724 C CA . PRO A 1 328 ? 12.196 -5.031 29.805 1.00 94.88 328 PRO A CA 1
ATOM 2725 C C . PRO A 1 328 ? 13.717 -4.906 29.923 1.00 94.88 328 PRO A C 1
ATOM 2727 O O . PRO A 1 328 ? 14.392 -5.808 30.424 1.00 94.88 328 PRO A O 1
ATOM 2730 N N . VAL A 1 329 ? 14.257 -3.764 29.497 1.00 93.56 329 VAL A N 1
ATOM 2731 C CA . VAL A 1 329 ? 15.676 -3.429 29.672 1.00 93.56 329 VAL A CA 1
ATOM 2732 C C . VAL A 1 329 ? 15.795 -2.338 30.723 1.00 93.56 329 VAL A C 1
ATOM 2734 O O . VAL A 1 329 ? 15.474 -1.187 30.451 1.00 93.56 329 VAL A O 1
ATOM 2737 N N . ALA A 1 330 ? 16.248 -2.704 31.920 1.00 92.50 330 ALA A N 1
ATOM 2738 C CA . ALA A 1 330 ? 16.414 -1.780 33.037 1.00 92.50 330 ALA A CA 1
ATOM 2739 C C . ALA A 1 330 ? 17.767 -1.050 33.011 1.00 92.50 330 ALA A C 1
ATOM 2741 O O . ALA A 1 330 ? 18.734 -1.539 32.425 1.00 92.50 330 ALA A O 1
ATOM 2742 N N . GLU A 1 331 ? 17.841 0.101 33.691 1.00 90.75 331 GLU A N 1
ATOM 2743 C CA . GLU A 1 331 ? 19.070 0.894 33.899 1.00 90.75 331 GLU A CA 1
ATOM 2744 C C . GLU A 1 331 ? 19.766 1.381 32.606 1.00 90.75 331 GLU A C 1
ATOM 2746 O O . GLU A 1 331 ? 20.931 1.787 32.625 1.00 90.75 331 GLU A O 1
ATOM 2751 N N . ALA A 1 332 ? 19.078 1.365 31.462 1.00 91.38 332 ALA A N 1
ATOM 2752 C CA . ALA A 1 332 ? 19.595 1.884 30.206 1.00 91.38 332 ALA A CA 1
ATOM 2753 C C . ALA A 1 332 ? 19.446 3.408 30.150 1.00 91.38 332 ALA A C 1
ATOM 2755 O O . ALA A 1 332 ? 18.389 3.958 30.457 1.00 91.38 332 ALA A O 1
ATOM 2756 N N . ASN A 1 333 ? 20.500 4.102 29.716 1.00 92.62 333 ASN A N 1
ATOM 2757 C CA . ASN A 1 333 ? 20.445 5.544 29.484 1.00 92.62 333 ASN A CA 1
ATOM 2758 C C . ASN A 1 333 ? 19.760 5.820 28.142 1.00 92.62 333 ASN A C 1
ATOM 2760 O O . ASN A 1 333 ? 20.266 5.413 27.093 1.00 92.62 333 ASN A O 1
ATOM 2764 N N . VAL A 1 334 ? 18.650 6.554 28.176 1.00 93.56 334 VAL A N 1
ATOM 2765 C CA . VAL A 1 334 ? 17.906 6.966 26.983 1.00 93.56 334 VAL A CA 1
ATOM 2766 C C . VAL A 1 334 ? 17.979 8.483 26.849 1.00 93.56 334 VAL A C 1
ATOM 2768 O O . VAL A 1 334 ? 17.699 9.228 27.791 1.00 93.56 334 VAL A O 1
ATOM 2771 N N . GLU A 1 335 ? 18.365 8.945 25.663 1.00 94.88 335 GLU A N 1
ATOM 2772 C CA . GLU A 1 335 ? 18.295 10.350 25.268 1.00 94.88 335 GLU A CA 1
ATOM 2773 C C . GLU A 1 335 ? 17.082 10.562 24.363 1.00 94.88 335 GLU A C 1
ATOM 2775 O O . GLU A 1 335 ? 16.963 9.923 23.317 1.00 94.88 335 GLU A O 1
ATOM 2780 N N . ILE A 1 336 ? 16.212 11.488 24.753 1.00 91.88 336 ILE A N 1
ATOM 2781 C CA . ILE A 1 336 ? 14.964 11.820 24.069 1.00 91.88 336 ILE A CA 1
ATOM 2782 C C . ILE A 1 336 ? 15.038 13.289 23.658 1.00 91.88 336 ILE A C 1
ATOM 2784 O O . ILE A 1 336 ? 15.166 14.182 24.493 1.00 91.88 336 ILE A O 1
ATOM 2788 N N . PHE A 1 337 ? 14.997 13.546 22.359 1.00 90.56 337 PHE A N 1
ATOM 2789 C CA . PHE A 1 337 ? 14.968 14.869 21.757 1.00 90.56 337 PHE A CA 1
ATOM 2790 C C . PHE A 1 337 ? 13.555 15.149 21.249 1.00 90.56 337 PHE A C 1
ATOM 2792 O O . PHE A 1 337 ? 13.092 14.473 20.334 1.00 90.56 337 PHE A O 1
ATOM 2799 N N . ALA A 1 338 ? 12.890 16.132 21.849 1.00 89.00 338 ALA A N 1
ATOM 2800 C CA . ALA A 1 338 ? 11.542 16.554 21.497 1.00 89.00 338 ALA A CA 1
ATOM 2801 C C . ALA A 1 338 ? 11.564 17.952 20.866 1.00 89.00 338 ALA A C 1
ATOM 2803 O O . ALA A 1 338 ? 12.330 18.816 21.310 1.00 89.00 338 ALA A O 1
ATOM 2804 N N . TRP A 1 339 ? 10.742 18.189 19.843 1.00 86.81 339 TRP A N 1
ATOM 2805 C CA . TRP A 1 339 ? 10.571 19.509 19.235 1.00 86.81 339 TRP A CA 1
ATOM 2806 C C . TRP A 1 339 ? 9.160 19.724 18.686 1.00 86.81 339 TRP A C 1
ATOM 2808 O O . TRP A 1 339 ? 8.477 18.778 18.304 1.00 86.81 339 TRP A O 1
ATOM 2818 N N . CYS A 1 340 ? 8.754 20.987 18.589 1.00 83.88 340 CYS A N 1
ATOM 2819 C CA . CYS A 1 340 ? 7.568 21.415 17.852 1.00 83.88 340 CYS A CA 1
ATOM 2820 C C . CYS A 1 340 ? 7.799 22.792 17.210 1.00 83.88 340 CYS A C 1
ATOM 2822 O O . CYS A 1 340 ? 8.762 23.505 17.528 1.00 83.88 340 CYS A O 1
ATOM 2824 N N . GLN A 1 341 ? 6.927 23.165 16.274 1.00 79.88 341 GLN A N 1
ATOM 2825 C CA . GLN A 1 341 ? 6.877 24.520 15.736 1.00 79.88 341 GLN A CA 1
ATOM 2826 C C . GLN A 1 341 ? 5.719 25.280 16.365 1.00 79.88 341 GLN A C 1
ATOM 2828 O O . GLN A 1 341 ? 4.571 24.889 16.207 1.00 79.88 341 GLN A O 1
ATOM 2833 N N . ASP A 1 342 ? 6.032 26.412 16.981 1.00 78.31 342 ASP A N 1
ATOM 2834 C CA . ASP A 1 342 ? 5.041 27.356 17.482 1.00 78.31 342 ASP A CA 1
ATOM 2835 C C . ASP A 1 342 ? 4.984 28.571 16.550 1.00 78.31 342 ASP A C 1
ATOM 2837 O O . ASP A 1 342 ? 6.020 29.096 16.125 1.00 78.31 342 ASP A O 1
ATOM 2841 N N . TRP A 1 343 ? 3.784 29.001 16.165 1.00 77.69 343 TRP A N 1
ATOM 2842 C CA . TRP A 1 343 ? 3.618 30.176 15.315 1.00 77.69 343 TRP A CA 1
ATOM 2843 C C . TRP A 1 343 ? 3.540 31.429 16.183 1.00 77.69 343 TRP A C 1
ATOM 2845 O O . TRP A 1 343 ? 2.523 31.707 16.815 1.00 77.69 343 TRP A O 1
ATOM 2855 N N . ASP A 1 344 ? 4.603 32.233 16.167 1.00 78.12 344 ASP A N 1
ATOM 2856 C CA . ASP A 1 344 ? 4.590 33.516 16.855 1.00 78.12 344 ASP A CA 1
ATOM 2857 C C . ASP A 1 344 ? 3.819 34.545 16.018 1.00 78.12 344 ASP A C 1
ATOM 2859 O O . ASP A 1 344 ? 4.312 35.086 15.020 1.00 78.12 344 ASP A O 1
ATOM 2863 N N . TYR A 1 345 ? 2.588 34.827 16.449 1.00 79.06 345 TYR A N 1
ATOM 2864 C CA . TYR A 1 345 ? 1.689 35.786 15.809 1.00 79.06 345 TYR A CA 1
ATOM 2865 C C . TYR A 1 345 ? 2.247 37.217 15.769 1.00 79.06 345 TYR A C 1
ATOM 2867 O O . TYR A 1 345 ? 1.907 37.964 14.849 1.00 79.06 345 TYR A O 1
ATOM 2875 N N . ASN A 1 346 ? 3.125 37.596 16.706 1.00 81.12 346 ASN A N 1
ATOM 2876 C CA . ASN A 1 346 ? 3.702 38.940 16.755 1.00 81.12 346 ASN A CA 1
ATOM 2877 C C . ASN A 1 346 ? 4.824 39.106 15.729 1.00 81.12 346 ASN A C 1
ATOM 2879 O O . ASN A 1 346 ? 4.857 40.091 14.991 1.00 81.12 346 ASN A O 1
ATOM 2883 N N . SER A 1 347 ? 5.737 38.134 15.650 1.00 80.19 347 SER A N 1
ATOM 2884 C CA . SER A 1 347 ? 6.848 38.175 14.691 1.00 80.19 347 SER A CA 1
ATOM 2885 C C . SER A 1 347 ? 6.496 37.608 13.310 1.00 80.19 347 SER A C 1
ATOM 2887 O O . SER A 1 347 ? 7.295 37.749 12.381 1.00 80.19 347 SER A O 1
ATOM 2889 N N . ARG A 1 348 ? 5.306 36.997 13.158 1.00 80.56 348 ARG A N 1
ATOM 2890 C CA . ARG A 1 348 ? 4.844 36.263 11.961 1.00 80.56 348 ARG A CA 1
ATOM 2891 C C . ARG A 1 348 ? 5.878 35.246 11.474 1.00 80.56 348 ARG A C 1
ATOM 2893 O O . ARG A 1 348 ? 6.096 35.080 10.271 1.00 80.56 348 ARG A O 1
ATOM 2900 N N . LYS A 1 349 ? 6.556 34.599 12.421 1.00 79.00 349 LYS A N 1
ATOM 2901 C CA . LYS A 1 349 ? 7.600 33.607 12.171 1.00 79.00 349 LYS A CA 1
ATOM 2902 C C . LYS A 1 349 ? 7.333 32.365 13.008 1.00 79.00 349 LYS A C 1
ATOM 2904 O O . LYS A 1 349 ? 6.893 32.443 14.149 1.00 79.00 349 LYS A O 1
ATOM 2909 N N . SER A 1 350 ? 7.644 31.208 12.434 1.00 76.88 350 SER A N 1
ATOM 2910 C CA . SER A 1 350 ? 7.657 29.950 13.175 1.00 76.88 350 SER A CA 1
ATOM 2911 C C . SER A 1 350 ? 8.857 29.942 14.125 1.00 76.88 350 SER A C 1
ATOM 2913 O O . SER A 1 350 ? 9.996 30.120 13.687 1.00 76.88 350 SER A O 1
ATOM 2915 N N . ARG A 1 351 ? 8.613 29.717 15.414 1.00 79.62 351 ARG A N 1
ATOM 2916 C CA . ARG A 1 351 ? 9.632 29.495 16.436 1.00 79.62 351 ARG A CA 1
ATOM 2917 C C . ARG A 1 351 ? 9.782 27.997 16.669 1.00 79.62 351 ARG A C 1
ATOM 2919 O O . ARG A 1 351 ? 8.816 27.312 16.984 1.00 79.62 351 ARG A O 1
ATOM 2926 N N . LEU A 1 352 ? 11.005 27.492 16.540 1.00 83.50 352 LEU A N 1
ATOM 2927 C CA . LEU A 1 352 ? 11.323 26.116 16.910 1.00 83.50 352 LEU A CA 1
ATOM 2928 C C . LEU A 1 352 ? 11.451 26.019 18.433 1.00 83.50 352 LEU A C 1
ATOM 2930 O O . LEU A 1 352 ? 12.361 26.617 19.015 1.00 83.50 352 LEU A O 1
ATOM 2934 N N . ILE A 1 353 ? 10.569 25.249 19.059 1.00 83.12 353 ILE A N 1
ATOM 2935 C CA . ILE A 1 353 ? 10.662 24.887 20.471 1.00 83.12 353 ILE A CA 1
ATOM 2936 C C . ILE A 1 353 ? 11.269 23.483 20.553 1.00 83.12 353 ILE A C 1
ATOM 2938 O O . ILE A 1 353 ? 10.936 22.616 19.750 1.00 83.12 353 ILE A O 1
ATOM 2942 N N . LYS A 1 354 ? 12.214 23.268 21.474 1.00 87.19 354 LYS A N 1
ATOM 2943 C CA . LYS A 1 354 ? 12.973 22.016 21.572 1.00 87.19 354 LYS A CA 1
ATOM 2944 C C . LYS A 1 354 ? 13.450 21.736 22.988 1.00 87.19 354 LYS A C 1
ATOM 2946 O O . LYS A 1 354 ? 13.838 22.659 23.702 1.00 87.19 354 LYS A O 1
ATOM 2951 N N . GLN A 1 355 ? 13.515 20.461 23.345 1.00 88.69 355 GLN A N 1
ATOM 2952 C CA . GLN A 1 355 ? 14.025 19.999 24.630 1.00 88.69 355 GLN A CA 1
ATOM 2953 C C . GLN A 1 355 ? 14.762 18.668 24.455 1.00 88.69 355 GLN A C 1
ATOM 2955 O O . GLN A 1 355 ? 14.385 17.831 23.639 1.00 88.69 355 GLN A O 1
ATOM 2960 N N . THR A 1 356 ? 15.854 18.476 25.197 1.00 91.25 356 THR A N 1
ATOM 2961 C CA . THR A 1 356 ? 16.541 17.180 25.295 1.00 91.25 356 THR A CA 1
ATOM 2962 C C . THR A 1 356 ? 16.411 16.672 26.717 1.00 91.25 356 THR A C 1
ATOM 2964 O O . THR A 1 356 ? 16.817 17.354 27.655 1.00 91.25 356 THR A O 1
ATOM 2967 N N . ILE A 1 357 ? 15.862 15.475 26.861 1.00 91.38 357 ILE A N 1
ATOM 2968 C CA . ILE A 1 357 ? 15.631 14.789 28.125 1.00 91.38 357 ILE A CA 1
ATOM 2969 C C . ILE A 1 357 ? 16.551 13.574 28.159 1.00 91.38 357 ILE A C 1
ATOM 2971 O O . ILE A 1 357 ? 16.679 12.847 27.175 1.00 91.38 357 ILE A O 1
ATOM 2975 N N . ARG A 1 358 ? 17.218 13.363 29.291 1.00 94.12 358 ARG A N 1
ATOM 2976 C CA . ARG A 1 358 ? 18.048 12.181 29.534 1.00 94.12 358 ARG A CA 1
ATOM 2977 C C . ARG A 1 358 ? 17.546 11.515 30.800 1.00 94.12 358 ARG A C 1
ATOM 2979 O O . ARG A 1 358 ? 17.599 12.126 31.863 1.00 94.12 358 ARG A O 1
ATOM 2986 N N . LYS A 1 359 ? 17.039 10.293 30.669 1.00 93.62 359 LYS A N 1
ATOM 2987 C CA . LYS A 1 359 ? 16.511 9.495 31.779 1.00 93.62 359 LYS A CA 1
ATOM 2988 C C . LYS A 1 359 ? 17.043 8.067 31.681 1.00 93.62 359 LYS A C 1
ATOM 2990 O O . LYS A 1 359 ? 17.474 7.626 30.614 1.00 93.62 359 LYS A O 1
ATOM 2995 N N . GLN A 1 360 ? 17.042 7.372 32.812 1.00 93.75 360 GLN A N 1
ATOM 2996 C CA . GLN A 1 360 ? 17.314 5.940 32.864 1.00 93.75 360 GLN A CA 1
ATOM 2997 C C . GLN A 1 360 ? 16.003 5.174 32.946 1.00 93.75 360 GLN A C 1
ATOM 2999 O O . GLN A 1 360 ? 15.069 5.621 33.609 1.00 93.75 360 GLN A O 1
ATOM 3004 N N . THR A 1 361 ? 15.946 4.036 32.268 1.00 94.25 361 THR A N 1
ATOM 3005 C CA . THR A 1 361 ? 14.803 3.125 32.334 1.00 94.25 361 THR A CA 1
ATOM 3006 C C . THR A 1 361 ? 14.698 2.475 33.711 1.00 94.25 361 THR A C 1
ATOM 3008 O O . THR A 1 361 ? 15.706 2.021 34.262 1.00 94.25 361 THR A O 1
ATOM 3011 N N . ASP A 1 362 ? 13.482 2.371 34.239 1.00 94.06 362 ASP A N 1
ATOM 3012 C CA . ASP A 1 362 ? 13.199 1.636 35.474 1.00 94.06 362 ASP A CA 1
ATOM 3013 C C . ASP A 1 362 ? 13.304 0.104 35.292 1.00 94.06 362 ASP A C 1
ATOM 3015 O O . ASP A 1 362 ? 13.727 -0.401 34.249 1.00 94.06 362 ASP A O 1
ATOM 3019 N N . THR A 1 363 ? 12.915 -0.667 36.311 1.00 93.94 363 THR A N 1
ATOM 3020 C CA . THR A 1 363 ? 12.941 -2.142 36.280 1.00 93.94 363 THR A CA 1
ATOM 3021 C C . THR A 1 363 ? 12.011 -2.764 35.231 1.00 93.94 363 THR A C 1
ATOM 3023 O O . THR A 1 363 ? 12.201 -3.924 34.868 1.00 93.94 363 THR A O 1
ATOM 3026 N N . LEU A 1 364 ? 11.033 -2.009 34.722 1.00 94.44 364 LEU A N 1
ATOM 3027 C CA . LEU A 1 364 ? 10.099 -2.397 33.662 1.00 94.44 364 LEU A CA 1
ATOM 3028 C C . LEU A 1 364 ? 10.505 -1.837 32.288 1.00 94.44 364 LEU A C 1
ATOM 3030 O O . LEU A 1 364 ? 9.754 -1.966 31.315 1.00 94.44 364 LEU A O 1
ATOM 3034 N N . GLY A 1 365 ? 11.700 -1.250 32.187 1.00 93.50 365 GLY A N 1
ATOM 3035 C CA . GLY A 1 365 ? 12.194 -0.643 30.957 1.00 93.50 365 GLY A CA 1
ATOM 3036 C C . GLY A 1 365 ? 11.521 0.690 30.634 1.00 93.50 365 GLY A C 1
ATOM 3037 O O . GLY A 1 365 ? 11.640 1.164 29.507 1.00 93.50 365 GLY A O 1
ATOM 3038 N N . CYS A 1 366 ? 10.788 1.282 31.577 1.00 96.06 366 CYS A N 1
ATOM 3039 C CA . CYS A 1 366 ? 9.929 2.436 31.355 1.00 96.06 366 CYS A CA 1
ATOM 3040 C C . CYS A 1 366 ? 10.619 3.756 31.722 1.00 96.06 366 CYS A C 1
ATOM 3042 O O . CYS A 1 366 ? 11.443 3.835 32.635 1.00 96.06 366 CYS A O 1
ATOM 3044 N N . ILE A 1 367 ? 10.239 4.808 31.004 1.00 94.69 367 ILE A N 1
ATOM 3045 C CA . ILE A 1 367 ? 10.548 6.212 31.251 1.00 94.69 367 ILE A CA 1
ATOM 3046 C C . ILE A 1 367 ? 9.251 6.989 31.049 1.00 94.69 367 ILE A C 1
ATOM 3048 O O . ILE A 1 367 ? 8.703 7.014 29.949 1.00 94.69 367 ILE A O 1
ATOM 3052 N N . PHE A 1 368 ? 8.791 7.657 32.098 1.00 92.12 368 PHE A N 1
ATOM 3053 C CA . PHE A 1 368 ? 7.645 8.556 32.030 1.00 92.12 368 PHE A CA 1
ATOM 3054 C C . PHE A 1 368 ? 8.139 9.987 31.822 1.00 92.12 368 PHE A C 1
ATOM 3056 O O . PHE A 1 368 ? 9.120 10.407 32.445 1.00 92.12 368 PHE A O 1
ATOM 3063 N N . ILE A 1 369 ? 7.509 10.713 30.904 1.00 89.12 369 ILE A N 1
ATOM 3064 C CA . ILE A 1 369 ? 7.707 12.149 30.708 1.00 89.12 369 ILE A CA 1
ATOM 3065 C C . ILE A 1 369 ? 6.369 12.812 30.980 1.00 89.12 369 ILE A C 1
ATOM 3067 O O . ILE A 1 369 ? 5.458 12.708 30.158 1.00 89.12 369 ILE A O 1
ATOM 3071 N N . GLU A 1 370 ? 6.253 13.474 32.126 1.00 85.88 370 GLU A N 1
ATOM 3072 C CA . GLU A 1 370 ? 5.054 14.241 32.446 1.00 85.88 370 GLU A CA 1
ATOM 3073 C C . GLU A 1 370 ? 4.999 15.511 31.590 1.00 85.88 370 GLU A C 1
ATOM 3075 O O . GLU A 1 370 ? 6.025 16.130 31.301 1.00 85.88 370 GLU A O 1
ATOM 3080 N N . GLU A 1 371 ? 3.794 15.945 31.222 1.00 80.06 371 GLU A N 1
ATOM 3081 C CA . GLU A 1 371 ? 3.583 17.214 30.514 1.00 80.06 371 GLU A CA 1
ATOM 3082 C C . GLU A 1 371 ? 4.204 18.400 31.273 1.00 80.06 371 GLU A C 1
ATOM 3084 O O . GLU A 1 371 ? 4.795 19.289 30.672 1.00 80.06 371 GLU A O 1
ATOM 3089 N N . ALA A 1 372 ? 4.174 18.374 32.610 1.00 80.38 372 ALA A N 1
ATOM 3090 C CA . ALA A 1 372 ? 4.785 19.404 33.450 1.00 80.38 372 ALA A CA 1
ATOM 3091 C C . ALA A 1 372 ? 6.325 19.466 33.355 1.00 80.38 372 ALA A C 1
ATOM 3093 O O . ALA A 1 372 ? 6.916 20.496 33.680 1.00 80.38 372 ALA A O 1
ATOM 3094 N N . GLU A 1 373 ? 6.991 18.387 32.927 1.00 79.12 373 GLU A N 1
ATOM 3095 C CA . GLU A 1 373 ? 8.445 18.367 32.696 1.00 79.12 373 GLU A CA 1
ATOM 3096 C C . GLU A 1 373 ? 8.836 18.985 31.350 1.00 79.12 373 GLU A C 1
ATOM 3098 O O . GLU A 1 373 ? 10.015 19.268 31.094 1.00 79.12 373 GLU A O 1
ATOM 3103 N N . LEU A 1 374 ? 7.857 19.169 30.470 1.00 74.31 374 LEU A N 1
ATOM 3104 C CA . LEU A 1 374 ? 8.043 19.739 29.156 1.00 74.31 374 LEU A CA 1
ATOM 3105 C C . LEU A 1 374 ? 7.822 21.241 29.239 1.00 74.31 374 LEU A C 1
ATOM 3107 O O . LEU A 1 374 ? 6.732 21.738 29.494 1.00 74.31 374 LEU A O 1
ATOM 3111 N N . SER A 1 375 ? 8.871 21.998 28.941 1.00 66.19 375 SER A N 1
ATOM 3112 C CA . SER A 1 375 ? 8.787 23.457 28.806 1.00 66.19 375 SER A CA 1
ATOM 3113 C C . SER A 1 375 ? 8.113 23.873 27.489 1.00 66.19 375 SER A C 1
ATOM 3115 O O . SER A 1 375 ? 8.304 24.997 27.016 1.00 66.19 375 SER A O 1
ATOM 3117 N N . ILE A 1 376 ? 7.433 22.934 26.828 1.00 60.16 376 ILE A N 1
ATOM 3118 C CA . ILE A 1 376 ? 7.114 22.940 25.407 1.00 60.16 376 ILE A CA 1
ATOM 3119 C C . ILE A 1 376 ? 5.657 22.473 25.251 1.00 60.16 376 ILE A C 1
ATOM 3121 O O . ILE A 1 376 ? 5.379 21.346 25.613 1.00 60.16 376 ILE A O 1
ATOM 3125 N N . GLY A 1 377 ? 4.775 23.345 24.735 1.00 61.53 377 GLY A N 1
ATOM 3126 C CA . GLY A 1 377 ? 3.433 23.085 24.158 1.00 61.53 377 GLY A CA 1
ATOM 3127 C C . GLY A 1 377 ? 2.531 21.963 24.714 1.00 61.53 377 GLY A C 1
ATOM 3128 O O . GLY A 1 377 ? 2.702 21.480 25.821 1.00 61.53 377 GLY A O 1
ATOM 3129 N N . ASP A 1 378 ? 1.527 21.578 23.922 1.00 68.25 378 ASP A N 1
ATOM 3130 C CA . ASP A 1 378 ? 0.714 20.370 24.142 1.00 68.25 378 ASP A CA 1
ATOM 3131 C C . ASP A 1 378 ? 1.509 19.139 23.661 1.00 68.25 378 ASP A C 1
ATOM 3133 O O . ASP A 1 378 ? 2.131 19.169 22.592 1.00 68.25 378 ASP A O 1
ATOM 3137 N N . LEU A 1 379 ? 1.483 18.047 24.432 1.00 68.31 379 LEU A N 1
ATOM 3138 C CA . LEU A 1 379 ? 2.084 16.753 24.082 1.00 68.31 379 LEU A CA 1
ATOM 3139 C C . LEU A 1 379 ? 1.675 16.252 22.688 1.00 68.31 379 LEU A C 1
ATOM 3141 O O . LEU A 1 379 ? 2.478 15.597 22.016 1.00 68.31 379 LEU A O 1
ATOM 3145 N N . GLY A 1 380 ? 0.449 16.560 22.253 1.00 66.50 380 GLY A N 1
ATOM 3146 C CA . GLY A 1 380 ? -0.093 16.143 20.960 1.00 66.50 380 GLY A CA 1
ATOM 3147 C C . GLY A 1 380 ? 0.633 16.735 19.748 1.00 66.50 380 GLY A C 1
ATOM 3148 O O . GLY A 1 380 ? 0.671 16.100 18.697 1.00 66.50 380 GLY A O 1
ATOM 3149 N N . GLU A 1 381 ? 1.261 17.905 19.897 1.00 73.06 381 GLU A N 1
ATOM 3150 C CA . GLU A 1 381 ? 1.922 18.635 18.802 1.00 73.06 381 GLU A CA 1
ATOM 3151 C C . GLU A 1 381 ? 3.428 18.332 18.694 1.00 73.06 381 GLU A C 1
ATOM 3153 O O . GLU A 1 381 ? 4.135 18.874 17.835 1.00 73.06 381 GLU A O 1
ATOM 3158 N N . MET A 1 382 ? 3.942 17.472 19.576 1.00 78.44 382 MET A N 1
ATOM 3159 C CA . MET A 1 382 ? 5.367 17.176 19.678 1.00 78.44 382 MET A CA 1
ATOM 3160 C C . MET A 1 382 ? 5.826 16.118 18.678 1.00 78.44 382 MET A C 1
ATOM 3162 O O . MET A 1 382 ? 5.150 15.125 18.393 1.00 78.44 382 MET A O 1
ATOM 3166 N N . GLN A 1 383 ? 7.051 16.307 18.199 1.00 85.06 383 GLN A N 1
ATOM 3167 C CA . GLN A 1 383 ? 7.824 15.306 17.482 1.00 85.06 383 GLN A CA 1
ATOM 3168 C C . GLN A 1 383 ? 8.997 14.849 18.334 1.00 85.06 383 GLN A C 1
ATOM 3170 O O . GLN A 1 383 ? 9.564 15.625 19.106 1.00 85.06 383 GLN A O 1
ATOM 3175 N N . TRP A 1 384 ? 9.353 13.579 18.188 1.00 86.75 384 TRP A N 1
ATOM 3176 C CA . TRP A 1 384 ? 10.250 12.893 19.097 1.00 86.75 384 TRP A CA 1
ATOM 3177 C C . TRP A 1 384 ? 11.294 12.097 18.340 1.00 86.75 384 TRP A C 1
ATOM 3179 O O . TRP A 1 384 ? 10.998 11.387 17.382 1.00 86.75 384 TRP A O 1
ATOM 3189 N N . ILE A 1 385 ? 12.519 12.153 18.838 1.00 89.44 385 ILE A N 1
ATOM 3190 C CA . ILE A 1 385 ? 13.611 11.267 18.470 1.00 89.44 385 ILE A CA 1
ATOM 3191 C C . ILE A 1 385 ? 14.185 10.704 19.762 1.00 89.44 385 ILE A C 1
ATOM 3193 O O . ILE A 1 385 ? 14.692 11.460 20.588 1.00 89.44 385 ILE A O 1
ATOM 3197 N N . ALA A 1 386 ? 14.162 9.387 19.920 1.00 90.69 386 ALA A N 1
ATOM 3198 C CA . ALA A 1 386 ? 14.763 8.716 21.065 1.00 90.69 386 ALA A CA 1
ATOM 3199 C C . ALA A 1 386 ? 15.926 7.830 20.620 1.00 90.69 386 ALA A C 1
ATOM 3201 O O . ALA A 1 386 ? 15.915 7.269 19.522 1.00 90.69 386 ALA A O 1
ATOM 3202 N N . SER A 1 387 ? 16.935 7.707 21.477 1.00 92.56 387 SER A N 1
ATOM 3203 C CA . SER A 1 387 ? 18.040 6.771 21.289 1.00 92.56 387 SER A CA 1
ATOM 3204 C C . SER A 1 387 ? 18.560 6.234 22.610 1.00 92.56 387 SER A C 1
ATOM 3206 O O . SER A 1 387 ? 18.664 6.990 23.576 1.00 92.56 387 SER A O 1
ATOM 3208 N N . ALA A 1 388 ? 18.958 4.966 22.620 1.00 91.44 388 ALA A N 1
ATOM 3209 C CA . ALA A 1 388 ? 19.609 4.329 23.756 1.00 91.44 388 ALA A CA 1
ATOM 3210 C C . ALA A 1 388 ? 20.907 3.643 23.312 1.00 91.44 388 ALA A C 1
ATOM 3212 O O . ALA A 1 388 ? 20.946 2.969 22.280 1.00 91.44 388 ALA A O 1
ATOM 3213 N N . ASP A 1 389 ? 21.956 3.826 24.113 1.00 84.81 389 ASP A N 1
ATOM 3214 C CA . ASP A 1 389 ? 23.219 3.093 24.012 1.00 84.81 389 ASP A CA 1
ATOM 3215 C C . ASP A 1 389 ? 23.250 2.087 25.166 1.00 84.81 389 ASP A C 1
ATOM 3217 O O . ASP A 1 389 ? 23.436 2.444 26.337 1.00 84.81 389 ASP A O 1
ATOM 3221 N N . ILE A 1 390 ? 22.961 0.832 24.833 1.00 85.12 390 ILE A N 1
ATOM 3222 C CA . ILE A 1 390 ? 22.912 -0.262 25.794 1.00 85.12 390 ILE A CA 1
ATOM 3223 C C . ILE A 1 390 ? 24.316 -0.841 25.859 1.00 85.12 390 ILE A C 1
ATOM 3225 O O . ILE A 1 390 ? 24.843 -1.310 24.857 1.00 85.12 390 ILE A O 1
ATOM 3229 N N . LYS A 1 391 ? 24.925 -0.807 27.047 1.00 80.00 391 LYS A N 1
ATOM 3230 C CA . LYS A 1 391 ? 26.299 -1.291 27.277 1.00 80.00 391 LYS A CA 1
ATOM 3231 C C . LYS A 1 391 ? 26.366 -2.605 28.056 1.00 80.00 391 LYS A C 1
ATOM 3233 O O . LYS A 1 391 ? 27.440 -3.188 28.168 1.00 80.00 391 LYS A O 1
ATOM 3238 N N . LYS A 1 392 ? 25.241 -3.039 28.630 1.00 68.62 392 LYS A N 1
ATOM 3239 C CA . LYS A 1 392 ? 25.124 -4.199 29.525 1.00 68.62 392 LYS A CA 1
ATOM 3240 C C . LYS A 1 392 ? 24.647 -5.419 28.730 1.00 68.62 392 LYS A C 1
ATOM 3242 O O . LYS A 1 392 ? 23.795 -5.278 27.859 1.00 68.62 392 LYS A O 1
ATOM 3247 N N . ASP A 1 393 ? 25.212 -6.585 29.036 1.00 69.00 393 ASP A N 1
ATOM 3248 C CA . ASP A 1 393 ? 24.965 -7.904 28.427 1.00 69.00 393 ASP A CA 1
ATOM 3249 C C . ASP A 1 393 ? 25.277 -8.023 26.926 1.00 69.00 393 ASP A C 1
ATOM 3251 O O . ASP A 1 393 ? 26.172 -8.774 26.538 1.00 69.00 393 ASP A O 1
ATOM 3255 N N . GLN A 1 394 ? 24.557 -7.298 26.072 1.00 70.62 394 GLN A N 1
ATOM 3256 C CA . GLN A 1 394 ? 24.692 -7.359 24.617 1.00 70.62 394 GLN A CA 1
ATOM 3257 C C . GLN A 1 394 ? 24.640 -5.935 24.043 1.00 70.62 394 GLN A C 1
ATOM 3259 O O . GLN A 1 394 ? 23.553 -5.389 23.851 1.00 70.62 394 GLN A O 1
ATOM 3264 N N . PRO A 1 395 ? 25.805 -5.305 23.799 1.00 78.88 395 PRO A N 1
ATOM 3265 C CA . PRO A 1 395 ? 25.847 -3.904 23.423 1.00 78.88 395 PRO A CA 1
ATOM 3266 C C . PRO A 1 395 ? 25.172 -3.606 22.086 1.00 78.88 395 PRO A C 1
ATOM 3268 O O . PRO A 1 395 ? 25.483 -4.234 21.072 1.00 78.88 395 PRO A O 1
ATOM 3271 N N . ALA A 1 396 ? 24.286 -2.614 22.072 1.00 84.00 396 ALA A N 1
ATOM 3272 C CA . ALA A 1 396 ? 23.570 -2.203 20.872 1.00 84.00 396 ALA A CA 1
ATOM 3273 C C . ALA A 1 396 ? 23.128 -0.739 20.949 1.00 84.00 396 ALA A C 1
ATOM 3275 O O . ALA A 1 396 ? 22.873 -0.189 22.022 1.00 84.00 396 ALA A O 1
ATOM 3276 N N . PHE A 1 397 ? 22.988 -0.133 19.772 1.00 87.06 397 PHE A N 1
ATOM 3277 C CA . PHE A 1 397 ? 22.378 1.177 19.601 1.00 87.06 397 PHE A CA 1
ATOM 3278 C C . PHE A 1 397 ? 20.982 1.009 19.006 1.00 87.06 397 PHE A C 1
ATOM 3280 O O . PHE A 1 397 ? 20.831 0.386 17.953 1.00 87.06 397 PHE A O 1
ATOM 3287 N N . VAL A 1 398 ? 19.981 1.595 19.657 1.00 87.19 398 VAL A N 1
ATOM 3288 C CA . VAL A 1 398 ? 18.601 1.662 19.162 1.00 87.19 398 VAL A CA 1
ATOM 3289 C C . VAL A 1 398 ? 18.176 3.118 19.066 1.00 87.19 398 VAL A C 1
ATOM 3291 O O . VAL A 1 398 ? 18.506 3.926 19.935 1.00 87.19 398 VAL A O 1
ATOM 3294 N N . CYS A 1 399 ? 17.446 3.463 18.011 1.00 85.75 399 CYS A N 1
ATOM 3295 C CA . CYS A 1 399 ? 16.835 4.774 17.869 1.00 85.75 399 CYS A CA 1
ATOM 3296 C C . CYS A 1 399 ? 15.507 4.687 17.128 1.00 85.75 399 CYS A C 1
ATOM 3298 O O . CYS A 1 399 ? 15.325 3.825 16.273 1.00 85.75 399 CYS A O 1
ATOM 3300 N N . CYS A 1 400 ? 14.611 5.621 17.410 1.00 84.12 400 CYS A N 1
ATOM 3301 C CA . CYS A 1 400 ? 13.334 5.735 16.721 1.00 84.12 400 CYS A CA 1
ATOM 3302 C C . CYS A 1 400 ? 12.888 7.197 16.654 1.00 84.12 400 CYS A C 1
ATOM 3304 O O . CYS A 1 400 ? 13.347 8.043 17.426 1.00 84.12 400 CYS A O 1
ATOM 3306 N N . SER A 1 401 ? 11.988 7.481 15.718 1.00 81.94 401 SER A N 1
ATOM 3307 C CA . SER A 1 401 ? 11.318 8.770 15.563 1.00 81.94 401 SER A CA 1
ATOM 3308 C C . SER A 1 401 ? 9.823 8.550 15.724 1.00 81.94 401 SER A C 1
ATOM 3310 O O . SER A 1 401 ? 9.308 7.574 15.179 1.00 81.94 401 SER A O 1
ATOM 3312 N N . ALA A 1 402 ? 9.131 9.447 16.411 1.00 78.44 402 ALA A N 1
ATOM 3313 C CA . ALA A 1 402 ? 7.681 9.412 16.541 1.00 78.44 402 ALA A CA 1
ATOM 3314 C C . ALA A 1 402 ? 7.105 10.813 16.328 1.00 78.44 402 ALA A C 1
ATOM 3316 O O . ALA A 1 402 ? 7.644 11.787 16.849 1.00 78.44 402 ALA A O 1
ATOM 3317 N N . ASN A 1 403 ? 6.013 10.911 15.568 1.00 71.19 403 ASN A N 1
ATOM 3318 C CA . ASN A 1 403 ? 5.418 12.184 15.165 1.00 71.19 403 ASN A CA 1
ATOM 3319 C C . ASN A 1 403 ? 3.942 12.259 15.551 1.00 71.19 403 ASN A C 1
ATOM 3321 O O . ASN A 1 403 ? 3.259 11.238 15.529 1.00 71.19 403 ASN A O 1
ATOM 3325 N N . ASN A 1 404 ? 3.489 13.492 15.814 1.00 59.31 404 ASN A N 1
ATOM 3326 C CA . ASN A 1 404 ? 2.119 14.002 15.705 1.00 59.31 404 ASN A CA 1
ATOM 3327 C C . ASN A 1 404 ? 1.039 12.933 15.905 1.00 59.31 404 ASN A C 1
ATOM 3329 O O . ASN A 1 404 ? 0.399 12.463 14.959 1.00 59.31 404 ASN A O 1
ATOM 3333 N N . ILE A 1 405 ? 0.869 12.521 17.156 1.00 53.72 405 ILE A N 1
ATOM 3334 C CA . ILE A 1 405 ? -0.166 11.565 17.507 1.00 53.72 405 ILE A CA 1
ATOM 3335 C C . ILE A 1 405 ? -1.462 12.357 17.594 1.00 53.72 405 ILE A C 1
ATOM 3337 O O . ILE A 1 405 ? -1.868 12.801 18.666 1.00 53.72 405 ILE A O 1
ATOM 3341 N N . VAL A 1 406 ? -2.155 12.490 16.464 1.00 47.47 406 VAL A N 1
ATOM 3342 C CA . VAL A 1 406 ? -3.598 12.724 16.504 1.00 47.47 406 VAL A CA 1
ATOM 3343 C C . VAL A 1 406 ? -4.220 11.432 17.025 1.00 47.47 406 VAL A C 1
ATOM 3345 O O . VAL A 1 406 ? -4.722 10.593 16.281 1.00 47.47 406 VAL A O 1
ATOM 3348 N N . PHE A 1 407 ? -4.110 11.221 18.335 1.00 48.25 407 PHE A N 1
ATOM 3349 C CA . PHE A 1 407 ? -4.862 10.192 19.014 1.00 48.25 407 PHE A CA 1
ATOM 3350 C C . PHE A 1 407 ? -6.284 10.728 19.025 1.00 48.25 407 PHE A C 1
ATOM 3352 O O . PHE A 1 407 ? -6.626 11.611 19.807 1.00 48.25 407 PHE A O 1
ATOM 3359 N N . TYR A 1 408 ? -7.125 10.227 18.130 1.00 47.31 408 TYR A N 1
ATOM 3360 C CA . TYR A 1 408 ? -8.535 10.146 18.455 1.00 47.31 408 TYR A CA 1
ATOM 3361 C C . TYR A 1 408 ? -8.612 8.966 19.415 1.00 47.31 408 TYR A C 1
ATOM 3363 O O . TYR A 1 408 ? -8.602 7.835 18.927 1.00 47.31 408 TYR A O 1
ATOM 3371 N N . PRO A 1 409 ? -8.587 9.167 20.753 1.00 46.16 409 PRO A N 1
ATOM 3372 C CA . PRO A 1 409 ? -8.760 8.050 21.659 1.00 46.16 409 PRO A CA 1
ATOM 3373 C C . PRO A 1 409 ? -9.996 7.310 21.199 1.00 46.16 409 PRO A C 1
ATOM 3375 O O . PRO A 1 409 ? -11.071 7.913 21.071 1.00 46.16 409 PRO A O 1
ATOM 3378 N N . ASP A 1 410 ? -9.811 6.024 20.902 1.00 46.25 410 ASP A N 1
ATOM 3379 C CA . ASP A 1 410 ? -10.926 5.143 20.629 1.00 46.25 410 ASP A CA 1
ATOM 3380 C C . ASP A 1 410 ? -11.967 5.421 21.719 1.00 46.25 410 ASP A C 1
ATOM 3382 O O . ASP A 1 410 ? -11.652 5.513 22.913 1.00 46.25 410 ASP A O 1
ATOM 3386 N N . LYS A 1 411 ? -13.221 5.631 21.315 1.00 48.75 411 LYS A N 1
ATOM 3387 C CA . LYS A 1 411 ? -14.314 5.852 22.264 1.00 48.75 411 LYS A CA 1
ATOM 3388 C C . LYS A 1 411 ? -14.398 4.706 23.288 1.00 48.75 411 LYS A C 1
ATOM 3390 O O . LYS A 1 411 ? -14.989 4.919 24.349 1.00 48.75 411 LYS A O 1
ATOM 3395 N N . SER A 1 412 ? -13.814 3.538 22.990 1.00 45.25 412 SER A N 1
ATOM 3396 C CA . SER A 1 412 ? -13.633 2.387 23.884 1.00 45.25 412 SER A CA 1
ATOM 3397 C C . SER A 1 412 ? -12.614 2.601 25.027 1.00 45.25 412 SER A C 1
ATOM 3399 O O . SER A 1 412 ? -12.807 2.038 26.102 1.00 45.25 412 SER A O 1
ATOM 3401 N N . LEU A 1 413 ? -11.587 3.447 24.842 1.00 46.09 413 LEU A N 1
ATOM 3402 C CA . LEU A 1 413 ? -10.520 3.747 25.818 1.00 46.09 413 LEU A CA 1
ATOM 3403 C C . LEU A 1 413 ? -10.882 4.880 26.788 1.00 46.09 413 LEU A C 1
ATOM 3405 O O . LEU A 1 413 ? -10.132 5.188 27.717 1.00 46.09 413 LEU A O 1
ATOM 3409 N N . ARG A 1 414 ? -12.042 5.520 26.605 1.00 54.66 414 ARG A N 1
ATOM 3410 C CA . ARG A 1 414 ? -12.587 6.431 27.617 1.00 54.66 414 ARG A CA 1
ATOM 3411 C C . ARG A 1 414 ? -12.814 5.634 28.899 1.00 54.66 414 ARG A C 1
ATOM 3413 O O . ARG A 1 414 ? -13.412 4.559 28.840 1.00 54.66 414 ARG A O 1
ATOM 3420 N N . LYS A 1 415 ? -12.393 6.183 30.052 1.00 56.41 415 LYS A N 1
ATOM 3421 C CA . LYS A 1 415 ? -12.732 5.626 31.375 1.00 56.41 415 LYS A CA 1
ATOM 3422 C C . LYS A 1 415 ? -14.191 5.172 31.361 1.00 56.41 415 LYS A C 1
ATOM 3424 O O . LYS A 1 415 ? -15.019 5.944 30.861 1.00 56.41 415 LYS A O 1
ATOM 3429 N N . PRO A 1 416 ? -14.513 3.977 31.887 1.00 59.22 416 PRO A N 1
ATOM 3430 C CA . PRO A 1 416 ? -15.868 3.473 31.832 1.00 59.22 416 PRO A CA 1
ATOM 3431 C C . PRO A 1 416 ? -16.846 4.504 32.379 1.00 59.22 416 PRO A C 1
ATOM 3433 O O . PRO A 1 416 ? -16.859 4.835 33.567 1.00 59.22 416 PRO A O 1
ATOM 3436 N N . ALA A 1 417 ? -17.612 5.076 31.462 1.00 66.12 417 ALA A N 1
ATOM 3437 C CA . ALA A 1 417 ? -18.646 6.025 31.794 1.00 66.12 417 ALA A CA 1
ATOM 3438 C C . ALA A 1 417 ? -19.882 5.236 32.209 1.00 66.12 417 ALA A C 1
ATOM 3440 O O . ALA A 1 417 ? -20.122 4.135 31.709 1.00 66.12 417 ALA A O 1
ATOM 3441 N N . THR A 1 418 ? -20.686 5.808 33.095 1.00 75.62 418 THR A N 1
ATOM 3442 C CA . THR A 1 418 ? -22.019 5.276 33.362 1.00 75.62 418 THR A CA 1
ATOM 3443 C C . THR A 1 418 ? -22.784 5.172 32.042 1.00 75.62 418 THR A C 1
ATOM 3445 O O . THR A 1 418 ? -22.922 6.165 31.326 1.00 75.62 418 THR A O 1
ATOM 3448 N N . ARG A 1 419 ? -23.261 3.969 31.716 1.00 77.62 419 ARG A N 1
ATOM 3449 C CA . ARG A 1 419 ? -24.057 3.684 30.520 1.00 77.62 419 ARG A CA 1
ATOM 3450 C C . ARG A 1 419 ? -25.366 3.019 30.917 1.00 77.62 419 ARG A C 1
ATOM 3452 O O . ARG A 1 419 ? -25.417 2.231 31.862 1.00 77.62 419 ARG A O 1
ATOM 3459 N N . THR A 1 420 ? -26.410 3.316 30.156 1.00 83.06 420 THR A N 1
ATOM 3460 C CA . THR A 1 420 ? -27.675 2.592 30.231 1.00 83.06 420 THR A CA 1
ATOM 3461 C C . THR A 1 420 ? -27.704 1.534 29.134 1.00 83.06 420 THR A C 1
ATOM 3463 O O . THR A 1 420 ? -27.625 1.871 27.957 1.00 83.06 420 THR A O 1
ATOM 3466 N N . PHE A 1 421 ? -27.808 0.259 29.496 1.00 86.25 421 PHE A N 1
ATOM 3467 C CA . PHE A 1 421 ? -28.065 -0.818 28.541 1.00 86.25 421 PHE A CA 1
ATOM 3468 C C . PHE A 1 421 ? -29.569 -1.030 28.434 1.00 86.25 421 PHE A C 1
ATOM 3470 O O . PHE A 1 421 ? -30.214 -1.203 29.465 1.00 86.25 421 PHE A O 1
ATOM 3477 N N . ILE A 1 422 ? -30.126 -1.004 27.225 1.00 90.56 422 ILE A N 1
ATOM 3478 C CA . ILE A 1 422 ? -31.569 -1.110 26.988 1.00 90.56 422 ILE A CA 1
ATOM 3479 C C . ILE A 1 422 ? -31.817 -2.303 26.073 1.00 90.56 422 ILE A C 1
ATOM 3481 O O . ILE A 1 422 ? -31.124 -2.468 25.073 1.00 90.56 422 ILE A O 1
ATOM 3485 N N . ILE A 1 423 ? -32.815 -3.117 26.408 1.00 93.31 423 ILE A N 1
ATOM 3486 C CA . ILE A 1 423 ? -33.330 -4.174 25.540 1.00 93.31 423 ILE A CA 1
ATOM 3487 C C . ILE A 1 423 ? -34.843 -4.077 25.430 1.00 93.31 423 ILE A C 1
ATOM 3489 O O . ILE A 1 423 ? -35.530 -3.622 26.349 1.00 93.31 423 ILE A O 1
ATOM 3493 N N . THR A 1 424 ? -35.343 -4.588 24.319 1.00 94.06 424 THR A N 1
ATOM 3494 C CA . THR A 1 424 ? -36.756 -4.837 24.063 1.00 94.06 424 THR A CA 1
ATOM 3495 C C . THR A 1 424 ? -36.955 -6.341 23.865 1.00 94.06 424 THR A C 1
ATOM 3497 O O . THR A 1 424 ? -36.010 -7.039 23.491 1.00 94.06 424 THR A O 1
ATOM 3500 N N . ASP A 1 425 ? -38.148 -6.881 24.126 1.00 92.88 425 ASP A N 1
ATOM 3501 C CA . ASP A 1 425 ? -38.386 -8.323 23.936 1.00 92.88 425 ASP A CA 1
ATOM 3502 C C . ASP A 1 425 ? -38.306 -8.733 22.456 1.00 92.88 425 ASP A C 1
ATOM 3504 O O . ASP A 1 425 ? -37.940 -9.865 22.132 1.00 92.88 425 ASP A O 1
ATOM 3508 N N . ARG A 1 426 ? -38.622 -7.800 21.549 1.00 90.56 426 ARG A N 1
ATOM 3509 C CA . ARG A 1 426 ? -38.541 -7.958 20.091 1.00 90.56 426 ARG A CA 1
ATOM 3510 C C . ARG A 1 426 ? -37.972 -6.706 19.410 1.00 90.56 426 ARG A C 1
ATOM 3512 O O . ARG A 1 426 ? -38.126 -5.600 19.934 1.00 90.56 426 ARG A O 1
ATOM 3519 N N . PRO A 1 427 ? -37.386 -6.847 18.208 1.00 90.81 427 PRO A N 1
ATOM 3520 C CA . PRO A 1 427 ? -36.980 -5.707 17.382 1.00 90.81 427 PRO A CA 1
ATOM 3521 C C . PRO A 1 427 ? -38.142 -5.084 16.578 1.00 90.81 427 PRO A C 1
ATOM 3523 O O . PRO A 1 427 ? -37.978 -3.998 16.022 1.00 90.81 427 PRO A O 1
ATOM 3526 N N . ILE A 1 428 ? -39.303 -5.756 16.484 1.00 92.88 428 ILE A N 1
ATOM 3527 C CA . ILE A 1 428 ? -40.455 -5.338 15.663 1.00 92.88 428 ILE A CA 1
ATOM 3528 C C . ILE A 1 428 ? -41.810 -5.648 16.331 1.00 92.88 428 ILE A C 1
ATOM 3530 O O . ILE A 1 428 ? -42.023 -6.754 16.841 1.00 92.88 428 ILE A O 1
ATOM 3534 N N . TYR A 1 429 ? -42.740 -4.690 16.274 1.00 93.38 429 TYR A N 1
ATOM 3535 C CA . TYR A 1 429 ? -44.087 -4.734 16.864 1.00 93.38 429 TYR A CA 1
ATOM 3536 C C . TYR A 1 429 ? -45.151 -4.316 15.848 1.00 93.38 429 TYR A C 1
ATOM 3538 O O . TYR A 1 429 ? -44.835 -3.730 14.819 1.00 93.38 429 TYR A O 1
ATOM 3546 N N . ARG A 1 430 ? -46.417 -4.609 16.151 1.00 93.12 430 ARG A N 1
ATOM 3547 C CA . ARG A 1 430 ? -47.592 -4.081 15.437 1.00 93.12 430 ARG A CA 1
ATOM 3548 C C . ARG A 1 430 ? -48.281 -2.990 16.268 1.00 93.12 430 ARG A C 1
ATOM 3550 O O . ARG A 1 430 ? -48.174 -3.041 17.497 1.00 93.12 430 ARG A O 1
ATOM 3557 N N . PRO A 1 431 ? -49.044 -2.073 15.645 1.00 94.50 431 PRO A N 1
ATOM 3558 C CA . PRO A 1 431 ? -49.957 -1.194 16.376 1.00 94.50 431 PRO A CA 1
ATOM 3559 C C . PRO A 1 431 ? -50.866 -1.985 17.332 1.00 94.50 431 PRO A C 1
ATOM 3561 O O . PRO A 1 431 ? -51.283 -3.105 17.022 1.00 94.50 431 PRO A O 1
ATOM 3564 N N . GLY A 1 432 ? -51.125 -1.443 18.524 1.00 91.19 432 GLY A N 1
ATOM 3565 C CA . GLY A 1 432 ? -51.903 -2.119 19.570 1.00 91.19 432 GLY A CA 1
ATOM 3566 C C . GLY A 1 432 ? -51.152 -3.189 20.378 1.00 91.19 432 GLY A C 1
ATOM 3567 O O . GLY A 1 432 ? -51.713 -3.719 21.338 1.00 91.19 432 GLY A O 1
ATOM 3568 N N . GLN A 1 433 ? -49.907 -3.537 20.033 1.00 93.31 433 GLN A N 1
ATOM 3569 C CA . GLN A 1 433 ? -49.098 -4.437 20.861 1.00 93.31 433 GLN A CA 1
ATOM 3570 C C . GLN A 1 433 ? -48.478 -3.711 22.056 1.00 93.31 433 GLN A C 1
ATOM 3572 O O . GLN A 1 433 ? -48.233 -2.508 22.035 1.00 93.31 433 GLN A O 1
ATOM 3577 N N . THR A 1 434 ? -48.171 -4.474 23.096 1.00 94.12 434 THR A N 1
ATOM 3578 C CA . THR A 1 434 ? -47.415 -3.978 24.242 1.00 94.12 434 THR A CA 1
ATOM 3579 C C . THR A 1 434 ? -45.923 -4.162 23.977 1.00 94.12 434 THR A C 1
ATOM 3581 O O . THR A 1 434 ? -45.460 -5.283 23.752 1.00 94.12 434 THR A O 1
ATOM 3584 N N . LEU A 1 435 ? -45.177 -3.058 23.981 1.00 92.75 435 LEU A N 1
ATOM 3585 C CA . LEU A 1 435 ? -43.717 -3.057 23.994 1.00 92.75 435 LEU A CA 1
ATOM 3586 C C . LEU A 1 435 ? -43.251 -3.352 25.417 1.00 92.75 435 LEU A C 1
ATOM 3588 O O . LEU A 1 435 ? -43.561 -2.577 26.321 1.00 92.75 435 LEU A O 1
ATOM 3592 N N . TYR A 1 436 ? -42.455 -4.404 25.602 1.00 94.31 436 TYR A N 1
ATOM 3593 C CA . TYR A 1 436 ? -41.776 -4.661 26.867 1.00 94.31 436 TYR A CA 1
ATOM 3594 C C . TYR A 1 436 ? -40.316 -4.253 26.754 1.00 94.31 436 TYR A C 1
ATOM 3596 O O . TYR A 1 436 ? -39.603 -4.684 25.844 1.00 94.31 436 TYR A O 1
ATOM 3604 N N . TYR A 1 437 ? -39.856 -3.436 27.697 1.00 92.94 437 TYR A N 1
ATOM 3605 C CA . TYR A 1 437 ? -38.466 -3.011 27.746 1.00 92.94 437 TYR A CA 1
ATOM 3606 C C . TYR A 1 437 ? -37.864 -3.209 29.129 1.00 92.94 437 TYR A C 1
ATOM 3608 O O . TYR A 1 437 ? -38.528 -3.128 30.169 1.00 92.94 437 TYR A O 1
ATOM 3616 N N . LYS A 1 438 ? -36.554 -3.435 29.132 1.00 92.62 438 LYS A N 1
ATOM 3617 C CA . LYS A 1 438 ? -35.743 -3.465 30.341 1.00 92.62 438 LYS A CA 1
ATOM 3618 C C . LYS A 1 438 ? -34.496 -2.637 30.112 1.00 92.62 438 LYS A C 1
ATOM 3620 O O . LYS A 1 438 ? -33.879 -2.722 29.052 1.00 92.62 438 LYS A O 1
ATOM 3625 N N . ALA A 1 439 ? -34.146 -1.825 31.097 1.00 89.88 439 ALA A N 1
ATOM 3626 C CA . ALA A 1 439 ? -32.942 -1.021 31.053 1.00 89.88 439 ALA A CA 1
ATOM 3627 C C . ALA A 1 439 ? -32.136 -1.196 32.335 1.00 89.88 439 ALA A C 1
ATOM 3629 O O . ALA A 1 439 ? -32.703 -1.369 33.411 1.00 89.88 439 ALA A O 1
ATOM 3630 N N . TRP A 1 440 ? -30.816 -1.139 32.217 1.00 87.31 440 TRP A N 1
ATOM 3631 C CA . TRP A 1 440 ? -29.898 -1.204 33.343 1.00 87.31 440 TRP A CA 1
ATOM 3632 C C . TRP A 1 440 ? -28.918 -0.052 33.276 1.00 87.31 440 TRP A C 1
ATOM 3634 O O . TRP A 1 440 ? -28.170 0.067 32.307 1.00 87.31 440 TRP A O 1
ATOM 3644 N N . LEU A 1 441 ? -28.894 0.770 34.317 1.00 83.62 441 LEU A N 1
ATOM 3645 C CA . LEU A 1 441 ? -27.915 1.827 34.478 1.00 83.62 441 LEU A CA 1
ATOM 3646 C C . LEU A 1 441 ? -26.748 1.302 35.302 1.00 83.62 441 LEU A C 1
ATOM 3648 O O . LEU A 1 441 ? -26.878 1.065 36.506 1.00 83.62 441 LEU A O 1
ATOM 3652 N N . LYS A 1 442 ? -25.603 1.122 34.646 1.00 75.44 442 LYS A N 1
ATOM 3653 C CA . LYS A 1 442 ? -24.382 0.664 35.302 1.00 75.44 442 LYS A CA 1
ATOM 3654 C C . LYS A 1 442 ? -23.170 1.422 34.794 1.00 75.44 442 LYS A C 1
ATOM 3656 O O . LYS A 1 442 ? -23.085 1.823 33.636 1.00 75.44 442 LYS A O 1
ATOM 3661 N N . LYS A 1 443 ? -22.195 1.583 35.678 1.00 72.56 443 LYS A N 1
ATOM 3662 C CA . LYS A 1 443 ? -20.826 1.878 35.279 1.00 72.56 443 LYS A CA 1
ATOM 3663 C C . LYS A 1 443 ? -20.156 0.528 34.998 1.00 72.56 443 LYS A C 1
ATOM 3665 O O . LYS A 1 443 ? -20.112 -0.293 35.912 1.00 72.56 443 LYS A O 1
ATOM 3670 N N . PRO A 1 444 ? -19.732 0.239 33.758 1.00 65.56 444 PRO A N 1
ATOM 3671 C CA . PRO A 1 444 ? -19.029 -1.004 33.487 1.00 65.56 444 PRO A CA 1
ATOM 3672 C C . PRO A 1 444 ? -17.677 -0.948 34.204 1.00 65.56 444 PRO A C 1
ATOM 3674 O O . PRO A 1 444 ? -16.872 -0.077 33.919 1.00 65.56 444 PRO A O 1
ATOM 3677 N N . GLU A 1 445 ? -17.426 -1.822 35.168 1.00 61.69 445 GLU A N 1
ATOM 3678 C CA . GLU A 1 445 ? -16.103 -1.957 35.787 1.00 61.69 445 GLU A CA 1
ATOM 3679 C C . GLU A 1 445 ? -15.428 -3.191 35.190 1.00 61.69 445 GLU A C 1
ATOM 3681 O O . GLU A 1 445 ? -16.062 -4.238 35.043 1.00 61.69 445 GLU A O 1
ATOM 3686 N N . TYR A 1 446 ? -14.165 -3.063 34.782 1.00 54.06 446 TYR A N 1
ATOM 3687 C CA . TYR A 1 446 ? -13.403 -4.206 34.290 1.00 54.06 446 TYR A CA 1
ATOM 3688 C C . TYR A 1 446 ? -13.019 -5.105 35.474 1.00 54.06 446 TYR A C 1
ATOM 3690 O O . TYR A 1 446 ? -12.654 -4.624 36.550 1.00 54.06 446 TYR A O 1
ATOM 3698 N N . ALA A 1 447 ? -13.122 -6.422 35.286 1.00 46.06 447 ALA A N 1
ATOM 3699 C CA . ALA A 1 447 ? -12.726 -7.400 36.293 1.00 46.06 447 ALA A CA 1
ATOM 3700 C C . ALA A 1 447 ? -11.219 -7.260 36.583 1.00 46.06 447 ALA A C 1
ATOM 3702 O O . ALA A 1 447 ? -10.390 -7.537 35.722 1.00 46.06 447 ALA A O 1
ATOM 3703 N N . GLY A 1 448 ? -10.890 -6.782 37.782 1.00 47.59 448 GLY A N 1
ATOM 3704 C CA . GLY A 1 448 ? -9.531 -6.433 38.209 1.00 47.59 448 GLY A CA 1
ATOM 3705 C C . GLY A 1 448 ? -9.529 -5.313 39.253 1.00 47.59 448 GLY A C 1
ATOM 3706 O O . GLY A 1 448 ? -8.822 -5.417 40.249 1.00 47.59 448 GLY A O 1
ATOM 3707 N N . ASP A 1 449 ? -10.417 -4.325 39.086 1.00 49.88 449 ASP A N 1
ATOM 3708 C CA . ASP A 1 449 ? -10.636 -3.227 40.050 1.00 49.88 449 ASP A CA 1
ATOM 3709 C C . ASP A 1 449 ? -11.804 -3.501 41.014 1.00 49.88 449 ASP A C 1
ATOM 3711 O O . ASP A 1 449 ? -11.981 -2.822 42.028 1.00 49.88 449 ASP A O 1
ATOM 3715 N N . ALA A 1 450 ? -12.619 -4.511 40.706 1.00 44.31 450 ALA A N 1
ATOM 3716 C CA . ALA A 1 450 ? -13.770 -4.886 41.508 1.00 44.31 450 ALA A CA 1
ATOM 3717 C C . ALA A 1 450 ? -13.320 -5.603 42.790 1.00 44.31 450 ALA A C 1
ATOM 3719 O O . ALA A 1 450 ? -12.972 -6.787 42.772 1.00 44.31 450 ALA A O 1
ATOM 3720 N N . LYS A 1 451 ? -13.405 -4.913 43.934 1.00 48.31 451 LYS A N 1
ATOM 3721 C CA . LYS A 1 451 ? -13.551 -5.613 45.214 1.00 48.31 451 LYS A CA 1
ATOM 3722 C C . LYS A 1 451 ? -14.803 -6.499 45.116 1.00 48.31 451 LYS A C 1
ATOM 3724 O O . LYS A 1 451 ? -15.861 -5.996 44.723 1.00 48.31 451 LYS A O 1
ATOM 3729 N N . PRO A 1 452 ? -14.716 -7.800 45.447 1.00 42.25 452 PRO A N 1
ATOM 3730 C CA . PRO A 1 452 ? -15.880 -8.664 45.419 1.00 42.25 452 PRO A CA 1
ATOM 3731 C C . PRO A 1 452 ? -16.883 -8.111 46.437 1.00 42.25 452 PRO A C 1
ATOM 3733 O O . PRO A 1 452 ? -16.574 -8.066 47.623 1.00 42.25 452 PRO A O 1
ATOM 3736 N N . TYR A 1 453 ? -18.055 -7.689 45.954 1.00 43.28 453 TYR A N 1
ATOM 3737 C CA . TYR A 1 453 ? -19.220 -7.218 46.724 1.00 43.28 453 TYR A CA 1
ATOM 3738 C C . TYR A 1 453 ? -19.332 -5.738 47.148 1.00 43.28 453 TYR A C 1
ATOM 3740 O O . TYR A 1 453 ? -20.221 -5.444 47.939 1.00 43.28 453 TYR A O 1
ATOM 3748 N N . ASP A 1 454 ? -18.580 -4.788 46.576 1.00 48.28 454 ASP A N 1
ATOM 3749 C CA . ASP A 1 454 ? -18.739 -3.352 46.932 1.00 48.28 454 ASP A CA 1
ATOM 3750 C C . ASP A 1 454 ? -19.393 -2.469 45.844 1.00 48.28 454 ASP A C 1
ATOM 3752 O O . ASP A 1 454 ? -19.227 -1.251 45.812 1.00 48.28 454 ASP A O 1
ATOM 3756 N N . THR A 1 455 ? -20.169 -3.053 44.924 1.00 52.66 455 THR A N 1
ATOM 3757 C CA . THR A 1 455 ? -20.890 -2.293 43.883 1.00 52.66 455 THR A CA 1
ATOM 3758 C C . THR A 1 455 ? -22.231 -1.776 44.407 1.00 52.66 455 THR A C 1
ATOM 3760 O O . THR A 1 455 ? -23.304 -2.195 43.971 1.00 52.66 455 THR A O 1
ATOM 3763 N N . PHE A 1 456 ? -22.185 -0.824 45.341 1.00 54.41 456 PHE A N 1
ATOM 3764 C CA . PHE A 1 456 ? -23.335 0.050 45.562 1.00 54.41 456 PHE A CA 1
ATOM 3765 C C . PHE A 1 456 ? -23.540 0.835 44.265 1.00 54.41 456 PHE A C 1
ATOM 3767 O O . PHE A 1 456 ? -22.721 1.683 43.913 1.00 54.41 456 PHE A O 1
ATOM 3774 N N . ASN A 1 457 ? -24.585 0.521 43.498 1.00 60.19 457 ASN A N 1
ATOM 3775 C CA . ASN A 1 457 ? -24.916 1.347 42.348 1.00 60.19 457 ASN A CA 1
ATOM 3776 C C . ASN A 1 457 ? -25.276 2.749 42.887 1.00 60.19 457 ASN A C 1
ATOM 3778 O O . ASN A 1 457 ? -26.271 2.875 43.601 1.00 60.19 457 ASN A O 1
ATOM 3782 N N . PRO A 1 458 ? -24.505 3.814 42.582 1.00 63.66 458 PRO A N 1
ATOM 3783 C CA . PRO A 1 458 ? -24.757 5.144 43.145 1.00 63.66 458 PRO A CA 1
ATOM 3784 C C . PRO A 1 458 ? -26.086 5.741 42.659 1.00 63.66 458 PRO A C 1
ATOM 3786 O O . PRO A 1 458 ? -26.508 6.790 43.136 1.00 63.66 458 PRO A O 1
ATOM 3789 N N . PHE A 1 459 ? -26.745 5.072 41.709 1.00 68.69 459 PHE A N 1
ATOM 3790 C CA . PHE A 1 459 ? -28.039 5.434 41.158 1.00 68.69 459 PHE A CA 1
ATOM 3791 C C . PHE A 1 459 ? -29.210 4.642 41.766 1.00 68.69 459 PHE A C 1
ATOM 3793 O O . PHE A 1 459 ? -30.323 4.759 41.260 1.00 68.69 459 PHE A O 1
ATOM 3800 N N . ILE A 1 460 ? -29.018 3.846 42.828 1.00 73.44 460 ILE A N 1
ATOM 3801 C CA . ILE A 1 460 ? -30.141 3.190 43.529 1.00 73.44 460 ILE A CA 1
ATOM 3802 C C . ILE A 1 460 ? -31.112 4.263 44.031 1.00 73.44 460 ILE A C 1
ATOM 3804 O O . ILE A 1 460 ? -30.714 5.202 44.719 1.00 73.44 460 ILE A O 1
ATOM 3808 N N . GLY A 1 461 ? -32.390 4.143 43.665 1.00 76.00 461 GLY A N 1
ATOM 3809 C CA . GLY A 1 461 ? -33.412 5.140 43.997 1.00 76.00 461 GLY A CA 1
ATOM 3810 C C . GLY A 1 461 ? -33.353 6.427 43.163 1.00 76.00 461 GLY A C 1
ATOM 3811 O O . GLY A 1 461 ? -34.198 7.303 43.348 1.00 76.00 461 GLY A O 1
ATOM 3812 N N . ALA A 1 462 ? -32.403 6.556 42.227 1.00 80.00 462 ALA A N 1
ATOM 3813 C CA . ALA A 1 462 ? -32.365 7.668 41.282 1.00 80.00 462 ALA A CA 1
ATOM 3814 C C . ALA A 1 462 ? -33.553 7.590 40.316 1.00 80.00 462 ALA A C 1
ATOM 3816 O O . ALA A 1 462 ? -33.936 6.506 39.867 1.00 80.00 462 ALA A O 1
ATOM 3817 N N . ALA A 1 463 ? -34.115 8.750 39.970 1.00 83.69 463 ALA A N 1
ATOM 3818 C CA . ALA A 1 463 ? -35.219 8.828 39.023 1.00 83.69 463 ALA A CA 1
ATOM 3819 C C . ALA A 1 463 ? -34.735 8.467 37.609 1.00 83.69 463 ALA A C 1
ATOM 3821 O O . ALA A 1 463 ? -33.710 8.976 37.142 1.00 83.69 463 ALA A 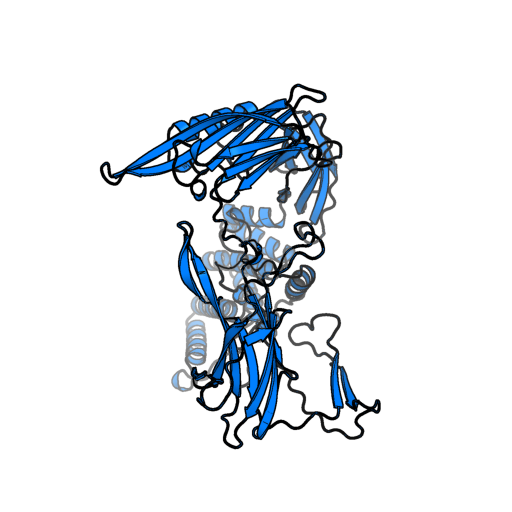O 1
ATOM 3822 N N . ALA A 1 464 ? -35.486 7.606 36.931 1.00 85.62 464 ALA A N 1
ATOM 3823 C CA . ALA A 1 464 ? -35.198 7.125 35.592 1.00 85.62 464 ALA A CA 1
ATOM 3824 C C . ALA A 1 464 ? -36.192 7.725 34.599 1.00 85.62 464 ALA A C 1
ATOM 3826 O O . ALA A 1 464 ? -37.337 7.293 34.535 1.00 85.62 464 ALA A O 1
ATOM 3827 N N . LYS A 1 465 ? -35.750 8.683 33.783 1.00 87.19 465 LYS A N 1
ATOM 3828 C CA . LYS A 1 465 ? -36.611 9.246 32.744 1.00 87.19 465 LYS A CA 1
ATOM 3829 C C . LYS A 1 465 ? -36.548 8.389 31.497 1.00 87.19 465 LYS A C 1
ATOM 3831 O O . LYS A 1 465 ? -35.482 8.225 30.897 1.00 87.19 465 LYS A O 1
ATOM 3836 N N . VAL A 1 466 ? -37.711 7.890 31.100 1.00 89.06 466 VAL A N 1
ATOM 3837 C CA . VAL A 1 466 ? -37.896 7.135 29.865 1.00 89.06 466 VAL A CA 1
ATOM 3838 C C . VAL A 1 466 ? -38.663 7.993 28.877 1.00 89.06 466 VAL A C 1
ATOM 3840 O O . VAL A 1 466 ? -39.678 8.603 29.218 1.00 89.06 466 VAL A O 1
ATOM 3843 N N . TRP A 1 467 ? -38.178 8.041 27.649 1.00 90.62 467 TRP A N 1
ATOM 3844 C CA . TRP A 1 467 ? -38.799 8.791 26.575 1.00 90.62 467 TRP A CA 1
ATOM 3845 C C . TRP A 1 467 ? -38.804 7.963 25.294 1.00 90.62 467 TRP A C 1
ATOM 3847 O O . TRP A 1 467 ? -37.970 7.080 25.092 1.00 90.62 467 TRP A O 1
ATOM 3857 N N . LEU A 1 468 ? -39.774 8.248 24.439 1.00 92.81 468 LEU A N 1
ATOM 3858 C CA . LEU A 1 468 ? -39.965 7.607 23.153 1.00 92.81 468 LEU A CA 1
ATOM 3859 C C . LEU A 1 468 ? -39.928 8.679 22.069 1.00 92.81 468 LEU A C 1
ATOM 3861 O O . LEU A 1 468 ? -40.588 9.706 22.207 1.00 92.81 468 LEU A O 1
ATOM 3865 N N . ARG A 1 469 ? -39.175 8.440 21.000 1.00 94.50 469 ARG A N 1
ATOM 3866 C CA . ARG A 1 469 ? -39.168 9.278 19.802 1.00 94.50 469 ARG A CA 1
ATOM 3867 C C . ARG A 1 469 ? -39.757 8.502 18.638 1.00 94.50 469 ARG A C 1
ATOM 3869 O O . ARG A 1 469 ? -39.353 7.366 18.380 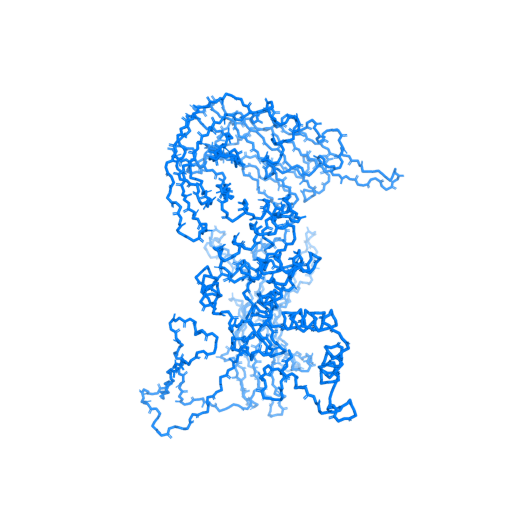1.00 94.50 469 ARG A O 1
ATOM 3876 N N . ASP A 1 470 ? -40.732 9.112 17.982 1.00 92.62 470 ASP A N 1
ATOM 3877 C CA . ASP A 1 470 ? -41.438 8.524 16.851 1.00 92.62 470 ASP A CA 1
ATOM 3878 C C . ASP A 1 470 ? -40.671 8.724 15.520 1.00 92.62 470 ASP A C 1
ATOM 3880 O O . ASP A 1 470 ? -39.665 9.444 15.486 1.00 92.62 470 ASP A O 1
ATOM 3884 N N . PRO A 1 471 ? -41.124 8.116 14.404 1.00 90.62 471 PRO A N 1
ATOM 3885 C CA . PRO A 1 471 ? -40.479 8.248 13.097 1.00 90.62 471 PRO A CA 1
ATOM 3886 C C . PRO A 1 471 ? -40.454 9.683 12.551 1.00 90.62 471 PRO A C 1
ATOM 3888 O O . PRO A 1 471 ? -39.685 9.973 11.638 1.00 90.62 471 PRO A O 1
ATOM 3891 N N . THR A 1 472 ? -41.290 10.582 13.083 1.00 89.81 472 THR A N 1
ATOM 3892 C CA . THR A 1 472 ? -41.322 12.004 12.702 1.00 89.81 472 THR A CA 1
ATOM 3893 C C . THR A 1 472 ? -40.334 12.854 13.503 1.00 89.81 472 THR A C 1
ATOM 3895 O O . THR A 1 472 ? -40.142 14.028 13.194 1.00 89.81 472 THR A O 1
ATOM 3898 N N . GLY A 1 473 ? -39.664 12.261 14.496 1.00 87.50 473 GLY A N 1
ATOM 3899 C CA . GLY A 1 473 ? -38.731 12.940 15.391 1.00 87.50 473 GLY A CA 1
ATOM 3900 C C . GLY A 1 473 ? -39.397 13.550 16.626 1.00 87.50 473 GLY A C 1
ATOM 3901 O O . GLY A 1 473 ? -38.701 14.121 17.469 1.00 87.50 473 GLY A O 1
ATOM 3902 N N . GLU A 1 474 ? -40.715 13.403 16.776 1.00 90.00 474 GLU A N 1
ATOM 3903 C CA . GLU A 1 474 ? -41.449 13.883 17.942 1.00 90.00 474 GLU A CA 1
ATOM 3904 C C . GLU A 1 474 ? -41.091 13.020 19.155 1.00 90.00 474 GLU A C 1
ATOM 3906 O O . GLU A 1 474 ? -41.176 11.792 19.111 1.00 90.00 474 GLU A O 1
ATOM 3911 N N . THR A 1 475 ? -40.627 13.663 20.229 1.00 89.38 475 THR A N 1
ATOM 3912 C CA . THR A 1 475 ? -40.172 12.985 21.447 1.00 89.38 475 THR A CA 1
ATOM 3913 C C . THR A 1 475 ? -41.171 13.209 22.568 1.00 89.38 475 THR A C 1
ATOM 3915 O O . THR A 1 475 ? -41.408 14.347 22.969 1.00 89.38 475 THR A O 1
ATOM 3918 N N . GLN A 1 476 ? -41.700 12.122 23.121 1.00 88.12 476 GLN A N 1
ATOM 3919 C CA . GLN A 1 476 ? -42.633 12.140 24.239 1.00 88.12 476 GLN A CA 1
ATOM 3920 C C . GLN A 1 476 ? -42.041 11.418 25.460 1.00 88.12 476 GLN A C 1
ATOM 3922 O O . GLN A 1 476 ? -41.491 10.319 25.330 1.00 88.12 476 GLN A O 1
ATOM 3927 N N . PRO A 1 477 ? -42.128 11.994 26.670 1.00 86.44 477 PRO A N 1
ATOM 3928 C CA . PRO A 1 477 ? -41.809 11.262 27.887 1.00 86.44 477 PRO A CA 1
ATOM 3929 C C . PRO A 1 477 ? -42.860 10.169 28.118 1.00 86.44 477 PRO A C 1
ATOM 3931 O O . PRO A 1 477 ? -44.056 10.428 28.035 1.00 86.44 477 PRO A O 1
ATOM 3934 N N . LEU A 1 478 ? -42.424 8.952 28.452 1.00 80.69 478 LEU A N 1
ATOM 3935 C CA . LEU A 1 478 ? -43.344 7.869 28.822 1.00 80.69 478 LEU A CA 1
ATOM 3936 C C . LEU A 1 478 ? -43.882 8.028 30.254 1.00 80.69 478 LEU A C 1
ATOM 3938 O O . LEU A 1 478 ? -44.890 7.428 30.602 1.00 80.69 478 LEU A O 1
ATOM 3942 N N . GLU A 1 479 ? -43.251 8.874 31.074 1.00 67.81 479 GLU A N 1
ATOM 3943 C CA . GLU A 1 479 ? -43.678 9.201 32.447 1.00 67.81 479 GLU A CA 1
ATOM 3944 C C . GLU A 1 479 ? -44.719 10.346 32.503 1.00 67.81 479 GLU A C 1
ATOM 3946 O O . GLU A 1 479 ? -44.771 11.107 33.465 1.00 67.81 479 GLU A O 1
ATOM 3951 N N . GLY A 1 480 ? -45.502 10.525 31.435 1.00 51.50 480 GLY A N 1
ATOM 3952 C CA . GLY A 1 480 ? -46.290 11.733 31.163 1.00 51.50 480 GLY A CA 1
ATOM 3953 C C . GLY A 1 480 ? -47.609 11.903 31.922 1.00 51.50 480 GLY A C 1
ATOM 3954 O O . GLY A 1 480 ? -48.248 12.937 31.743 1.00 51.50 480 GLY A O 1
ATOM 3955 N N . ASP A 1 481 ? -48.019 10.958 32.768 1.00 49.31 481 ASP A N 1
ATOM 3956 C CA . ASP A 1 481 ? -49.225 11.115 33.583 1.00 49.31 481 ASP A CA 1
ATOM 3957 C C . ASP A 1 481 ? -48.848 11.188 35.066 1.00 49.31 481 ASP A C 1
ATOM 3959 O O . ASP A 1 481 ? -48.201 10.290 35.606 1.00 49.31 481 ASP A O 1
ATOM 3963 N N . GLN A 1 482 ? -49.248 12.270 35.740 1.00 48.41 482 GLN A N 1
ATOM 3964 C CA . GLN A 1 482 ? -48.962 12.519 37.163 1.00 48.41 482 GLN A CA 1
ATOM 3965 C C . GLN A 1 482 ? -49.551 11.436 38.094 1.00 48.41 482 GLN A C 1
ATOM 3967 O O . GLN A 1 482 ? -49.309 11.455 39.300 1.00 48.41 482 GLN A O 1
ATOM 3972 N N . SER A 1 483 ? -50.318 10.499 37.530 1.00 48.44 483 SER A N 1
ATOM 3973 C CA . SER A 1 483 ? -50.922 9.331 38.163 1.00 48.44 483 SER A CA 1
ATOM 3974 C C . SER A 1 483 ? -49.984 8.118 38.293 1.00 48.44 483 SER A C 1
ATOM 3976 O O . SER A 1 483 ? -50.256 7.243 39.118 1.00 48.44 483 SER A O 1
ATOM 3978 N N . GLN A 1 484 ? -48.879 8.039 37.533 1.00 57.41 484 GLN A N 1
ATOM 3979 C CA . GLN A 1 484 ? -47.940 6.913 37.617 1.00 57.41 484 GLN A CA 1
ATOM 3980 C C . GLN A 1 484 ? -46.771 7.206 38.575 1.00 57.41 484 GLN A C 1
ATOM 3982 O O . GLN A 1 484 ? -46.186 8.292 38.536 1.00 57.41 484 GLN A O 1
ATOM 3987 N N . PRO A 1 485 ? -46.379 6.249 39.441 1.00 59.59 485 PRO A N 1
ATOM 3988 C CA . PRO A 1 485 ? -45.202 6.414 40.284 1.00 59.59 485 PRO A CA 1
ATOM 3989 C C . PRO A 1 485 ? -43.947 6.555 39.412 1.00 59.59 485 PRO A C 1
ATOM 3991 O O . PRO A 1 485 ? -43.750 5.789 38.468 1.00 59.59 485 PRO A O 1
ATOM 3994 N N . ARG A 1 486 ? -43.083 7.525 39.746 1.00 69.56 486 ARG A N 1
ATOM 3995 C CA . ARG A 1 486 ? -41.799 7.742 39.054 1.00 69.56 486 ARG A CA 1
ATOM 3996 C C . ARG A 1 486 ? -40.999 6.443 39.004 1.00 69.56 486 ARG A C 1
ATOM 3998 O O . ARG A 1 486 ? -40.839 5.791 40.040 1.00 69.56 486 ARG A O 1
ATOM 4005 N N . LYS A 1 487 ? -40.449 6.089 37.837 1.00 80.25 487 LYS A N 1
ATOM 4006 C CA . LYS A 1 487 ? -39.565 4.925 37.749 1.00 80.25 487 LYS A CA 1
ATOM 4007 C C . LYS A 1 487 ? -38.254 5.254 38.452 1.00 80.25 487 LYS A C 1
ATOM 4009 O O . LYS A 1 487 ? -37.634 6.287 38.206 1.00 80.25 487 LYS A O 1
ATOM 4014 N N . VAL A 1 488 ? -37.837 4.364 39.341 1.00 86.31 488 VAL A N 1
ATOM 4015 C CA . VAL A 1 488 ? -36.556 4.451 40.043 1.00 86.31 488 VAL A CA 1
ATOM 4016 C C . VAL A 1 488 ? -35.738 3.212 39.743 1.00 86.31 488 VAL A C 1
ATOM 4018 O O . VAL A 1 488 ? -36.292 2.119 39.616 1.00 86.31 488 VAL A O 1
ATOM 4021 N N . PHE A 1 489 ? -34.425 3.380 39.618 1.00 85.00 489 PHE A N 1
ATOM 4022 C CA . PHE A 1 489 ? -33.530 2.240 39.465 1.00 85.00 489 PHE A CA 1
ATOM 4023 C C . PHE A 1 489 ? -33.502 1.418 40.759 1.00 85.00 489 PHE A C 1
ATOM 4025 O O . PHE A 1 489 ? -33.310 1.962 41.851 1.00 85.00 489 PHE A O 1
ATOM 4032 N N . ASP A 1 490 ? -33.712 0.108 40.623 1.00 84.50 490 ASP A N 1
ATOM 4033 C CA . ASP A 1 490 ? -33.695 -0.837 41.740 1.00 84.50 490 ASP A CA 1
ATOM 4034 C C . ASP A 1 490 ? -32.274 -1.062 42.304 1.00 84.50 490 ASP A C 1
ATOM 4036 O O . ASP A 1 490 ? -31.288 -0.491 41.830 1.00 84.50 490 ASP A O 1
ATOM 4040 N N . ALA A 1 491 ? -32.156 -1.931 43.314 1.00 79.88 491 ALA A N 1
ATOM 4041 C CA . ALA A 1 491 ? -30.877 -2.295 43.933 1.00 79.88 491 ALA A CA 1
ATOM 4042 C C . ALA A 1 491 ? -29.835 -2.851 42.935 1.00 79.88 491 ALA A C 1
ATOM 4044 O O . ALA A 1 491 ? -28.635 -2.785 43.188 1.00 79.88 491 ALA A O 1
ATOM 4045 N N . PHE A 1 492 ? -30.276 -3.372 41.786 1.00 78.06 492 PHE A N 1
ATOM 4046 C CA . PHE A 1 492 ? -29.426 -3.906 40.723 1.00 78.06 492 PHE A CA 1
ATOM 4047 C C . PHE A 1 492 ? -29.187 -2.903 39.583 1.00 78.06 492 PHE A C 1
ATOM 4049 O O . PHE A 1 492 ? -28.495 -3.232 38.611 1.00 78.06 492 PHE A O 1
ATOM 4056 N N . GLY A 1 493 ? -29.721 -1.682 39.690 1.00 79.31 493 GLY A N 1
ATOM 4057 C CA . GLY A 1 493 ? -29.672 -0.665 38.646 1.00 79.31 493 GLY A CA 1
ATOM 4058 C C . GLY A 1 493 ? -30.635 -0.892 37.495 1.00 79.31 493 GLY A C 1
ATOM 4059 O O . GLY A 1 493 ? -30.429 -0.318 36.430 1.00 79.31 493 GLY A O 1
ATOM 4060 N N . GLY A 1 494 ? -31.623 -1.766 37.664 1.00 86.88 494 GLY A N 1
ATOM 4061 C CA . GLY A 1 494 ? -32.605 -2.113 36.652 1.00 86.88 494 GLY A CA 1
ATOM 4062 C C . GLY A 1 494 ? -33.857 -1.245 36.725 1.00 86.88 494 GLY A C 1
ATOM 4063 O O . GLY A 1 494 ? -34.296 -0.838 37.798 1.00 86.88 494 GLY A O 1
ATOM 4064 N N . ILE A 1 495 ? -34.462 -1.014 35.565 1.00 90.12 495 ILE A N 1
ATOM 4065 C CA . ILE A 1 495 ? -35.872 -0.661 35.423 1.00 90.12 495 ILE A CA 1
ATOM 4066 C C . ILE A 1 495 ? -36.505 -1.593 34.397 1.00 90.12 495 ILE A C 1
ATOM 4068 O O . ILE A 1 495 ? -35.861 -2.028 33.441 1.00 90.12 495 ILE A O 1
ATOM 4072 N N . SER A 1 496 ? -37.788 -1.869 34.571 1.00 90.56 496 SER A N 1
ATOM 4073 C CA . SER A 1 496 ? -38.616 -2.489 33.543 1.00 90.56 496 SER A CA 1
ATOM 4074 C C . SER A 1 496 ? -39.832 -1.618 33.298 1.00 90.56 496 SER A C 1
ATOM 4076 O O . SER A 1 496 ? -40.256 -0.839 34.163 1.00 90.56 496 SER A O 1
ATOM 4078 N N . GLY A 1 497 ? -40.374 -1.699 32.098 1.00 88.56 497 GLY A N 1
ATOM 4079 C CA . GLY A 1 497 ? -41.605 -1.018 31.773 1.00 88.56 497 GLY A CA 1
ATOM 4080 C C . GLY A 1 497 ? -42.279 -1.644 30.580 1.00 88.56 497 GLY A C 1
ATOM 4081 O O . GLY A 1 497 ? -41.701 -2.435 29.833 1.00 88.56 497 GLY A O 1
ATOM 4082 N N . GLU A 1 498 ? -43.529 -1.255 30.444 1.00 91.25 498 GLU A N 1
ATOM 4083 C CA . GLU A 1 498 ? -44.353 -1.583 29.310 1.00 91.25 498 GLU A CA 1
ATOM 4084 C C . GLU A 1 498 ? -44.876 -0.287 28.712 1.00 91.25 498 GLU A C 1
ATOM 4086 O O . GLU A 1 498 ? -45.104 0.699 29.417 1.00 91.25 498 GLU A O 1
ATOM 4091 N N . TYR A 1 499 ? -45.015 -0.283 27.398 1.00 89.31 499 TYR A N 1
ATOM 4092 C CA . TYR A 1 499 ? -45.646 0.799 26.671 1.00 89.31 499 TYR A CA 1
ATOM 4093 C C . TYR A 1 499 ? -46.697 0.193 25.759 1.00 89.31 499 TYR A C 1
ATOM 4095 O O . TYR A 1 499 ? -46.386 -0.600 24.866 1.00 89.31 499 TYR A O 1
ATOM 4103 N N . GLN A 1 500 ? -47.952 0.550 26.011 1.00 92.00 500 GLN A N 1
ATOM 4104 C CA . GLN A 1 500 ? -49.050 0.147 25.155 1.00 92.00 500 GLN A CA 1
ATOM 4105 C C . GLN A 1 500 ? -48.989 0.986 23.881 1.00 92.00 500 GLN A C 1
ATOM 4107 O O . GLN A 1 500 ? -49.270 2.182 23.914 1.00 92.00 500 GLN A O 1
ATOM 4112 N N . ILE A 1 501 ? -48.606 0.366 22.763 1.00 91.75 501 ILE A N 1
ATOM 4113 C CA . ILE A 1 501 ? -48.551 1.053 21.474 1.00 91.75 501 ILE A CA 1
ATOM 4114 C C . ILE A 1 501 ? -49.993 1.405 21.082 1.00 91.75 501 ILE A C 1
ATOM 4116 O O . ILE A 1 501 ? -50.819 0.489 20.988 1.00 91.75 501 ILE A O 1
ATOM 4120 N N . PRO A 1 502 ? -50.318 2.690 20.846 1.00 91.44 502 PRO A N 1
ATOM 4121 C CA . PRO A 1 502 ? -51.645 3.084 20.392 1.00 91.44 502 PRO A CA 1
ATOM 4122 C C . PRO A 1 502 ? -52.052 2.339 19.116 1.00 91.44 502 PRO A C 1
ATOM 4124 O O . PRO A 1 502 ? -51.209 1.979 18.289 1.00 91.44 502 PRO A O 1
ATOM 4127 N N . ALA A 1 503 ? -53.348 2.080 18.948 1.00 91.00 503 ALA A N 1
ATOM 4128 C CA . ALA A 1 503 ? -53.848 1.412 17.745 1.00 91.00 503 ALA A CA 1
ATOM 4129 C C . ALA A 1 503 ? -53.633 2.263 16.479 1.00 91.00 503 ALA A C 1
ATOM 4131 O O . ALA A 1 503 ? -53.503 1.718 15.389 1.00 91.00 503 ALA A O 1
ATOM 4132 N N . ASP A 1 504 ? -53.553 3.581 16.645 1.00 91.25 504 ASP A N 1
ATOM 4133 C CA . ASP A 1 504 ? -53.276 4.599 15.632 1.00 91.25 504 ASP A CA 1
ATOM 4134 C C . ASP A 1 504 ? -51.798 5.041 15.607 1.00 91.25 504 ASP A C 1
ATOM 4136 O O . ASP A 1 504 ? -51.466 6.090 15.052 1.00 91.25 504 ASP A O 1
ATOM 4140 N N . ALA A 1 505 ? -50.888 4.251 16.193 1.00 90.75 505 ALA A N 1
ATOM 4141 C CA . ALA A 1 505 ? -49.458 4.544 16.158 1.00 90.75 505 ALA A CA 1
ATOM 4142 C C . ALA A 1 505 ? -48.925 4.599 14.717 1.00 90.75 505 ALA A C 1
ATOM 4144 O O . ALA A 1 505 ? -49.226 3.738 13.886 1.00 90.75 505 ALA A O 1
ATOM 4145 N N . LYS A 1 506 ? -48.078 5.596 14.438 1.00 93.19 506 LYS A N 1
ATOM 4146 C CA . LYS A 1 506 ? -47.397 5.741 13.145 1.00 93.19 506 LYS A CA 1
ATOM 4147 C C . LYS A 1 506 ? -46.514 4.510 12.880 1.00 93.19 506 LYS A C 1
ATOM 4149 O O . LYS A 1 506 ? -45.927 3.941 13.796 1.00 93.19 506 LYS A O 1
ATOM 4154 N N . LEU A 1 507 ? -46.399 4.100 11.620 1.00 93.38 507 LEU A N 1
ATOM 4155 C CA . LEU A 1 507 ? -45.504 3.007 11.227 1.00 93.38 507 LEU A CA 1
ATOM 4156 C C . LEU A 1 507 ? -44.082 3.537 10.995 1.00 93.38 507 LEU A C 1
ATOM 4158 O O . LEU A 1 507 ? -43.904 4.665 10.530 1.00 93.38 507 LEU A O 1
ATOM 4162 N N . GLY A 1 508 ? -43.072 2.728 11.312 1.00 92.31 508 GLY A N 1
ATOM 4163 C CA . GLY A 1 508 ? -41.666 3.032 11.055 1.00 92.31 508 GLY A CA 1
ATOM 4164 C C . GLY A 1 508 ? -40.733 2.768 12.236 1.00 92.31 508 GLY A C 1
ATOM 4165 O O . GLY A 1 508 ? -41.018 1.969 13.131 1.00 92.31 508 GLY A O 1
ATOM 4166 N N . VAL A 1 509 ? -39.571 3.426 12.213 1.00 95.31 509 VAL A N 1
ATOM 4167 C CA . VAL A 1 509 ? -38.514 3.269 13.223 1.00 95.31 509 VAL A CA 1
ATOM 4168 C C . VAL A 1 509 ? -38.768 4.203 14.403 1.00 95.31 509 VAL A C 1
ATOM 4170 O O . VAL A 1 509 ? -38.821 5.418 14.241 1.00 95.31 509 VAL A O 1
ATOM 4173 N N . TYR A 1 510 ? -38.863 3.621 15.592 1.00 95.06 510 TYR A N 1
ATOM 4174 C CA . TYR A 1 510 ? -38.973 4.313 16.868 1.00 95.06 510 TYR A CA 1
ATOM 4175 C C . TYR A 1 510 ? -37.661 4.207 17.643 1.00 95.06 510 TYR A C 1
ATOM 4177 O O . TYR A 1 510 ? -36.951 3.202 17.549 1.00 95.06 510 TYR A O 1
ATOM 4185 N N . CYS A 1 511 ? -37.368 5.222 18.453 1.00 93.81 511 CYS A N 1
ATOM 4186 C CA . CYS A 1 511 ? -36.246 5.224 19.389 1.00 93.81 511 CYS A CA 1
ATOM 4187 C C . CYS A 1 511 ? -36.774 5.262 20.825 1.00 93.81 511 CYS A C 1
ATOM 4189 O O . CYS A 1 511 ? -37.540 6.156 21.181 1.00 93.81 511 CYS A O 1
ATOM 4191 N N . LEU A 1 512 ? -36.338 4.324 21.661 1.00 93.12 512 LEU A N 1
ATOM 4192 C CA . LEU A 1 512 ? -36.572 4.337 23.104 1.00 93.12 512 LEU A CA 1
ATOM 4193 C C . LEU A 1 512 ? -35.293 4.786 23.806 1.00 93.12 512 LEU A C 1
ATOM 4195 O O . LEU A 1 512 ? -34.257 4.135 23.659 1.00 93.12 512 LEU A O 1
ATOM 4199 N N . GLY A 1 513 ? -35.374 5.862 24.583 1.00 90.94 513 GLY A N 1
ATOM 4200 C CA . GLY A 1 513 ? -34.248 6.395 25.339 1.00 90.94 513 GLY A CA 1
ATOM 4201 C C . GLY A 1 513 ? -34.480 6.380 26.845 1.00 90.94 513 GLY A C 1
ATOM 4202 O O . GLY A 1 513 ? -35.597 6.577 27.330 1.00 90.94 513 GLY A O 1
ATOM 4203 N N . VAL A 1 514 ? -33.402 6.148 27.596 1.00 88.19 514 VAL A N 1
ATOM 4204 C CA . VAL A 1 514 ? -33.415 6.136 29.066 1.00 88.19 514 VAL A CA 1
ATOM 4205 C C . VAL A 1 514 ? -32.202 6.888 29.608 1.00 88.19 514 VAL A C 1
ATOM 4207 O O . VAL A 1 514 ? -31.061 6.549 29.282 1.00 88.19 514 VAL A O 1
ATOM 4210 N N . HIS A 1 515 ? -32.433 7.850 30.505 1.00 84.56 515 HIS A N 1
ATOM 4211 C CA . HIS A 1 515 ? -31.371 8.470 31.304 1.00 84.56 515 HIS A CA 1
ATOM 4212 C C . HIS A 1 515 ? -31.729 8.530 32.791 1.00 84.56 515 HIS A C 1
ATOM 4214 O O . HIS A 1 515 ? -32.882 8.736 33.174 1.00 84.56 515 HIS A O 1
ATOM 4220 N N . GLY A 1 516 ? -30.714 8.374 33.639 1.00 78.12 516 GLY A N 1
ATOM 4221 C CA . GLY A 1 516 ? -30.821 8.575 35.077 1.00 78.12 516 GLY A CA 1
ATOM 4222 C C . GLY A 1 516 ? -30.559 10.021 35.478 1.00 78.12 516 GLY A C 1
ATOM 4223 O O . GLY A 1 516 ? -29.744 10.718 34.866 1.00 78.12 516 GLY A O 1
ATOM 4224 N N . ILE A 1 517 ? -31.247 10.456 36.532 1.00 74.12 517 ILE A N 1
ATOM 4225 C CA . ILE A 1 517 ? -31.027 11.740 37.198 1.00 74.12 517 ILE A CA 1
ATOM 4226 C C . ILE A 1 517 ? -30.610 11.455 38.637 1.00 74.12 517 ILE A C 1
ATOM 4228 O O . ILE A 1 517 ? -31.415 10.962 39.427 1.00 74.12 517 ILE A O 1
ATOM 4232 N N . ALA A 1 518 ? -29.371 11.799 38.983 1.00 68.62 518 ALA A N 1
ATOM 4233 C CA . ALA A 1 518 ? -28.860 11.691 40.347 1.00 68.62 518 ALA A CA 1
ATOM 4234 C C . ALA A 1 518 ? -28.333 13.034 40.851 1.00 68.62 518 ALA A C 1
ATOM 4236 O O . ALA A 1 518 ? -27.804 13.841 40.084 1.00 68.62 518 ALA A O 1
ATOM 4237 N N . GLN A 1 519 ? -28.453 13.262 42.158 1.00 65.69 519 GLN A N 1
ATOM 4238 C CA . GLN A 1 519 ? -27.712 14.326 42.824 1.00 65.69 519 GLN A CA 1
ATOM 4239 C C . GLN A 1 519 ? -26.349 13.784 43.242 1.00 65.69 519 GLN A C 1
ATOM 4241 O O . GLN A 1 519 ? -26.266 12.810 43.984 1.00 65.69 519 GLN A O 1
ATOM 4246 N N . ILE A 1 520 ? -25.290 14.404 42.736 1.00 65.75 520 ILE A N 1
ATOM 4247 C CA . ILE A 1 520 ? -23.902 14.090 43.080 1.00 65.75 520 ILE A CA 1
ATOM 4248 C C . ILE A 1 520 ? -23.243 15.336 43.673 1.00 65.75 520 ILE A C 1
ATOM 4250 O O . ILE A 1 520 ? -23.728 16.444 43.465 1.00 65.75 520 ILE A O 1
ATOM 4254 N N . HIS A 1 521 ? -22.132 15.186 44.388 1.00 63.47 521 HIS A N 1
ATOM 4255 C CA . HIS A 1 521 ? -21.315 16.328 44.806 1.00 63.47 521 HIS A CA 1
ATOM 4256 C C . HIS A 1 521 ? -20.221 16.608 43.766 1.00 63.47 521 HIS A C 1
ATOM 4258 O O . HIS A 1 521 ? -19.637 15.674 43.214 1.00 63.47 521 HIS A O 1
ATOM 4264 N N . ASP A 1 522 ? -19.949 17.881 43.476 1.00 58.62 522 ASP A N 1
ATOM 4265 C CA . ASP A 1 522 ? -18.805 18.279 42.655 1.00 58.62 522 ASP A CA 1
ATOM 4266 C C . ASP A 1 522 ? -17.470 18.122 43.414 1.00 58.62 522 ASP A C 1
ATOM 4268 O O . ASP A 1 522 ? -17.432 17.766 44.593 1.00 58.62 522 ASP A O 1
ATOM 4272 N N . LYS A 1 523 ? -16.351 18.417 42.738 1.00 54.28 523 LYS A N 1
ATOM 4273 C CA . LYS A 1 523 ? -14.991 18.360 43.310 1.00 54.28 523 LYS A CA 1
ATOM 4274 C C . LYS A 1 523 ? -14.779 19.238 44.557 1.00 54.28 523 LYS A C 1
ATOM 4276 O O . LYS A 1 523 ? -13.796 19.044 45.259 1.00 54.28 523 LYS A O 1
ATOM 4281 N N . ASN A 1 524 ? -15.688 20.176 44.826 1.00 63.19 524 ASN A N 1
ATOM 4282 C CA . ASN A 1 524 ? -15.663 21.085 45.969 1.00 63.19 524 ASN A CA 1
ATOM 4283 C C . ASN A 1 524 ? -16.742 20.735 47.016 1.00 63.19 524 ASN A C 1
ATOM 4285 O O . ASN A 1 524 ? -16.973 21.514 47.939 1.00 63.19 524 ASN A O 1
ATOM 4289 N N . GLY A 1 525 ? -17.423 19.590 46.877 1.00 60.16 525 GLY A N 1
ATOM 4290 C CA . GLY A 1 525 ? -18.459 19.129 47.804 1.00 60.16 525 GLY A CA 1
ATOM 4291 C C . GLY A 1 525 ? -19.837 19.772 47.606 1.00 60.16 525 GLY A C 1
ATOM 4292 O O . GLY A 1 525 ? -20.723 19.562 48.432 1.00 60.16 525 GLY A O 1
ATOM 4293 N N . LYS A 1 526 ? -20.061 20.550 46.538 1.00 65.50 526 LYS A N 1
ATOM 4294 C CA . LYS A 1 526 ? -21.353 21.204 46.277 1.00 65.50 526 LYS A CA 1
ATOM 4295 C C . LYS A 1 526 ? -22.314 20.242 45.566 1.00 65.50 526 LYS A C 1
ATOM 4297 O O . LYS A 1 526 ? -21.897 19.594 44.607 1.00 65.50 526 LYS A O 1
ATOM 4302 N N . PRO A 1 527 ? -23.596 20.148 45.964 1.00 61.28 527 PRO A N 1
ATOM 4303 C CA . PRO A 1 527 ? -24.567 19.298 45.276 1.00 61.28 527 PRO A CA 1
ATOM 4304 C C . PRO A 1 527 ? -24.855 19.816 43.859 1.00 61.28 527 PRO A C 1
ATOM 4306 O O . PRO A 1 527 ? -25.183 20.987 43.659 1.00 61.28 527 PRO A O 1
ATOM 4309 N N . VAL A 1 528 ? -24.744 18.927 42.873 1.00 65.00 528 VAL A N 1
ATOM 4310 C CA . VAL A 1 528 ? -24.997 19.155 41.448 1.00 65.00 528 VAL A CA 1
ATOM 4311 C C . VAL A 1 528 ? -25.888 18.033 40.915 1.00 65.00 528 VAL A C 1
ATOM 4313 O O . VAL A 1 528 ? -25.689 16.854 41.202 1.00 65.00 528 VAL A O 1
ATOM 4316 N N . THR A 1 529 ? -26.890 18.395 40.112 1.00 66.38 529 THR A N 1
ATOM 4317 C CA . THR A 1 529 ? -27.720 17.408 39.408 1.00 66.38 529 THR A CA 1
ATOM 4318 C C . THR A 1 529 ? -26.944 16.882 38.205 1.00 66.38 529 THR A C 1
ATOM 4320 O O . THR A 1 529 ? -26.626 17.644 37.294 1.00 66.38 529 THR A O 1
ATOM 4323 N N . SER A 1 530 ? -26.634 15.587 38.198 1.00 65.12 530 SER A N 1
ATOM 4324 C CA . SER A 1 530 ? -25.975 14.915 37.083 1.00 65.12 530 SER A CA 1
ATOM 4325 C C . SER A 1 530 ? -26.979 14.079 36.303 1.00 65.12 530 SER A C 1
ATOM 4327 O O . SER A 1 530 ? -27.740 13.287 36.869 1.00 65.12 530 SER A O 1
ATOM 4329 N N . ARG A 1 531 ? -26.978 14.282 34.985 1.00 72.75 531 ARG A N 1
ATOM 4330 C CA . ARG A 1 531 ? -27.729 13.488 34.016 1.00 72.75 531 ARG A CA 1
ATOM 4331 C C . ARG A 1 531 ? -26.762 12.511 33.362 1.00 72.75 531 ARG A C 1
ATOM 4333 O O . ARG A 1 531 ? -25.713 12.923 32.867 1.00 72.75 531 ARG A O 1
ATOM 4340 N N . THR A 1 532 ? -27.108 11.230 33.347 1.00 71.38 532 THR A N 1
ATOM 4341 C CA . THR A 1 532 ? -26.315 10.236 32.613 1.00 71.38 532 THR A CA 1
ATOM 4342 C C . THR A 1 532 ? -26.466 10.462 31.105 1.00 71.38 532 THR A C 1
ATOM 4344 O O . THR A 1 532 ? -27.515 10.952 30.685 1.00 71.38 532 THR A O 1
ATOM 4347 N N . PRO A 1 533 ? -25.470 10.107 30.273 1.00 70.06 533 PRO A N 1
ATOM 4348 C CA . PRO A 1 533 ? -25.609 10.202 28.821 1.00 70.06 533 PRO A CA 1
ATOM 4349 C C . PRO A 1 533 ? -26.880 9.492 28.343 1.00 70.06 533 PRO A C 1
ATOM 4351 O O . PRO A 1 533 ? -27.178 8.396 28.828 1.00 70.06 533 PRO A O 1
ATOM 4354 N N . ASP A 1 534 ? -27.611 10.096 27.403 1.00 70.50 534 ASP A N 1
ATOM 4355 C CA . ASP A 1 534 ? -28.735 9.418 26.760 1.00 70.50 534 ASP A CA 1
ATOM 4356 C C . ASP A 1 534 ? -28.196 8.192 26.011 1.00 70.50 534 ASP A C 1
ATOM 4358 O O . ASP A 1 534 ? -27.241 8.278 25.234 1.00 70.50 534 ASP A O 1
ATOM 4362 N N . GLN A 1 535 ? -28.772 7.032 26.304 1.00 81.25 535 GLN A N 1
ATOM 4363 C CA . GLN A 1 535 ? -28.599 5.827 25.504 1.00 81.25 535 GLN A CA 1
ATOM 4364 C C . GLN A 1 535 ? -29.952 5.481 24.906 1.00 81.25 535 GLN A C 1
ATOM 4366 O O . GLN A 1 535 ? -30.986 5.650 25.560 1.00 81.25 535 GLN A O 1
ATOM 4371 N N . GLU A 1 536 ? -29.927 5.018 23.664 1.00 89.44 536 GLU A N 1
ATOM 4372 C CA . GLU A 1 536 ? -31.116 4.789 22.856 1.00 89.44 536 GLU A CA 1
ATOM 4373 C C . GLU A 1 536 ? -31.050 3.396 22.228 1.00 89.44 536 GLU A C 1
ATOM 4375 O O . GLU A 1 536 ? -29.977 2.928 21.844 1.00 89.44 536 GLU A O 1
ATOM 4380 N N . ILE A 1 537 ? -32.204 2.748 22.093 1.00 92.44 537 ILE A N 1
ATOM 4381 C CA . ILE A 1 537 ? -32.384 1.558 21.259 1.00 92.44 537 ILE A CA 1
ATOM 4382 C C . ILE A 1 537 ? -33.449 1.840 20.205 1.00 92.44 537 ILE A C 1
ATOM 4384 O O . ILE A 1 537 ? -34.424 2.548 20.467 1.00 92.44 537 ILE A O 1
ATOM 4388 N N . THR A 1 538 ? -33.268 1.283 19.012 1.00 94.50 538 THR A N 1
ATOM 4389 C CA . THR A 1 538 ? -34.257 1.364 17.939 1.00 94.50 538 THR A CA 1
ATOM 4390 C C . THR A 1 538 ? -35.107 0.103 17.879 1.00 94.50 538 THR A C 1
ATOM 4392 O O . THR A 1 538 ? -34.626 -1.013 18.070 1.00 94.50 538 THR A O 1
ATOM 4395 N N . PHE A 1 539 ? -36.389 0.279 17.586 1.00 94.50 539 PHE A N 1
ATOM 4396 C CA . PHE A 1 539 ? -37.309 -0.805 17.258 1.00 94.50 539 PHE A CA 1
ATOM 4397 C C . PHE A 1 539 ? -38.275 -0.337 16.169 1.00 94.50 539 PHE A C 1
ATOM 4399 O O . PHE A 1 539 ? -38.401 0.859 15.910 1.00 94.50 539 PHE A O 1
ATOM 4406 N N . ARG A 1 540 ? -38.941 -1.272 15.494 1.00 94.31 540 ARG A N 1
ATOM 4407 C CA . ARG A 1 540 ? -39.874 -0.959 14.403 1.00 94.31 540 ARG A CA 1
ATOM 4408 C C . ARG A 1 540 ? -41.319 -1.225 14.806 1.00 94.31 540 ARG A C 1
ATOM 4410 O O . ARG A 1 540 ? -41.595 -2.237 15.450 1.00 94.31 540 ARG A O 1
ATOM 4417 N N . ILE A 1 541 ? -42.233 -0.356 14.391 1.00 94.00 541 ILE A N 1
ATOM 4418 C CA . ILE A 1 541 ? -43.678 -0.599 14.440 1.00 94.00 541 ILE A CA 1
ATOM 4419 C C . ILE A 1 541 ? -44.159 -0.731 13.001 1.00 94.00 541 ILE A C 1
ATOM 4421 O O . ILE A 1 541 ? -44.049 0.211 12.226 1.00 94.00 541 ILE A O 1
ATOM 4425 N N . GLU A 1 542 ? -44.637 -1.914 12.632 1.00 92.00 542 GLU A N 1
ATOM 4426 C CA . GLU A 1 542 ? -44.987 -2.269 11.257 1.00 92.00 542 GLU A CA 1
ATOM 4427 C C . GLU A 1 542 ? -46.196 -3.211 11.242 1.00 92.00 542 GLU A C 1
ATOM 4429 O O . GLU A 1 542 ? -46.400 -4.022 12.152 1.00 92.00 542 GLU A O 1
ATOM 4434 N N . GLU A 1 543 ? -46.951 -3.202 10.150 1.00 87.69 543 GLU A N 1
ATOM 4435 C CA . GLU A 1 543 ? -47.953 -4.230 9.871 1.00 87.69 543 GLU A CA 1
ATOM 4436 C C . GLU A 1 543 ? -47.300 -5.426 9.162 1.00 87.69 543 GLU A C 1
ATOM 4438 O O . GLU A 1 543 ? -47.271 -5.521 7.938 1.00 87.69 543 GLU A O 1
ATOM 4443 N N . TYR A 1 544 ? -46.734 -6.362 9.933 1.00 81.25 544 TYR A N 1
ATOM 4444 C CA . TYR A 1 544 ? -46.042 -7.535 9.375 1.00 81.25 544 TYR A CA 1
ATOM 4445 C C . TYR A 1 544 ? -46.791 -8.848 9.623 1.00 81.25 544 TYR A C 1
ATOM 4447 O O . TYR A 1 544 ? -47.370 -9.058 10.692 1.00 81.25 544 TYR A O 1
ATOM 4455 N N . ARG A 1 545 ? -46.707 -9.802 8.687 1.00 80.25 545 ARG A N 1
ATOM 4456 C CA . ARG A 1 545 ? -47.083 -11.213 8.897 1.00 80.25 545 ARG A CA 1
ATOM 4457 C C . ARG A 1 545 ? -45.828 -12.026 9.225 1.00 80.25 545 ARG A C 1
ATOM 4459 O O . ARG A 1 545 ? -44.811 -11.865 8.561 1.00 80.25 545 ARG A O 1
ATOM 4466 N N . LYS A 1 546 ? -45.886 -12.889 10.248 1.00 80.81 546 LYS A N 1
ATOM 4467 C CA . LYS A 1 546 ? -44.754 -13.768 10.585 1.00 80.81 546 LYS A CA 1
ATOM 4468 C C . LYS A 1 546 ? -44.473 -14.717 9.408 1.00 80.81 546 LYS A C 1
ATOM 4470 O O . LYS A 1 546 ? -45.429 -15.333 8.933 1.00 80.81 546 LYS A O 1
ATOM 4475 N N . PRO A 1 547 ? -43.219 -14.833 8.942 1.00 83.50 547 PRO A N 1
ATOM 4476 C CA . PRO A 1 547 ? -42.871 -15.787 7.899 1.00 83.50 547 PRO A CA 1
ATOM 4477 C C . PRO A 1 547 ? -43.006 -17.224 8.417 1.00 83.50 547 PRO A C 1
ATOM 4479 O O . PRO A 1 547 ? -42.741 -17.504 9.585 1.00 83.50 547 PRO A O 1
ATOM 4482 N N . GLU A 1 548 ? -43.428 -18.132 7.539 1.00 89.62 548 GLU A N 1
ATOM 4483 C CA . GLU A 1 548 ? -43.659 -19.552 7.855 1.00 89.62 548 GLU A CA 1
ATOM 4484 C C . GLU A 1 548 ? -42.524 -20.460 7.327 1.00 89.62 548 GLU A C 1
ATOM 4486 O O . GLU A 1 548 ? -42.433 -21.633 7.696 1.00 89.62 548 GLU A O 1
ATOM 4491 N N . PHE A 1 549 ? -41.633 -19.919 6.490 1.00 90.62 549 PHE A N 1
ATOM 4492 C CA . PHE A 1 549 ? -40.532 -20.628 5.836 1.00 90.62 549 PHE A CA 1
ATOM 4493 C C . PHE A 1 549 ? -39.302 -19.727 5.642 1.00 90.62 549 PHE A C 1
ATOM 4495 O O . PHE A 1 549 ? -39.415 -18.501 5.656 1.00 90.62 549 PHE A O 1
ATOM 4502 N N . GLU A 1 550 ? -38.144 -20.347 5.423 1.00 90.38 550 GLU A N 1
ATOM 4503 C CA . GLU A 1 550 ? -36.870 -19.713 5.073 1.00 90.38 550 GLU A CA 1
ATOM 4504 C C . GLU A 1 550 ? -36.474 -20.007 3.615 1.00 90.38 550 GLU A C 1
ATOM 4506 O O . GLU A 1 550 ? -36.872 -21.026 3.041 1.00 90.38 550 GLU A O 1
ATOM 4511 N N . VAL A 1 551 ? -35.682 -19.110 3.015 1.00 91.38 551 VAL A N 1
ATOM 4512 C CA . VAL A 1 551 ? -35.122 -19.251 1.661 1.00 91.38 551 VAL A CA 1
ATOM 4513 C C . VAL A 1 551 ? -33.607 -19.061 1.722 1.00 91.38 551 VAL A C 1
ATOM 4515 O O . VAL A 1 551 ? -33.131 -18.091 2.305 1.00 91.38 551 VAL A O 1
ATOM 4518 N N . THR A 1 552 ? -32.856 -19.965 1.098 1.00 89.69 552 THR A N 1
ATOM 4519 C CA . THR A 1 552 ? -31.388 -19.946 1.024 1.00 89.69 552 THR A CA 1
ATOM 4520 C C . THR A 1 552 ? -30.944 -19.871 -0.435 1.00 89.69 552 THR A C 1
ATOM 4522 O O . THR A 1 552 ? -31.508 -20.560 -1.286 1.00 89.69 552 THR A O 1
ATOM 4525 N N . VAL A 1 553 ? -29.930 -19.056 -0.726 1.00 89.56 553 VAL A N 1
ATOM 4526 C CA . VAL A 1 553 ? -29.362 -18.867 -2.070 1.00 89.56 553 VAL A CA 1
ATOM 4527 C C . VAL A 1 553 ? -27.863 -19.172 -2.009 1.00 89.56 553 VAL A C 1
ATOM 4529 O O . VAL A 1 553 ? -27.153 -18.544 -1.231 1.00 89.56 553 VAL A O 1
ATOM 4532 N N . GLU A 1 554 ? -27.390 -20.144 -2.792 1.00 85.50 554 GLU A N 1
ATOM 4533 C CA . GLU A 1 554 ? -25.971 -20.523 -2.896 1.00 85.50 554 GLU A CA 1
ATOM 4534 C C . GLU A 1 554 ? -25.332 -19.833 -4.114 1.00 85.50 554 GLU A C 1
ATOM 4536 O O . GLU A 1 554 ? -25.844 -19.947 -5.234 1.00 85.50 554 GLU A O 1
ATOM 4541 N N . THR A 1 555 ? -24.216 -19.131 -3.899 1.00 78.44 555 THR A N 1
ATOM 4542 C CA . THR A 1 555 ? -23.449 -18.431 -4.943 1.00 78.44 555 THR A CA 1
ATOM 4543 C C . THR A 1 555 ? -22.367 -19.327 -5.571 1.00 78.44 555 THR A C 1
ATOM 4545 O O . THR A 1 555 ? -21.949 -20.303 -4.943 1.00 78.44 555 THR A O 1
ATOM 4548 N N . PRO A 1 556 ? -21.897 -19.025 -6.799 1.00 77.56 556 PRO A N 1
ATOM 4549 C CA . PRO A 1 556 ? -20.772 -19.726 -7.427 1.00 77.56 556 PRO A CA 1
ATOM 4550 C C . PRO A 1 556 ? -19.480 -19.650 -6.595 1.00 77.56 556 PRO A C 1
ATOM 4552 O O . PRO A 1 556 ? -19.292 -18.704 -5.833 1.00 77.56 556 PRO A O 1
ATOM 4555 N N . ALA A 1 557 ? -18.590 -20.636 -6.764 1.00 70.12 557 ALA A N 1
ATOM 4556 C CA . ALA A 1 557 ? -17.304 -20.699 -6.057 1.00 70.12 557 ALA A CA 1
ATOM 4557 C C . ALA A 1 557 ? -16.233 -19.757 -6.637 1.00 70.12 557 ALA A C 1
ATOM 4559 O O . ALA A 1 557 ? -15.334 -19.347 -5.912 1.00 70.12 557 ALA A O 1
ATOM 4560 N N . GLU A 1 558 ? -16.332 -19.418 -7.925 1.00 68.00 558 GLU A N 1
ATOM 4561 C CA . GLU A 1 558 ? -15.472 -18.441 -8.596 1.00 68.00 558 GLU A CA 1
ATOM 4562 C C . GLU A 1 558 ? -16.338 -17.318 -9.189 1.00 68.00 558 GLU A C 1
ATOM 4564 O O . GLU A 1 558 ? -17.451 -17.599 -9.660 1.00 68.00 558 GLU A O 1
ATOM 4569 N N . PRO A 1 559 ? -15.856 -16.061 -9.201 1.00 65.62 559 PRO A N 1
ATOM 4570 C CA . PRO A 1 559 ? -16.566 -14.961 -9.840 1.00 65.62 559 PRO A CA 1
ATOM 4571 C C . PRO A 1 559 ? -16.805 -15.253 -11.332 1.00 65.62 559 PRO A C 1
ATOM 4573 O O . PRO A 1 559 ? -15.853 -15.551 -12.060 1.00 65.62 559 PRO A O 1
ATOM 4576 N N . PRO A 1 560 ? -18.051 -15.173 -11.831 1.00 70.75 560 PRO A N 1
ATOM 4577 C CA . PRO A 1 560 ? -18.330 -15.427 -13.237 1.00 70.75 560 PRO A CA 1
ATOM 4578 C C . PRO A 1 560 ? -17.674 -14.359 -14.116 1.00 70.75 560 PRO A C 1
ATOM 4580 O O . PRO A 1 560 ? -17.785 -13.159 -13.855 1.00 70.75 560 PRO A O 1
ATOM 4583 N N . ALA A 1 561 ? -17.027 -14.789 -15.202 1.00 67.56 561 ALA A N 1
ATOM 4584 C CA . ALA A 1 561 ? -16.436 -13.870 -16.164 1.00 67.56 561 ALA A CA 1
ATOM 4585 C C . ALA A 1 561 ? -17.503 -12.974 -16.804 1.00 67.56 561 ALA A C 1
ATOM 4587 O O . ALA A 1 561 ? -18.652 -13.375 -17.024 1.00 67.56 561 ALA A O 1
ATOM 4588 N N . LEU A 1 562 ? -17.116 -11.754 -17.153 1.00 69.44 562 LEU A N 1
ATOM 4589 C CA . LEU A 1 562 ? -18.041 -10.765 -17.676 1.00 69.44 562 LEU A CA 1
ATOM 4590 C C . LEU A 1 562 ? -18.614 -11.198 -19.042 1.00 69.44 562 LEU A C 1
ATOM 4592 O O . LEU A 1 562 ? -17.891 -11.310 -20.031 1.00 69.44 562 LEU A O 1
ATOM 4596 N N . GLY A 1 563 ? -19.929 -11.436 -19.090 1.00 71.31 563 GLY A N 1
ATOM 4597 C CA . GLY A 1 563 ? -20.630 -11.964 -20.270 1.00 71.31 563 GLY A CA 1
ATOM 4598 C C . GLY A 1 563 ? -20.752 -13.494 -20.322 1.00 71.31 563 GLY A C 1
ATOM 4599 O O . GLY A 1 563 ? -21.347 -14.009 -21.266 1.00 71.31 563 GLY A O 1
ATOM 4600 N N . SER A 1 564 ? -20.233 -14.217 -19.324 1.00 74.12 564 SER A N 1
ATOM 4601 C CA . SER A 1 564 ? -20.419 -15.668 -19.184 1.00 74.12 564 SER A CA 1
ATOM 4602 C C . SER A 1 564 ? -21.746 -16.025 -18.497 1.00 74.12 564 SER A C 1
ATOM 4604 O O . SER A 1 564 ? -22.318 -15.222 -17.756 1.00 74.12 564 SER A O 1
ATOM 4606 N N . ALA A 1 565 ? -22.252 -17.233 -18.762 1.00 81.12 565 ALA A N 1
ATOM 4607 C CA . ALA A 1 565 ? -23.418 -17.792 -18.076 1.00 81.12 565 ALA A CA 1
ATOM 4608 C C . ALA A 1 565 ? -22.996 -18.507 -16.778 1.00 81.12 565 ALA A C 1
ATOM 4610 O O . ALA A 1 565 ? -21.940 -19.136 -16.746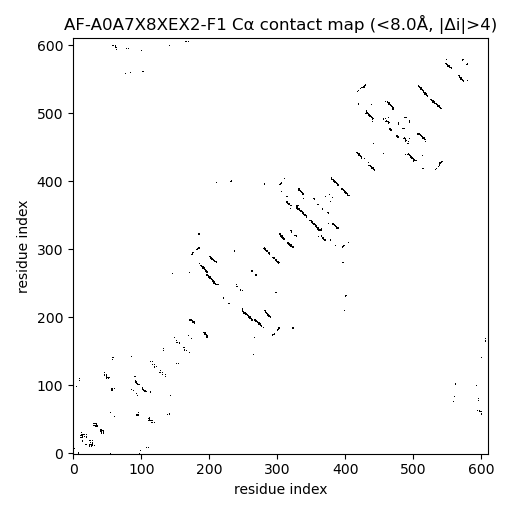 1.00 81.12 565 ALA A O 1
ATOM 4611 N N . PHE A 1 566 ? -23.827 -18.439 -15.732 1.00 82.81 566 PHE A N 1
ATOM 4612 C CA . PHE A 1 566 ? -23.589 -19.097 -14.441 1.00 82.81 566 PHE A CA 1
ATOM 4613 C C . PHE A 1 566 ? -24.894 -19.600 -13.803 1.00 82.81 566 PHE A C 1
ATOM 4615 O O . PHE A 1 566 ? -25.973 -19.078 -14.092 1.00 82.81 566 PHE A O 1
ATOM 4622 N N . ASP A 1 567 ? -24.776 -20.579 -12.901 1.00 85.19 567 ASP A N 1
ATOM 4623 C CA . ASP A 1 567 ? -25.902 -21.204 -12.197 1.00 85.19 567 ASP A CA 1
ATOM 4624 C C . ASP A 1 567 ? -26.009 -20.723 -10.739 1.00 85.19 567 ASP A C 1
ATOM 4626 O O . ASP A 1 567 ? -25.005 -20.591 -10.038 1.00 85.19 567 ASP A O 1
ATOM 4630 N N . VAL A 1 568 ? -27.241 -20.517 -10.253 1.00 85.25 568 VAL A N 1
ATOM 4631 C CA . VAL A 1 568 ? -27.548 -20.157 -8.854 1.00 85.25 568 VAL A CA 1
ATOM 4632 C C . VAL A 1 568 ? -28.521 -21.175 -8.268 1.00 85.25 568 VAL A C 1
ATOM 4634 O O . VAL A 1 568 ? -29.596 -21.405 -8.826 1.00 85.25 568 VAL A O 1
ATOM 4637 N N . LYS A 1 569 ? -28.182 -21.768 -7.117 1.00 88.44 569 LYS A N 1
ATOM 4638 C CA . LYS A 1 569 ? -29.067 -22.726 -6.435 1.00 88.44 569 LYS A CA 1
ATOM 4639 C C . LYS A 1 569 ? -29.890 -22.017 -5.364 1.00 88.44 569 LYS A C 1
ATOM 4641 O O . LYS A 1 569 ? -29.339 -21.421 -4.445 1.00 88.44 569 LYS A O 1
ATOM 4646 N N . VAL A 1 570 ? -31.216 -22.123 -5.456 1.00 89.06 570 VAL A N 1
ATOM 4647 C CA . VAL A 1 570 ? -32.168 -21.554 -4.486 1.00 89.06 570 VAL A CA 1
ATOM 4648 C C . VAL A 1 570 ? -32.942 -22.681 -3.806 1.00 89.06 570 VAL A C 1
ATOM 4650 O O . VAL A 1 570 ? -33.474 -23.564 -4.479 1.00 89.06 570 VAL A O 1
ATOM 4653 N N . ARG A 1 571 ? -33.026 -22.656 -2.472 1.00 89.62 571 ARG A N 1
ATOM 4654 C CA . ARG A 1 571 ? -33.752 -23.644 -1.655 1.00 89.62 571 ARG A CA 1
ATOM 4655 C C . ARG A 1 571 ? -34.753 -22.947 -0.738 1.00 89.62 571 ARG A C 1
ATOM 4657 O O . ARG A 1 571 ? -34.451 -21.882 -0.217 1.00 89.62 571 ARG A O 1
ATOM 4664 N N . ALA A 1 572 ? -35.916 -23.557 -0.508 1.00 90.94 572 ALA A N 1
ATOM 4665 C CA . ALA A 1 572 ? -36.930 -23.052 0.421 1.00 90.94 572 ALA A CA 1
ATOM 4666 C C . ALA A 1 572 ? -37.442 -24.162 1.349 1.00 90.94 572 ALA A C 1
ATOM 4668 O O . ALA A 1 572 ? -37.771 -25.263 0.891 1.00 90.94 572 ALA A O 1
ATOM 4669 N N . LYS A 1 573 ? -37.528 -23.872 2.650 1.00 92.19 573 LYS A N 1
ATOM 4670 C CA . LYS A 1 573 ? -37.867 -24.846 3.696 1.00 92.19 573 LYS A CA 1
ATOM 4671 C C . LYS A 1 573 ? -38.763 -24.212 4.758 1.00 92.19 573 LYS A C 1
ATOM 4673 O O . LYS A 1 573 ? -38.473 -23.126 5.242 1.00 92.19 573 LYS A O 1
ATOM 4678 N N . TYR A 1 574 ? -39.846 -24.879 5.141 1.00 90.06 574 TYR A N 1
ATOM 4679 C CA . TYR A 1 574 ? -40.669 -24.443 6.268 1.00 90.06 574 TYR A CA 1
ATOM 4680 C C . TYR A 1 574 ? -39.881 -24.507 7.577 1.00 90.06 574 TYR A C 1
ATOM 4682 O O . TYR A 1 574 ? -39.083 -25.426 7.772 1.00 90.06 574 TYR A O 1
ATOM 4690 N N . TYR A 1 575 ? -40.159 -23.602 8.520 1.00 87.75 575 TYR A N 1
ATOM 4691 C CA . TYR A 1 575 ? -39.476 -23.613 9.823 1.00 87.75 575 TYR A CA 1
ATOM 4692 C C . TYR A 1 575 ? -39.694 -24.916 10.615 1.00 87.75 575 TYR A C 1
ATOM 4694 O O . TYR A 1 575 ? -38.894 -25.250 11.483 1.00 87.75 575 TYR A O 1
ATOM 4702 N N . PHE A 1 576 ? -40.731 -25.694 10.286 1.00 87.69 576 PHE A N 1
ATOM 4703 C CA . PHE A 1 576 ? -40.990 -27.022 10.855 1.00 87.69 576 PHE A CA 1
ATOM 4704 C C . PHE A 1 576 ? -40.325 -28.188 10.094 1.00 87.69 576 PHE A C 1
ATOM 4706 O O . PHE A 1 576 ? -40.541 -29.345 10.443 1.00 87.69 576 PHE A O 1
ATOM 4713 N N . GLY A 1 577 ? -39.499 -27.918 9.076 1.00 85.06 577 GLY A N 1
ATOM 4714 C CA . GLY A 1 577 ? -38.554 -28.898 8.531 1.00 85.06 577 GLY A CA 1
ATOM 4715 C C . GLY A 1 577 ? -38.795 -29.379 7.098 1.00 85.06 577 GLY A C 1
ATOM 4716 O O . GLY A 1 577 ? -37.869 -29.917 6.491 1.00 85.06 577 GLY A O 1
ATOM 4717 N N . THR A 1 578 ? -39.987 -29.202 6.529 1.00 90.56 578 THR A N 1
ATOM 4718 C CA . THR A 1 578 ? -40.319 -29.750 5.202 1.00 90.56 578 THR A CA 1
ATOM 4719 C C . THR A 1 578 ? -39.999 -28.772 4.067 1.00 90.56 578 THR A C 1
ATOM 4721 O O . THR A 1 578 ? -40.030 -27.557 4.274 1.00 90.56 578 THR A O 1
ATOM 4724 N N . PRO A 1 579 ? -39.714 -29.257 2.846 1.00 90.88 579 PRO A N 1
ATOM 4725 C CA . PRO A 1 579 ? -39.552 -28.383 1.687 1.00 90.88 579 PRO A CA 1
ATOM 4726 C C . PRO A 1 579 ? -40.870 -27.685 1.331 1.00 90.88 579 PRO A C 1
ATOM 4728 O O . PRO A 1 579 ? -41.955 -28.249 1.498 1.00 90.88 579 PRO A O 1
ATOM 4731 N N . VAL A 1 580 ? -40.775 -26.462 0.808 1.00 89.69 580 VAL A N 1
ATOM 4732 C CA . VAL A 1 580 ? -41.940 -25.734 0.284 1.00 89.69 580 VAL A CA 1
ATOM 4733 C C . VAL A 1 580 ? -42.321 -26.318 -1.079 1.00 89.69 580 VAL A C 1
ATOM 4735 O O . VAL A 1 580 ? -41.751 -25.961 -2.108 1.00 89.69 580 VAL A O 1
ATOM 4738 N N . ALA A 1 581 ? -43.269 -27.257 -1.091 1.00 83.38 581 ALA A N 1
ATOM 4739 C CA . ALA A 1 581 ? -43.740 -27.897 -2.316 1.00 83.38 581 ALA A CA 1
ATOM 4740 C C . ALA A 1 581 ? -44.602 -26.933 -3.152 1.00 83.38 581 ALA A C 1
ATOM 4742 O O . ALA A 1 581 ? -45.498 -26.275 -2.629 1.00 83.38 581 ALA A O 1
ATOM 4743 N N . SER A 1 582 ? -44.357 -26.877 -4.465 1.00 83.88 582 SER A N 1
ATOM 4744 C CA . SER A 1 582 ? -45.106 -26.039 -5.424 1.00 83.88 582 SER A CA 1
ATOM 4745 C C . SER A 1 582 ? -45.076 -24.525 -5.146 1.00 83.88 582 SER A C 1
ATOM 4747 O O . SER A 1 582 ? -45.963 -23.790 -5.586 1.00 83.88 582 SER A O 1
ATOM 4749 N N . GLY A 1 583 ? -44.059 -24.036 -4.430 1.00 81.81 583 GLY A N 1
ATOM 4750 C CA . GLY A 1 583 ? -43.846 -22.602 -4.241 1.00 81.81 583 GLY A CA 1
ATOM 4751 C C . GLY A 1 583 ? -43.544 -21.893 -5.566 1.00 81.81 583 GLY A C 1
ATOM 4752 O O . GLY A 1 583 ? -42.829 -22.420 -6.417 1.00 81.81 583 GLY A O 1
ATOM 4753 N N . LYS A 1 584 ? -44.069 -20.677 -5.744 1.00 87.88 584 LYS A N 1
ATOM 4754 C CA . LYS A 1 584 ? -43.684 -19.795 -6.854 1.00 87.88 584 LYS A CA 1
ATOM 4755 C C . LYS A 1 584 ? -42.528 -18.911 -6.397 1.00 87.88 584 LYS A C 1
ATOM 4757 O O . LYS A 1 584 ? -42.686 -18.161 -5.437 1.00 87.88 584 LYS A O 1
ATOM 4762 N N . ALA A 1 585 ? -41.392 -18.985 -7.081 1.00 84.62 585 ALA A N 1
ATOM 4763 C CA . ALA A 1 585 ? -40.244 -18.124 -6.818 1.00 84.62 585 ALA A CA 1
ATOM 4764 C C . ALA A 1 585 ? -40.179 -16.994 -7.853 1.00 84.62 585 ALA A C 1
ATOM 4766 O O . ALA A 1 585 ? -40.281 -17.238 -9.052 1.00 84.62 585 ALA A O 1
ATOM 4767 N N . SER A 1 586 ? -39.980 -15.764 -7.380 1.00 89.31 586 SER A N 1
ATOM 4768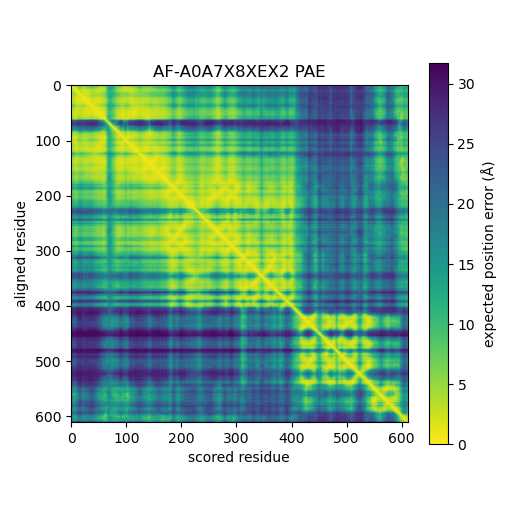 C CA . SER A 1 586 ? -39.593 -14.627 -8.213 1.00 89.31 586 SER A CA 1
ATOM 4769 C C . SER A 1 586 ? -38.167 -14.255 -7.838 1.00 89.31 586 SER A C 1
ATOM 4771 O O . SER A 1 586 ? -37.925 -13.797 -6.724 1.00 89.31 586 SER A O 1
ATOM 4773 N N . ILE A 1 587 ? -37.225 -14.482 -8.748 1.00 84.19 587 ILE A N 1
ATOM 4774 C CA . ILE A 1 587 ? -35.802 -14.234 -8.513 1.00 84.19 587 ILE A CA 1
ATOM 4775 C C . ILE A 1 587 ? -35.425 -12.948 -9.236 1.00 84.19 587 ILE A C 1
ATOM 4777 O O . ILE A 1 587 ? -35.687 -12.800 -10.429 1.00 84.19 587 ILE A O 1
ATOM 4781 N N . LYS A 1 588 ? -34.802 -12.019 -8.510 1.00 86.62 588 LYS A N 1
ATOM 4782 C CA . LYS A 1 588 ? -34.233 -10.804 -9.086 1.00 86.62 588 LYS A CA 1
ATOM 4783 C C . LYS A 1 588 ? -32.719 -10.885 -8.978 1.00 86.62 588 LYS A C 1
ATOM 4785 O O . LYS A 1 588 ? -32.183 -10.905 -7.875 1.00 86.62 588 LYS A O 1
ATOM 4790 N N . VAL A 1 589 ? -32.049 -10.920 -10.123 1.00 79.31 589 VAL A N 1
ATOM 4791 C CA . VAL A 1 589 ? -30.593 -10.787 -10.186 1.00 79.31 589 VAL A CA 1
ATOM 4792 C C . VAL A 1 589 ? -30.280 -9.301 -10.288 1.00 79.31 589 VAL A C 1
ATOM 4794 O O . VAL A 1 589 ? -30.762 -8.617 -11.191 1.00 79.31 589 VAL A O 1
ATOM 4797 N N . LEU A 1 590 ? -29.531 -8.797 -9.315 1.00 77.31 590 LEU A N 1
ATOM 4798 C CA . LEU A 1 590 ? -29.081 -7.413 -9.260 1.00 77.31 590 LEU A CA 1
ATOM 4799 C C . LEU A 1 590 ? -27.580 -7.396 -9.527 1.00 77.31 590 LEU A C 1
ATOM 4801 O O . LEU A 1 590 ? -26.836 -8.165 -8.925 1.00 77.31 590 LEU A O 1
ATOM 4805 N N . ARG A 1 591 ? -27.151 -6.526 -10.438 1.00 69.25 591 ARG A N 1
ATOM 4806 C CA . ARG A 1 591 ? -25.741 -6.211 -10.654 1.00 69.25 591 ARG A CA 1
ATOM 4807 C C . ARG A 1 591 ? -25.450 -4.925 -9.895 1.00 69.25 591 ARG A C 1
ATOM 4809 O O . ARG A 1 591 ? -26.127 -3.927 -10.131 1.00 69.25 591 ARG A O 1
ATOM 4816 N N . TYR A 1 592 ? -24.467 -4.969 -9.011 1.00 56.75 592 TYR A N 1
ATOM 4817 C CA . TYR A 1 592 ? -23.904 -3.775 -8.395 1.00 56.75 592 TYR A CA 1
ATOM 4818 C C . TYR A 1 592 ? -22.629 -3.398 -9.140 1.00 56.75 592 TYR A C 1
ATOM 4820 O O . TYR A 1 592 ? -21.983 -4.253 -9.755 1.00 56.75 592 TYR A O 1
ATOM 4828 N N . GLU A 1 593 ? -22.315 -2.110 -9.147 1.00 53.78 593 GLU A N 1
ATOM 4829 C CA . GLU A 1 593 ? -21.032 -1.642 -9.643 1.00 53.78 593 GLU A CA 1
ATOM 4830 C C . GLU A 1 593 ? -19.952 -2.073 -8.649 1.00 53.78 593 GLU A C 1
ATOM 4832 O O . GLU A 1 593 ? -20.096 -1.885 -7.443 1.00 53.78 593 GLU A O 1
ATOM 4837 N N . HIS A 1 594 ? -18.919 -2.722 -9.170 1.00 54.00 594 HIS A N 1
ATOM 4838 C CA . HIS A 1 594 ? -17.731 -3.116 -8.435 1.00 54.00 594 HIS A CA 1
ATOM 4839 C C . HIS A 1 594 ? -16.542 -2.595 -9.236 1.00 54.00 594 HIS A C 1
ATOM 4841 O O . HIS A 1 594 ? -16.473 -2.806 -10.453 1.00 54.00 594 HIS A O 1
ATOM 4847 N N . SER A 1 595 ? -15.667 -1.857 -8.569 1.00 49.31 595 SER A N 1
ATOM 4848 C CA . SER A 1 595 ? -14.452 -1.292 -9.132 1.00 49.31 595 SER A CA 1
ATOM 4849 C C . SER A 1 595 ? -13.279 -2.173 -8.731 1.00 49.31 595 SER A C 1
ATOM 4851 O O . SER A 1 595 ? -12.990 -2.295 -7.549 1.00 49.31 595 SER A O 1
ATOM 4853 N N . SER A 1 596 ? -12.632 -2.789 -9.717 1.00 50.97 596 SER A N 1
ATOM 4854 C CA . SER A 1 596 ? -11.276 -3.318 -9.566 1.00 50.97 596 SER A CA 1
ATOM 4855 C C . SER A 1 596 ? -10.327 -2.347 -10.250 1.00 50.97 596 SER A C 1
ATOM 4857 O O . SER A 1 596 ? -10.591 -1.968 -11.404 1.00 50.97 596 SER A O 1
ATOM 4859 N N . ASP A 1 597 ? -9.239 -1.972 -9.593 1.00 54.09 597 ASP A N 1
ATOM 4860 C CA . ASP A 1 597 ? -8.364 -0.935 -10.127 1.00 54.09 597 ASP A CA 1
ATOM 4861 C C . ASP A 1 597 ? -7.578 -1.435 -11.349 1.00 54.09 597 ASP A C 1
ATOM 4863 O O . ASP A 1 597 ? -6.756 -2.357 -11.287 1.00 54.09 597 ASP A O 1
ATOM 4867 N N . PHE A 1 598 ? -7.838 -0.813 -12.503 1.00 55.66 598 PHE A N 1
ATOM 4868 C CA . PHE A 1 598 ? -7.086 -1.031 -13.734 1.00 55.66 598 PHE A CA 1
ATOM 4869 C C . PHE A 1 598 ? -6.276 0.212 -14.093 1.00 55.66 598 PHE A C 1
ATOM 4871 O O . PHE A 1 598 ? -6.823 1.272 -14.402 1.00 55.66 598 PHE A O 1
ATOM 4878 N N . TRP A 1 599 ? -4.960 0.031 -14.143 1.00 59.78 599 TRP A N 1
ATOM 4879 C CA . TRP A 1 599 ? -3.997 1.090 -14.411 1.00 59.78 599 TRP A CA 1
ATOM 4880 C C . TRP A 1 599 ? -3.398 0.906 -15.813 1.00 59.78 599 TRP A C 1
ATOM 4882 O O . TRP A 1 599 ? -2.425 0.155 -15.975 1.00 59.78 599 TRP A O 1
ATOM 4892 N N . PRO A 1 600 ? -3.991 1.512 -16.865 1.00 61.31 600 PRO A N 1
ATOM 4893 C CA . PRO A 1 600 ? -3.395 1.473 -18.192 1.00 61.31 600 PRO A CA 1
ATOM 4894 C C . PRO A 1 600 ? -2.053 2.187 -18.169 1.00 61.31 600 PRO A C 1
ATOM 4896 O O . PRO A 1 600 ? -1.832 3.119 -17.394 1.00 61.31 600 PRO A O 1
ATOM 4899 N N . VAL A 1 601 ? -1.173 1.789 -19.081 1.00 60.91 601 VAL A N 1
ATOM 4900 C CA . VAL A 1 601 ? 0.159 2.364 -19.109 1.00 60.91 601 VAL A CA 1
ATOM 4901 C C . VAL A 1 601 ? 0.091 3.831 -19.530 1.00 60.91 601 VAL A C 1
ATOM 4903 O O . VAL A 1 601 ? -0.323 4.143 -20.650 1.00 60.91 601 VAL A O 1
ATOM 4906 N N . CYS A 1 602 ? 0.530 4.734 -18.658 1.00 65.00 602 CYS A N 1
ATOM 4907 C CA . CYS A 1 602 ? 0.571 6.166 -18.922 1.00 65.00 602 CYS A CA 1
ATOM 4908 C C . CYS A 1 602 ? 1.968 6.624 -19.368 1.00 65.00 602 CYS A C 1
ATOM 4910 O O . CYS A 1 602 ? 2.971 5.902 -19.319 1.00 65.00 602 CYS A O 1
ATOM 4912 N N . ARG A 1 603 ? 2.030 7.867 -19.864 1.00 58.84 603 ARG A N 1
ATOM 4913 C CA . ARG A 1 603 ? 3.248 8.473 -20.430 1.00 58.84 603 ARG A CA 1
ATOM 4914 C C . ARG A 1 603 ? 4.417 8.516 -19.440 1.00 58.84 603 ARG A C 1
ATOM 4916 O O . ARG A 1 603 ? 5.558 8.473 -19.885 1.00 58.84 603 ARG A O 1
ATOM 4923 N N . TRP A 1 604 ? 4.142 8.626 -18.141 1.00 61.88 604 TRP A N 1
ATOM 4924 C CA . TRP A 1 604 ? 5.149 8.838 -17.095 1.00 61.88 604 TRP A CA 1
ATOM 4925 C C . TRP A 1 604 ? 5.357 7.624 -16.183 1.00 61.88 604 TRP A C 1
ATOM 4927 O O . TRP A 1 604 ? 6.093 7.727 -15.206 1.00 61.88 604 TRP A O 1
ATOM 4937 N N . ASP A 1 605 ? 4.773 6.470 -16.515 1.00 63.44 605 ASP A N 1
ATOM 4938 C CA . ASP A 1 605 ? 4.892 5.254 -15.694 1.00 63.44 605 ASP A CA 1
ATOM 4939 C C . ASP A 1 605 ? 6.330 4.749 -15.595 1.00 63.44 605 ASP A C 1
ATOM 4941 O O . ASP A 1 605 ? 6.720 4.135 -14.608 1.00 63.44 605 ASP A O 1
ATOM 4945 N N . TRP A 1 606 ? 7.148 5.049 -16.606 1.00 60.31 606 TRP A N 1
ATOM 4946 C CA . TRP A 1 606 ? 8.579 4.760 -16.581 1.00 60.31 606 TRP A CA 1
ATOM 4947 C C . TRP A 1 606 ? 9.320 5.530 -15.474 1.00 60.31 606 TRP A C 1
ATOM 4949 O O . TRP A 1 606 ? 10.412 5.119 -15.092 1.00 60.31 606 TRP A O 1
ATOM 4959 N N . LEU A 1 607 ? 8.745 6.632 -14.971 1.00 53.25 607 LEU A N 1
ATOM 4960 C CA . LEU A 1 607 ? 9.316 7.473 -13.918 1.00 53.25 607 LEU A CA 1
ATOM 4961 C C . LEU A 1 607 ? 8.661 7.231 -12.551 1.00 53.25 607 LEU A C 1
ATOM 4963 O O . LEU A 1 607 ? 9.370 7.155 -11.551 1.00 53.25 607 LEU A O 1
ATOM 4967 N N . TYR A 1 608 ? 7.330 7.135 -12.500 1.00 57.94 608 TYR A N 1
ATOM 4968 C CA . TYR A 1 608 ? 6.576 7.066 -11.239 1.00 57.94 608 TYR A CA 1
ATOM 4969 C C . TYR A 1 608 ? 6.104 5.655 -10.862 1.00 57.94 608 TYR A C 1
ATOM 4971 O O . TYR A 1 608 ? 5.560 5.472 -9.778 1.00 57.94 608 TYR A O 1
ATOM 4979 N N . GLY A 1 609 ? 6.347 4.658 -11.718 1.00 52.34 609 GLY A N 1
ATOM 4980 C CA . GLY A 1 609 ? 5.667 3.367 -11.643 1.00 52.34 609 GLY A CA 1
ATOM 4981 C C . GLY A 1 609 ? 4.285 3.437 -12.293 1.00 52.34 609 GLY A C 1
ATOM 4982 O O . GLY A 1 609 ? 3.803 4.516 -12.637 1.00 52.34 609 GLY A O 1
ATOM 4983 N N . LYS A 1 610 ? 3.656 2.275 -12.500 1.00 52.47 610 LYS A N 1
ATOM 4984 C CA . LYS A 1 610 ? 2.235 2.246 -12.867 1.00 52.47 610 LYS A CA 1
ATOM 4985 C C . LYS A 1 610 ? 1.461 2.868 -11.703 1.00 52.47 610 LYS A C 1
ATOM 4987 O O . LYS A 1 610 ? 1.713 2.461 -10.568 1.00 52.47 610 LYS A O 1
ATOM 4992 N N . GLY A 1 611 ? 0.644 3.881 -12.014 1.00 46.66 611 GLY A N 1
ATOM 4993 C CA . GLY A 1 611 ? -0.259 4.530 -11.056 1.00 46.66 611 GLY A CA 1
ATOM 4994 C C . GLY A 1 611 ? -1.099 3.516 -10.310 1.00 46.66 611 GLY A C 1
ATOM 4995 O O . GLY A 1 611 ? -1.311 2.437 -10.906 1.00 46.66 611 GLY A O 1
#